Protein AF-0000000073451045 (afdb_homodimer)

InterPro domains:
  IPR000524 Transcription regulator HTH, GntR [PF00392] (16-74)
  IPR000524 Transcription regulator HTH, GntR [PS50949] (10-77)
  IPR000524 Transcription regulator HTH, GntR [SM00345] (16-74)
  IPR008920 Transcription regulator FadR/GntR, C-terminal [G3DSA:1.20.120.530] (79-222)
  IPR008920 Transcription regulator FadR/GntR, C-terminal [SSF48008] (81-217)
  IPR011711 GntR, C-terminal [PF07729] (84-209)
  IPR011711 GntR, C-terminal [SM00895] (84-210)
  IPR036388 Winged helix-like DNA-binding domain superfamily [G3DSA:1.10.10.10] (8-74)
  IPR036390 Winged helix DNA-binding domain superfamily [SSF46785] (6-78)

Sequence (446 aa):
MHSSNPVKRQSASDYAYNELRTKIIELEYPPSEQLAEDSLAKGLNISRTPLRQALYRLELEGLVSKQPNGRLRVCPISLAEAKEVFKVREALEGLLTAEAAQLVTPESLHQLEDRIELMKLAAVKGRKTDTVKYGSEFHSILHAISTNATAKRFLDQLESRIERYRRISGYKNPDYKPSVSFNEHLDIFNAVKEKNSVLAEAAMRSHIKRSLRSIEETLERSYMHSSNPVKRQSASDYAYNELRTKIIELEYPPSEQLAEDSLAKGLNISRTPLRQALYRLELEGLVSKQPNGRLRVCPISLAEAKEVFKVREALEGLLTAEAAQLVTPESLHQLEDRIELMKLAAVKGRKTDTVKYGSEFHSILHAISTNATAKRFLDQLESRIERYRRISGYKNPDYKPSVSFNEHLDIFNAVKEKNSVLAEAAMRSHIKRSLRSIEETLERSY

Nearest PDB structures (foldseek):
  7u5q-assembly2_B  TM=8.372E-01  e=1.809E-11  Brucella melitensis ATCC 23457
  3ihu-assembly2_B  TM=8.493E-01  e=7.108E-10  Cupriavidus pinatubonensis JMP134
  6za7-assembly1_A  TM=7.624E-01  e=1.896E-10  Agrobacterium fabrum str. C58
  4p9f-assembly1_A  TM=8.229E-01  e=1.801E-09  Escherichia coli UMEA 3718-1
  4p9f-assembly1_B  TM=8.262E-01  e=8.607E-08  Escherichia coli UMEA 3718-1

Foldseek 3Di:
DPPPPPPPDQDLLRVLLVVVLVCLLLCVQPAFHWDDLVVSCVVSVHDSVSNVSSQVLCVLLVQWDQDPVRIITGHHDDLVVLVVLLVLVLVLLLVLLLQLLQQPDPVLLVVLVVLLVQLVVCLVVVPQVSLVVSLVVSSVSSNVSGPPVPSVVVCVSNVSVVSSLCCQLTPVNPPHRSVVLSVLSVQLSVCSVVSPSVSNSVSSSVSSVVSSVSSVVRVVVVD/DPPPPPPPDQDLLRVLLVVVLVCLLVCVQPAFHWDDLVVSCVVSVHDSVSNVSSQVLCVLLVQWDQDPVRIITGHHDDLVVLVVLLVLVLVLLLVLLLQLLQQPDPVLLVVLVVLLVQLVVCLVVVPQVSLVVSLVVNSVSSNVSHPPVPSVVVCVSNVSVVSSLCCQLTPVNPPHRSVVLSVLSVQLSVCSVVSPSVSNSVSSSVSSVVSSVSSVVRVVVVD

pLDDT: mean 93.47, std 10.68, range [36.31, 98.94]

Organism: Bacillus licheniformis (strain ATCC 14580 / DSM 13 / JCM 2505 / CCUG 7422 / NBRC 12200 / NCIMB 9375 / NCTC 10341 / NRRL NRS-1264 / Gibson 46) (NCBI:txid279010)

Structure (mmCIF, N/CA/C/O backbone):
data_AF-0000000073451045-model_v1
#
loop_
_entity.id
_entity.type
_entity.pdbx_description
1 polymer 'Putative transcriptional regulator'
#
loop_
_atom_site.group_PDB
_atom_site.id
_atom_site.type_symbol
_atom_site.label_atom_id
_atom_site.label_alt_id
_atom_site.label_comp_id
_atom_site.label_asym_id
_atom_site.label_entity_id
_atom_site.label_seq_id
_atom_site.pdbx_PDB_ins_code
_atom_site.Cartn_x
_atom_site.Cartn_y
_atom_site.Cartn_z
_atom_site.occupancy
_atom_site.B_iso_or_equiv
_atom_site.auth_seq_id
_atom_site.auth_comp_id
_atom_site.auth_asym_id
_atom_site.auth_atom_id
_atom_site.pdbx_PDB_model_num
ATOM 1 N N . MET A 1 1 ? -13.602 -39.906 23.969 1 36.34 1 MET A N 1
ATOM 2 C CA . MET A 1 1 ? -14.32 -38.781 23.375 1 36.34 1 MET A CA 1
ATOM 3 C C . MET A 1 1 ? -13.398 -37.969 22.484 1 36.34 1 MET A C 1
ATOM 5 O O . MET A 1 1 ? -12.414 -37.406 22.953 1 36.34 1 MET A O 1
ATOM 9 N N . HIS A 1 2 ? -13.148 -38.344 21.172 1 38.84 2 HIS A N 1
ATOM 10 C CA . HIS A 1 2 ? -12.32 -37.812 20.109 1 38.84 2 HIS A CA 1
ATOM 11 C C . HIS A 1 2 ? -12.703 -36.375 19.781 1 38.84 2 HIS A C 1
ATOM 13 O O . HIS A 1 2 ? -13.867 -36.062 19.5 1 38.84 2 HIS A O 1
ATOM 19 N N . SER A 1 3 ? -12.164 -35.438 20.547 1 41.22 3 SER A N 1
ATOM 20 C CA . SER A 1 3 ? -12.344 -34.031 20.25 1 41.22 3 SER A CA 1
ATOM 21 C C . SER A 1 3 ? -12.133 -33.719 18.781 1 41.22 3 SER A C 1
ATOM 23 O O . SER A 1 3 ? -11 -33.75 18.297 1 41.22 3 SER A O 1
ATOM 25 N N . SER A 1 4 ? -12.992 -34.25 17.906 1 40.59 4 SER A N 1
ATOM 26 C CA . SER A 1 4 ? -12.969 -33.938 16.5 1 40.59 4 SER A CA 1
ATOM 27 C C . SER A 1 4 ? -12.914 -32.406 16.281 1 40.59 4 SER A C 1
ATOM 29 O O . SER A 1 4 ? -13.734 -31.688 16.844 1 40.59 4 SER A O 1
ATOM 31 N N . ASN A 1 5 ? -11.773 -31.828 16.25 1 45.12 5 ASN A N 1
ATOM 32 C CA . ASN A 1 5 ? -11.609 -30.453 15.828 1 45.12 5 ASN A CA 1
ATOM 33 C C . ASN A 1 5 ? -12.516 -30.125 14.641 1 45.12 5 ASN A C 1
ATOM 35 O O . ASN A 1 5 ? -12.352 -30.688 13.555 1 45.12 5 ASN A O 1
ATOM 39 N N . PRO A 1 6 ? -13.703 -29.688 14.867 1 46.78 6 PRO A N 1
ATOM 40 C CA . PRO A 1 6 ? -14.602 -29.438 13.734 1 46.78 6 PRO A CA 1
ATOM 41 C C . PRO A 1 6 ? -13.93 -28.672 12.609 1 46.78 6 PRO A C 1
ATOM 43 O O . PRO A 1 6 ? -13.195 -27.703 12.867 1 46.78 6 PRO A O 1
ATOM 46 N N . VAL A 1 7 ? -13.391 -29.375 11.641 1 51.28 7 VAL A N 1
ATOM 47 C CA . VAL A 1 7 ? -12.961 -28.703 10.422 1 51.28 7 VAL A CA 1
ATOM 48 C C . VAL A 1 7 ? -13.93 -27.578 10.094 1 51.28 7 VAL A C 1
ATOM 50 O O . VAL A 1 7 ? -15.117 -27.812 9.875 1 51.28 7 VAL A O 1
ATOM 53 N N . LYS A 1 8 ? -13.781 -26.5 10.68 1 60.97 8 LYS A N 1
ATOM 54 C CA . LYS A 1 8 ? -14.617 -25.344 10.414 1 60.97 8 LYS A CA 1
ATOM 55 C C . LYS A 1 8 ? -15.102 -25.328 8.961 1 60.97 8 LYS A C 1
ATOM 57 O O . LYS A 1 8 ? -14.289 -25.312 8.031 1 60.97 8 LYS A O 1
ATOM 62 N N . ARG A 1 9 ? -16.203 -25.641 8.672 1 72.06 9 ARG A N 1
ATOM 63 C CA . ARG A 1 9 ? -16.859 -25.719 7.363 1 72.06 9 ARG A CA 1
ATOM 64 C C . ARG A 1 9 ? -16.688 -24.406 6.59 1 72.06 9 ARG A C 1
ATOM 66 O O . ARG A 1 9 ? -16.953 -23.328 7.121 1 72.06 9 ARG A O 1
ATOM 73 N N . GLN A 1 10 ? -15.945 -24.547 5.48 1 87 10 GLN A N 1
ATOM 74 C CA . GLN A 1 10 ? -15.797 -23.406 4.586 1 87 10 GLN A CA 1
ATOM 75 C C . GLN A 1 10 ? -17.156 -22.828 4.188 1 87 10 GLN A C 1
ATOM 77 O O . GLN A 1 10 ? -18.062 -23.594 3.832 1 87 10 GLN A O 1
ATOM 82 N N . SER A 1 11 ? -17.328 -21.594 4.453 1 93 11 SER A N 1
ATOM 83 C CA . SER A 1 11 ? -18.562 -20.938 4.016 1 93 11 SER A CA 1
ATOM 84 C C . SER A 1 11 ? -18.719 -21.016 2.5 1 93 11 SER A C 1
ATOM 86 O O . SER A 1 11 ? -17.734 -21.188 1.776 1 93 11 SER A O 1
ATOM 88 N N . ALA A 1 12 ? -19.891 -20.984 2.123 1 94.81 12 ALA A N 1
ATOM 89 C CA . ALA A 1 12 ? -20.188 -21 0.691 1 94.81 12 ALA A CA 1
ATOM 90 C C . ALA A 1 12 ? -19.453 -19.859 -0.025 1 94.81 12 ALA A C 1
ATOM 92 O O . ALA A 1 12 ? -18.984 -20.031 -1.154 1 94.81 12 ALA A O 1
ATOM 93 N N . SER A 1 13 ? -19.375 -18.719 0.601 1 96.38 13 SER A N 1
ATOM 94 C CA . SER A 1 13 ? -18.672 -17.562 0.034 1 96.38 13 SER A CA 1
ATOM 95 C C . SER A 1 13 ? -17.188 -17.844 -0.1 1 96.38 13 SER A C 1
ATOM 97 O O . SER A 1 13 ? -16.578 -17.531 -1.127 1 96.38 13 SER A O 1
ATOM 99 N N . ASP A 1 14 ? -16.641 -18.453 0.923 1 96.62 14 ASP A N 1
ATOM 100 C CA . ASP A 1 14 ? -15.227 -18.797 0.889 1 96.62 14 ASP A CA 1
ATOM 101 C C . ASP A 1 14 ? -14.93 -19.828 -0.19 1 96.62 14 ASP A C 1
ATOM 103 O O . ASP A 1 14 ? -13.922 -19.75 -0.888 1 96.62 14 ASP A O 1
ATOM 107 N N . TYR A 1 15 ? -15.789 -20.75 -0.196 1 96.88 15 TYR A N 1
ATOM 108 C CA . TYR A 1 15 ? -15.656 -21.781 -1.225 1 96.88 15 TYR A CA 1
ATOM 109 C C . TYR A 1 15 ? -15.695 -21.156 -2.617 1 96.88 15 TYR A C 1
ATOM 111 O O . TYR A 1 15 ? -14.82 -21.438 -3.447 1 96.88 15 TYR A O 1
ATOM 119 N N . ALA A 1 16 ? -16.719 -20.375 -2.885 1 97.62 16 ALA A N 1
ATOM 120 C CA . ALA A 1 16 ? -16.859 -19.703 -4.176 1 97.62 16 ALA A CA 1
ATOM 121 C C . ALA A 1 16 ? -15.625 -18.859 -4.488 1 97.62 16 ALA A C 1
ATOM 123 O O . ALA A 1 16 ? -15.109 -18.891 -5.609 1 97.62 16 ALA A O 1
ATOM 124 N N . TYR A 1 17 ? -15.211 -18.125 -3.492 1 97.69 17 TYR A N 1
ATOM 125 C CA . TYR A 1 17 ? -14.031 -17.266 -3.643 1 97.69 17 TYR A CA 1
ATOM 126 C C . TYR A 1 17 ? -12.82 -18.094 -4.059 1 97.69 17 TYR A C 1
ATOM 128 O O . TYR A 1 17 ? -12.148 -17.766 -5.043 1 97.69 17 TYR A O 1
ATOM 136 N N . ASN A 1 18 ? -12.586 -19.109 -3.359 1 97.19 18 ASN A N 1
ATOM 137 C CA . ASN A 1 18 ? -11.406 -19.938 -3.619 1 97.19 18 ASN A CA 1
ATOM 138 C C . ASN A 1 18 ? -11.461 -20.594 -4.996 1 97.19 18 ASN A C 1
ATOM 140 O O . ASN A 1 18 ? -10.461 -20.641 -5.711 1 97.19 18 ASN A O 1
ATOM 144 N N . GLU A 1 19 ? -12.547 -21.078 -5.32 1 97.12 19 GLU A N 1
ATOM 145 C CA . GLU A 1 19 ? -12.727 -21.75 -6.609 1 97.12 19 GLU A CA 1
ATOM 146 C C . GLU A 1 19 ? -12.531 -20.766 -7.762 1 97.12 19 GLU A C 1
ATOM 148 O O . GLU A 1 19 ? -11.797 -21.062 -8.711 1 97.12 19 GLU A O 1
ATOM 153 N N . LEU A 1 20 ? -13.18 -19.641 -7.668 1 97.69 20 LEU A N 1
ATOM 154 C CA . LEU A 1 20 ? -13.094 -18.656 -8.734 1 97.69 20 LEU A CA 1
ATOM 155 C C . LEU A 1 20 ? -11.695 -18.062 -8.828 1 97.69 20 LEU A C 1
ATOM 157 O O . LEU A 1 20 ? -11.172 -17.859 -9.922 1 97.69 20 LEU A O 1
ATOM 161 N N . ARG A 1 21 ? -11.141 -17.734 -7.691 1 97.5 21 ARG A N 1
ATOM 162 C CA . ARG A 1 21 ? -9.773 -17.219 -7.652 1 97.5 21 ARG A CA 1
ATOM 163 C C . ARG A 1 21 ? -8.812 -18.172 -8.359 1 97.5 21 ARG A C 1
ATOM 165 O O . ARG A 1 21 ? -8.008 -17.734 -9.195 1 97.5 21 ARG A O 1
ATOM 172 N N . THR A 1 22 ? -8.93 -19.422 -8.023 1 96.38 22 THR A N 1
ATOM 173 C CA . THR A 1 22 ? -8.062 -20.438 -8.625 1 96.38 22 THR A CA 1
ATOM 174 C C . THR A 1 22 ? -8.258 -20.484 -10.133 1 96.38 22 THR A C 1
ATOM 176 O O . THR A 1 22 ? -7.289 -20.5 -10.898 1 96.38 22 THR A O 1
ATOM 179 N N . LYS A 1 23 ? -9.461 -20.5 -10.586 1 96.56 23 LYS A N 1
ATOM 180 C CA . LYS A 1 23 ? -9.758 -20.609 -12.008 1 96.56 23 LYS A CA 1
ATOM 181 C C . LYS A 1 23 ? -9.266 -19.375 -12.773 1 96.56 23 LYS A C 1
ATOM 183 O O . LYS A 1 23 ? -8.836 -19.484 -13.922 1 96.56 23 LYS A O 1
ATOM 188 N N . ILE A 1 24 ? -9.312 -18.203 -12.125 1 96.81 24 ILE A N 1
ATOM 189 C CA . ILE A 1 24 ? -8.844 -16.984 -12.75 1 96.81 24 ILE A CA 1
ATOM 190 C C . ILE A 1 24 ? -7.316 -17 -12.828 1 96.81 24 ILE A C 1
ATOM 192 O O . ILE A 1 24 ? -6.738 -16.688 -13.867 1 96.81 24 ILE A O 1
ATOM 196 N N . ILE A 1 25 ? -6.672 -17.422 -11.773 1 94.94 25 ILE A N 1
ATOM 197 C CA . ILE A 1 25 ? -5.219 -17.406 -11.68 1 94.94 25 ILE A CA 1
ATOM 198 C C . ILE A 1 25 ? -4.637 -18.469 -12.625 1 94.94 25 ILE A C 1
ATOM 200 O O . ILE A 1 25 ? -3.627 -18.219 -13.289 1 94.94 25 ILE A O 1
ATOM 204 N N . GLU A 1 26 ? -5.371 -19.594 -12.758 1 93.25 26 GLU A N 1
ATOM 205 C CA . GLU A 1 26 ? -4.914 -20.672 -13.625 1 93.25 26 GLU A CA 1
ATOM 206 C C . GLU A 1 26 ? -5.328 -20.438 -15.07 1 93.25 26 GLU A C 1
ATOM 208 O O . GLU A 1 26 ? -5.09 -21.281 -15.938 1 93.25 26 GLU A O 1
ATOM 213 N N . LEU A 1 27 ? -6.043 -19.375 -15.352 1 93.12 27 LEU A N 1
ATOM 214 C CA . LEU A 1 27 ? -6.422 -18.891 -16.672 1 93.12 27 LEU A CA 1
ATOM 215 C C . LEU A 1 27 ? -7.492 -19.797 -17.281 1 93.12 27 LEU A C 1
ATOM 217 O O . LEU A 1 27 ? -7.66 -19.828 -18.5 1 93.12 27 LEU A O 1
ATOM 221 N N . GLU A 1 28 ? -8.102 -20.562 -16.422 1 94.44 28 GLU A N 1
ATOM 222 C CA . GLU A 1 28 ? -9.297 -21.25 -16.891 1 94.44 28 GLU A CA 1
ATOM 223 C C . GLU A 1 28 ? -10.391 -20.266 -17.281 1 94.44 28 GLU A C 1
ATOM 225 O O . GLU A 1 28 ? -11.156 -20.516 -18.219 1 94.44 28 GLU A O 1
ATOM 230 N N . TYR A 1 29 ? -10.562 -19.266 -16.5 1 95.88 29 TYR A N 1
ATOM 231 C CA . TYR A 1 29 ? -11.281 -18.062 -16.906 1 95.88 29 TYR A CA 1
ATOM 232 C C . TYR A 1 29 ? -10.32 -17.047 -17.516 1 95.88 29 TYR A C 1
ATOM 234 O O . TYR A 1 29 ? -9.594 -16.359 -16.781 1 95.88 29 TYR A O 1
ATOM 242 N N . PRO A 1 30 ? -10.328 -16.969 -18.859 1 94.94 30 PRO A N 1
ATOM 243 C CA . PRO A 1 30 ? -9.328 -16.125 -19.516 1 94.94 30 PRO A CA 1
ATOM 244 C C . PRO A 1 30 ? -9.5 -14.641 -19.172 1 94.94 30 PRO A C 1
ATOM 246 O O . PRO A 1 30 ? -10.594 -14.203 -18.812 1 94.94 30 PRO A O 1
ATOM 249 N N . PRO A 1 31 ? -8.359 -13.922 -19.297 1 95.38 31 PRO A N 1
ATOM 250 C CA . PRO A 1 31 ? -8.445 -12.477 -19.109 1 95.38 31 PRO A CA 1
ATOM 251 C C . PRO A 1 31 ? -9.523 -11.828 -19.969 1 95.38 31 PRO A C 1
ATOM 253 O O . PRO A 1 31 ? -9.703 -12.203 -21.125 1 95.38 31 PRO A O 1
ATOM 256 N N . SER A 1 32 ? -10.312 -10.961 -19.344 1 95.94 32 SER A N 1
ATOM 257 C CA . SER A 1 32 ? -11.336 -10.148 -20 1 95.94 32 SER A CA 1
ATOM 258 C C . SER A 1 32 ? -12.602 -10.961 -20.266 1 95.94 32 SER A C 1
ATOM 260 O O . SER A 1 32 ? -13.555 -10.453 -20.859 1 95.94 32 SER A O 1
ATOM 262 N N . GLU A 1 33 ? -12.594 -12.156 -19.812 1 96.19 33 GLU A N 1
ATOM 263 C CA . GLU A 1 33 ? -13.797 -12.977 -19.969 1 96.19 33 GLU A CA 1
ATOM 264 C C . GLU A 1 33 ? -14.961 -12.406 -19.156 1 96.19 33 GLU A C 1
ATOM 266 O O . GLU A 1 33 ? -14.773 -11.984 -18.016 1 96.19 33 GLU A O 1
ATOM 271 N N . GLN A 1 34 ? -16.109 -12.414 -19.766 1 96.12 34 GLN A N 1
ATOM 272 C CA . GLN A 1 34 ? -17.312 -12.008 -19.047 1 96.12 34 GLN A CA 1
ATOM 273 C C . GLN A 1 34 ? -17.797 -13.109 -18.109 1 96.12 34 GLN A C 1
ATOM 275 O O . GLN A 1 34 ? -17.781 -14.289 -18.469 1 96.12 34 GLN A O 1
ATOM 280 N N . LEU A 1 35 ? -18.109 -12.68 -16.922 1 96.69 35 LEU A N 1
ATOM 281 C CA . LEU A 1 35 ? -18.609 -13.617 -15.922 1 96.69 35 LEU A CA 1
ATOM 282 C C . LEU A 1 35 ? -20.109 -13.438 -15.703 1 96.69 35 LEU A C 1
ATOM 284 O O . LEU A 1 35 ? -20.562 -12.352 -15.328 1 96.69 35 LEU A O 1
ATOM 288 N N . ALA A 1 36 ? -20.875 -14.438 -15.93 1 95.38 36 ALA A N 1
ATOM 289 C CA . ALA A 1 36 ? -22.312 -14.414 -15.695 1 95.38 36 ALA A CA 1
ATOM 290 C C . ALA A 1 36 ? -22.656 -15.023 -14.344 1 95.38 36 ALA A C 1
ATOM 292 O O . ALA A 1 36 ? -22.438 -16.219 -14.109 1 95.38 36 ALA A O 1
ATOM 293 N N . GLU A 1 37 ? -23.234 -14.203 -13.539 1 95.31 37 GLU A N 1
ATOM 294 C CA . GLU A 1 37 ? -23.516 -14.633 -12.172 1 95.31 37 GLU A CA 1
ATOM 295 C C . GLU A 1 37 ? -24.375 -15.898 -12.156 1 95.31 37 GLU A C 1
ATOM 297 O O . GLU A 1 37 ? -24.125 -16.812 -11.367 1 95.31 37 GLU A O 1
ATOM 302 N N . ASP A 1 38 ? -25.359 -15.938 -13.039 1 94.94 38 ASP A N 1
ATOM 303 C CA . ASP A 1 38 ? -26.266 -17.078 -13.07 1 94.94 38 ASP A CA 1
ATOM 304 C C . ASP A 1 38 ? -25.5 -18.359 -13.406 1 94.94 38 ASP A C 1
ATOM 306 O O . ASP A 1 38 ? -25.688 -19.391 -12.742 1 94.94 38 ASP A O 1
ATOM 310 N N . SER A 1 39 ? -24.734 -18.328 -14.391 1 95.56 39 SER A N 1
ATOM 311 C CA . SER A 1 39 ? -23.953 -19.484 -14.805 1 95.56 39 SER A CA 1
ATOM 312 C C . SER A 1 39 ? -22.953 -19.906 -13.727 1 95.56 39 SER A C 1
ATOM 314 O O . SER A 1 39 ? -22.766 -21.109 -13.484 1 95.56 39 SER A O 1
ATOM 316 N N . LEU A 1 40 ? -22.344 -18.953 -13.102 1 96.81 40 LEU A N 1
ATOM 317 C CA . LEU A 1 40 ? -21.375 -19.234 -12.047 1 96.81 40 LEU A CA 1
ATOM 318 C C . LEU A 1 40 ? -22.047 -19.891 -10.844 1 96.81 40 LEU A C 1
ATOM 320 O O . LEU A 1 40 ? -21.531 -20.875 -10.297 1 96.81 40 LEU A O 1
ATOM 324 N N . ALA A 1 41 ? -23.156 -19.297 -10.469 1 97.12 41 ALA A N 1
ATOM 325 C CA . ALA A 1 41 ? -23.906 -19.844 -9.336 1 97.12 41 ALA A CA 1
ATOM 326 C C . ALA A 1 41 ? -24.328 -21.281 -9.594 1 97.12 41 ALA A C 1
ATOM 328 O O . ALA A 1 41 ? -24.188 -22.141 -8.727 1 97.12 41 ALA A O 1
ATOM 329 N N . LYS A 1 42 ? -24.812 -21.547 -10.75 1 96.56 42 LYS A N 1
ATOM 330 C CA . LYS A 1 42 ? -25.234 -22.891 -11.141 1 96.56 42 LYS A CA 1
ATOM 331 C C . LYS A 1 42 ? -24.062 -23.859 -11.148 1 96.56 42 LYS A C 1
ATOM 333 O O . LYS A 1 42 ? -24.156 -24.953 -10.609 1 96.56 42 LYS A O 1
ATOM 338 N N . GLY A 1 43 ? -23.016 -23.406 -11.695 1 96 43 GLY A N 1
ATOM 339 C CA . GLY A 1 43 ? -21.828 -24.25 -11.797 1 96 43 GLY A CA 1
ATOM 340 C C . GLY A 1 43 ? -21.234 -24.594 -10.445 1 96 43 GLY A C 1
ATOM 341 O O . GLY A 1 43 ? -20.688 -25.688 -10.266 1 96 43 GLY A O 1
ATOM 342 N N . LEU A 1 44 ? -21.297 -23.672 -9.555 1 96.94 44 LEU A N 1
ATOM 343 C CA . LEU A 1 44 ? -20.719 -23.875 -8.227 1 96.94 44 LEU A CA 1
ATOM 344 C C . LEU A 1 44 ? -21.766 -24.438 -7.27 1 96.94 44 LEU A C 1
ATOM 346 O O . LEU A 1 44 ? -21.438 -24.797 -6.133 1 96.94 44 LEU A O 1
ATOM 350 N N . ASN A 1 45 ? -22.922 -24.484 -7.68 1 97.06 45 ASN A N 1
ATOM 351 C CA . ASN A 1 45 ? -24.031 -24.984 -6.883 1 97.06 45 ASN A CA 1
ATOM 352 C C . ASN A 1 45 ? -24.203 -24.188 -5.59 1 97.06 45 ASN A C 1
ATOM 354 O O . ASN A 1 45 ? -24.234 -24.766 -4.504 1 97.06 45 ASN A O 1
ATOM 358 N N . ILE A 1 46 ? -24.203 -22.875 -5.754 1 97.12 46 ILE A N 1
ATOM 359 C CA . ILE A 1 46 ? -24.438 -21.984 -4.621 1 97.12 46 ILE A CA 1
ATOM 360 C C . ILE A 1 46 ? -25.422 -20.891 -5.02 1 97.12 46 ILE A C 1
ATOM 362 O O . ILE A 1 46 ? -25.734 -20.719 -6.199 1 97.12 46 ILE A O 1
ATOM 366 N N . SER A 1 47 ? -25.875 -20.25 -3.996 1 96.19 47 SER A N 1
ATOM 367 C CA . SER A 1 47 ? -26.797 -19.141 -4.254 1 96.19 47 SER A CA 1
ATOM 368 C C . SER A 1 47 ? -26.047 -17.875 -4.672 1 96.19 47 SER A C 1
ATOM 370 O O . SER A 1 47 ? -24.812 -17.844 -4.602 1 96.19 47 SER A O 1
ATOM 372 N N . ARG A 1 48 ? -26.828 -16.844 -5.039 1 95.12 48 ARG A N 1
ATOM 373 C CA . ARG A 1 48 ? -26.25 -15.609 -5.551 1 95.12 48 ARG A CA 1
ATOM 374 C C . ARG A 1 48 ? -25.625 -14.797 -4.422 1 95.12 48 ARG A C 1
ATOM 376 O O . ARG A 1 48 ? -24.641 -14.078 -4.637 1 95.12 48 ARG A O 1
ATOM 383 N N . THR A 1 49 ? -26.188 -14.93 -3.324 1 95.31 49 THR A N 1
ATOM 384 C CA . THR A 1 49 ? -25.703 -14.117 -2.215 1 95.31 49 THR A CA 1
ATOM 385 C C . THR A 1 49 ? -24.25 -14.445 -1.887 1 95.31 49 THR A C 1
ATOM 387 O O . THR A 1 49 ? -23.375 -13.57 -1.946 1 95.31 49 THR A O 1
ATOM 390 N N . PRO A 1 50 ? -23.891 -15.664 -1.518 1 96.69 50 PRO A N 1
ATOM 391 C CA . PRO A 1 50 ? -22.484 -15.977 -1.269 1 96.69 50 PRO A CA 1
ATOM 392 C C . PRO A 1 50 ? -21.609 -15.766 -2.498 1 96.69 50 PRO A C 1
ATOM 394 O O . PRO A 1 50 ? -20.438 -15.406 -2.367 1 96.69 50 PRO A O 1
ATOM 397 N N . LEU A 1 51 ? -22.156 -15.969 -3.684 1 97.69 51 LEU A N 1
ATOM 398 C CA . LEU A 1 51 ? -21.391 -15.727 -4.902 1 97.69 51 LEU A CA 1
ATOM 399 C C . LEU A 1 51 ? -21 -14.258 -5.016 1 97.69 51 LEU A C 1
ATOM 401 O O . LEU A 1 51 ? -19.844 -13.945 -5.328 1 97.69 51 LEU A O 1
ATOM 405 N N . ARG A 1 52 ? -21.953 -13.422 -4.789 1 96.44 52 ARG A N 1
ATOM 406 C CA . ARG A 1 52 ? -21.688 -11.984 -4.891 1 96.44 52 ARG A CA 1
ATOM 407 C C . ARG A 1 52 ? -20.656 -11.539 -3.861 1 96.44 52 ARG A C 1
ATOM 409 O O . ARG A 1 52 ? -19.844 -10.648 -4.137 1 96.44 52 ARG A O 1
ATOM 416 N N . GLN A 1 53 ? -20.656 -12.117 -2.734 1 96.56 53 GLN A N 1
ATOM 417 C CA . GLN A 1 53 ? -19.641 -11.828 -1.726 1 96.56 53 GLN A CA 1
ATOM 418 C C . GLN A 1 53 ? -18.25 -12.242 -2.211 1 96.56 53 GLN A C 1
ATOM 420 O O . GLN A 1 53 ? -17.281 -11.508 -2.018 1 96.56 53 GLN A O 1
ATOM 425 N N . ALA A 1 54 ? -18.219 -13.367 -2.775 1 97.31 54 ALA A N 1
ATOM 426 C CA . ALA A 1 54 ? -16.953 -13.867 -3.332 1 97.31 54 ALA A CA 1
ATOM 427 C C . ALA A 1 54 ? -16.453 -12.953 -4.449 1 97.31 54 ALA A C 1
ATOM 429 O O . ALA A 1 54 ? -15.273 -12.617 -4.496 1 97.31 54 ALA A O 1
ATOM 430 N N . LEU A 1 55 ? -17.422 -12.594 -5.285 1 97.19 55 LEU A N 1
ATOM 431 C CA . LEU A 1 55 ? -17.078 -11.742 -6.422 1 97.19 55 LEU A CA 1
ATOM 432 C C . LEU A 1 55 ? -16.625 -10.367 -5.953 1 97.19 55 LEU A C 1
ATOM 434 O O . LEU A 1 55 ? -15.734 -9.758 -6.555 1 97.19 55 LEU A O 1
ATOM 438 N N . TYR A 1 56 ? -17.203 -9.938 -4.969 1 95 56 TYR A N 1
ATOM 439 C CA . TYR A 1 56 ? -16.812 -8.656 -4.398 1 95 56 TYR A CA 1
ATOM 440 C C . TYR A 1 56 ? -15.367 -8.719 -3.889 1 95 56 TYR A C 1
ATOM 442 O O . TYR A 1 56 ? -14.586 -7.789 -4.113 1 95 56 TYR A O 1
ATOM 450 N N . ARG A 1 57 ? -15.008 -9.742 -3.211 1 95 57 ARG A N 1
ATOM 451 C CA . ARG A 1 57 ? -13.641 -9.922 -2.736 1 95 57 ARG A CA 1
ATOM 452 C C . ARG A 1 57 ? -12.656 -9.961 -3.9 1 95 57 ARG A C 1
ATOM 454 O O . ARG A 1 57 ? -11.594 -9.336 -3.844 1 95 57 ARG A O 1
ATOM 461 N N . LEU A 1 58 ? -13.055 -10.672 -4.895 1 97.19 58 LEU A N 1
ATOM 462 C CA . LEU A 1 58 ? -12.203 -10.789 -6.074 1 97.19 58 LEU A CA 1
ATOM 463 C C . LEU A 1 58 ? -12.039 -9.438 -6.766 1 97.19 58 LEU A C 1
ATOM 465 O O . LEU A 1 58 ? -10.984 -9.148 -7.332 1 97.19 58 LEU A O 1
ATOM 469 N N . GLU A 1 59 ? -13.117 -8.656 -6.719 1 95.44 59 GLU A N 1
ATOM 470 C CA . GLU A 1 59 ? -13.055 -7.312 -7.273 1 95.44 59 GLU A CA 1
ATOM 471 C C . GLU A 1 59 ? -12.086 -6.434 -6.492 1 95.44 59 GLU A C 1
ATOM 473 O O . GLU A 1 59 ? -11.281 -5.707 -7.086 1 95.44 59 GLU A O 1
ATOM 478 N N . LEU A 1 60 ? -12.117 -6.582 -5.227 1 89.75 60 LEU A N 1
ATOM 479 C CA . LEU A 1 60 ? -11.219 -5.82 -4.367 1 89.75 60 LEU A CA 1
ATOM 480 C C . LEU A 1 60 ? -9.766 -6.215 -4.617 1 89.75 60 LEU A C 1
ATOM 482 O O . LEU A 1 60 ? -8.867 -5.375 -4.508 1 89.75 60 LEU A O 1
ATOM 486 N N . GLU A 1 61 ? -9.609 -7.398 -5.004 1 93.62 61 GLU A N 1
ATOM 487 C CA . GLU A 1 61 ? -8.258 -7.906 -5.227 1 93.62 61 GLU A CA 1
ATOM 488 C C . GLU A 1 61 ? -7.797 -7.633 -6.656 1 93.62 61 GLU A C 1
ATOM 490 O O . GLU A 1 61 ? -6.648 -7.914 -7.008 1 93.62 61 GLU A O 1
ATOM 495 N N . GLY A 1 62 ? -8.68 -7.141 -7.492 1 94.56 62 GLY A N 1
ATOM 496 C CA . GLY A 1 62 ? -8.312 -6.73 -8.836 1 94.56 62 GLY A CA 1
ATOM 497 C C . GLY A 1 62 ? -8.359 -7.867 -9.844 1 94.56 62 GLY A C 1
ATOM 498 O O . GLY A 1 62 ? -7.777 -7.77 -10.922 1 94.56 62 GLY A O 1
ATOM 499 N N . LEU A 1 63 ? -9 -8.945 -9.484 1 97.25 63 LEU A N 1
ATOM 500 C CA . LEU A 1 63 ? -9.086 -10.078 -10.398 1 97.25 63 LEU A CA 1
ATOM 501 C C . LEU A 1 63 ? -10.344 -9.977 -11.258 1 97.25 63 LEU A C 1
ATOM 503 O O . LEU A 1 63 ? -10.383 -10.539 -12.359 1 97.25 63 LEU A O 1
ATOM 507 N N . VAL A 1 64 ? -11.383 -9.289 -10.672 1 97.5 64 VAL A N 1
ATOM 508 C CA . VAL A 1 64 ? -12.648 -9.078 -11.359 1 97.5 64 VAL A CA 1
ATOM 509 C C . VAL A 1 64 ? -13 -7.594 -11.352 1 97.5 64 VAL A C 1
ATOM 511 O O . VAL A 1 64 ? -12.633 -6.867 -10.422 1 97.5 64 VAL A O 1
ATOM 514 N N . SER A 1 65 ? -13.602 -7.156 -12.391 1 96.44 65 SER A N 1
ATOM 515 C CA . SER A 1 65 ? -14.055 -5.77 -12.445 1 96.44 65 SER A CA 1
ATOM 516 C C . SER A 1 65 ? -15.523 -5.688 -12.836 1 96.44 65 SER A C 1
ATOM 518 O O . SER A 1 65 ? -15.992 -6.453 -13.688 1 96.44 65 SER A O 1
ATOM 520 N N . LYS A 1 66 ? -16.172 -4.852 -12.172 1 94.69 66 LYS A N 1
ATOM 521 C CA . LYS A 1 66 ? -17.562 -4.555 -12.516 1 94.69 66 LYS A CA 1
ATOM 522 C C . LYS A 1 66 ? -17.641 -3.445 -13.555 1 94.69 66 LYS A C 1
ATOM 524 O O . LYS A 1 66 ? -17.156 -2.336 -13.328 1 94.69 66 LYS A O 1
ATOM 529 N N . GLN A 1 67 ? -18.281 -3.707 -14.633 1 93 67 GLN A N 1
ATOM 530 C CA . GLN A 1 67 ? -18.406 -2.756 -15.734 1 93 67 GLN A CA 1
ATOM 531 C C . GLN A 1 67 ? -19.578 -1.805 -15.5 1 93 67 GLN A C 1
ATOM 533 O O . GLN A 1 67 ? -20.438 -2.07 -14.656 1 93 67 GLN A O 1
ATOM 538 N N . PRO A 1 68 ? -19.609 -0.705 -16.234 1 91.25 68 PRO A N 1
ATOM 539 C CA . PRO A 1 68 ? -20.703 0.253 -16.078 1 91.25 68 PRO A CA 1
ATOM 540 C C . PRO A 1 68 ? -22.062 -0.371 -16.328 1 91.25 68 PRO A C 1
ATOM 542 O O . PRO A 1 68 ? -23.062 0.048 -15.734 1 91.25 68 PRO A O 1
ATOM 545 N N . ASN A 1 69 ? -22.172 -1.307 -17.172 1 90.12 69 ASN A N 1
ATOM 546 C CA . ASN A 1 69 ? -23.438 -1.958 -17.5 1 90.12 69 ASN A CA 1
ATOM 547 C C . ASN A 1 69 ? -23.781 -3.037 -16.469 1 90.12 69 ASN A C 1
ATOM 549 O O . ASN A 1 69 ? -24.781 -3.74 -16.641 1 90.12 69 ASN A O 1
ATOM 553 N N . GLY A 1 70 ? -22.891 -3.131 -15.484 1 88.75 70 GLY A N 1
ATOM 554 C CA . GLY A 1 70 ? -23.172 -4.047 -14.391 1 88.75 70 GLY A CA 1
ATOM 555 C C . GLY A 1 70 ? -22.578 -5.43 -14.602 1 88.75 70 GLY A C 1
ATOM 556 O O . GLY A 1 70 ? -22.594 -6.262 -13.688 1 88.75 70 GLY A O 1
ATOM 557 N N . ARG A 1 71 ? -22.047 -5.617 -15.742 1 92.5 71 ARG A N 1
ATOM 558 C CA . ARG A 1 71 ? -21.469 -6.926 -16.031 1 92.5 71 ARG A CA 1
ATOM 559 C C . ARG A 1 71 ? -20.109 -7.078 -15.367 1 92.5 71 ARG A C 1
ATOM 561 O O . ARG A 1 71 ? -19.406 -6.09 -15.133 1 92.5 71 ARG A O 1
ATOM 568 N N . LEU A 1 72 ? -19.75 -8.344 -15.039 1 96.31 72 LEU A N 1
ATOM 569 C CA . LEU A 1 72 ? -18.469 -8.656 -14.422 1 96.31 72 LEU A CA 1
ATOM 570 C C . LEU A 1 72 ? -17.531 -9.305 -15.43 1 96.31 72 LEU A C 1
ATOM 572 O O . LEU A 1 72 ? -17.953 -10.117 -16.25 1 96.31 72 LEU A O 1
ATOM 576 N N . ARG A 1 73 ? -16.312 -8.914 -15.344 1 97.62 73 ARG A N 1
ATOM 577 C CA . ARG A 1 73 ? -15.305 -9.523 -16.203 1 97.62 73 ARG A CA 1
ATOM 578 C C . ARG A 1 73 ? -14.031 -9.82 -15.43 1 97.62 73 ARG A C 1
ATOM 580 O O . ARG A 1 73 ? -13.703 -9.125 -14.469 1 97.62 73 ARG A O 1
ATOM 587 N N . VAL A 1 74 ? -13.383 -10.852 -15.891 1 98 74 VAL A N 1
ATOM 588 C CA . VAL A 1 74 ? -12.031 -11.086 -15.398 1 98 74 VAL A CA 1
ATOM 589 C C . VAL A 1 74 ? -11.117 -9.945 -15.844 1 98 74 VAL A C 1
ATOM 591 O O . VAL A 1 74 ? -11.133 -9.539 -17 1 98 74 VAL A O 1
ATOM 594 N N . CYS A 1 75 ? -10.352 -9.391 -14.891 1 97 75 CYS A N 1
ATOM 595 C CA . CYS A 1 75 ? -9.453 -8.297 -15.242 1 97 75 CYS A CA 1
ATOM 596 C C . CYS A 1 75 ? -8.406 -8.758 -16.25 1 97 75 CYS A C 1
ATOM 598 O O . CYS A 1 75 ? -7.914 -9.883 -16.172 1 97 75 CYS A O 1
ATOM 600 N N . PRO A 1 76 ? -8.07 -7.875 -17.25 1 95.62 76 PRO A N 1
ATOM 601 C CA . PRO A 1 76 ? -7.043 -8.258 -18.219 1 95.62 76 PRO A CA 1
ATOM 602 C C . PRO A 1 76 ? -5.656 -8.383 -17.594 1 95.62 76 PRO A C 1
ATOM 604 O O . PRO A 1 76 ? -5.43 -7.906 -16.484 1 95.62 76 PRO A O 1
ATOM 607 N N . ILE A 1 77 ? -4.82 -9.094 -18.281 1 93.94 77 ILE A N 1
ATOM 608 C CA . ILE A 1 77 ? -3.393 -9.148 -18 1 93.94 77 ILE A CA 1
ATOM 609 C C . ILE A 1 77 ? -2.648 -8.156 -18.891 1 93.94 77 ILE A C 1
ATOM 611 O O . ILE A 1 77 ? -2.873 -8.109 -20.094 1 93.94 77 ILE A O 1
ATOM 615 N N . SER A 1 78 ? -1.922 -7.258 -18.328 1 93.38 78 SER A N 1
ATOM 616 C CA . SER A 1 78 ? -1.155 -6.289 -19.109 1 93.38 78 SER A CA 1
ATOM 617 C C . SER A 1 78 ? 0.207 -6.027 -18.469 1 93.38 78 SER A C 1
ATOM 619 O O . SER A 1 78 ? 0.37 -6.164 -17.25 1 93.38 78 SER A O 1
ATOM 621 N N . LEU A 1 79 ? 1.111 -5.672 -19.312 1 93.81 79 LEU A N 1
ATOM 622 C CA . LEU A 1 79 ? 2.451 -5.328 -18.859 1 93.81 79 LEU A CA 1
ATOM 623 C C . LEU A 1 79 ? 2.416 -4.105 -17.953 1 93.81 79 LEU A C 1
ATOM 625 O O . LEU A 1 79 ? 3.174 -4.023 -16.984 1 93.81 79 LEU A O 1
ATOM 629 N N . ALA A 1 80 ? 1.551 -3.213 -18.25 1 94.44 80 ALA A N 1
ATOM 630 C CA . ALA A 1 80 ? 1.421 -1.998 -17.438 1 94.44 80 ALA A CA 1
ATOM 631 C C . ALA A 1 80 ? 1.009 -2.326 -16.016 1 94.44 80 ALA A C 1
ATOM 633 O O . ALA A 1 80 ? 1.591 -1.804 -15.055 1 94.44 80 ALA A O 1
ATOM 634 N N . GLU A 1 81 ? 0.078 -3.193 -15.859 1 94.81 81 GLU A N 1
ATOM 635 C CA . GLU A 1 81 ? -0.358 -3.584 -14.523 1 94.81 81 GLU A CA 1
ATOM 636 C C . GLU A 1 81 ? 0.733 -4.359 -13.797 1 94.81 81 GLU A C 1
ATOM 638 O O . GLU A 1 81 ? 0.946 -4.164 -12.594 1 94.81 81 GLU A O 1
ATOM 643 N N . ALA A 1 82 ? 1.379 -5.266 -14.516 1 96.06 82 ALA A N 1
ATOM 644 C CA . ALA A 1 82 ? 2.455 -6.047 -13.914 1 96.06 82 ALA A CA 1
ATOM 645 C C . ALA A 1 82 ? 3.537 -5.133 -13.336 1 96.06 82 ALA A C 1
ATOM 647 O O . ALA A 1 82 ? 3.998 -5.34 -12.211 1 96.06 82 ALA A O 1
ATOM 648 N N . LYS A 1 83 ? 3.914 -4.152 -14.125 1 96.31 83 LYS A N 1
ATOM 649 C CA . LYS A 1 83 ? 4.934 -3.203 -13.688 1 96.31 83 LYS A CA 1
ATOM 650 C C . LYS A 1 83 ? 4.488 -2.453 -12.438 1 96.31 83 LYS A C 1
ATOM 652 O O . LYS A 1 83 ? 5.254 -2.318 -11.477 1 96.31 83 LYS A O 1
ATOM 657 N N . GLU A 1 84 ? 3.283 -2.002 -12.453 1 96.69 84 GLU A N 1
ATOM 658 C CA . GLU A 1 84 ? 2.73 -1.277 -11.312 1 96.69 84 GLU A CA 1
ATOM 659 C C . GLU A 1 84 ? 2.74 -2.139 -10.055 1 96.69 84 GLU A C 1
ATOM 661 O O . GLU A 1 84 ? 3.277 -1.73 -9.016 1 96.69 84 GLU A O 1
ATOM 666 N N . VAL A 1 85 ? 2.225 -3.301 -10.164 1 97.69 85 VAL A N 1
ATOM 667 C CA . VAL A 1 85 ? 2.039 -4.199 -9.023 1 97.69 85 VAL A CA 1
ATOM 668 C C . VAL A 1 85 ? 3.398 -4.652 -8.5 1 97.69 85 VAL A C 1
ATOM 670 O O . VAL A 1 85 ? 3.629 -4.652 -7.285 1 97.69 85 VAL A O 1
ATOM 673 N N . PHE A 1 86 ? 4.32 -4.953 -9.32 1 98.12 86 PHE A N 1
ATOM 674 C CA . PHE A 1 86 ? 5.578 -5.543 -8.883 1 98.12 86 PHE A CA 1
ATOM 675 C C . PHE A 1 86 ? 6.527 -4.469 -8.359 1 98.12 86 PHE A C 1
ATOM 677 O O . PHE A 1 86 ? 7.371 -4.742 -7.5 1 98.12 86 PHE A O 1
ATOM 684 N N . LYS A 1 87 ? 6.379 -3.225 -8.859 1 98.44 87 LYS A N 1
ATOM 685 C CA . LYS A 1 87 ? 7.168 -2.145 -8.273 1 98.44 87 LYS A CA 1
ATOM 686 C C . LYS A 1 87 ? 6.727 -1.854 -6.844 1 98.44 87 LYS A C 1
ATOM 688 O O . LYS A 1 87 ? 7.555 -1.577 -5.977 1 98.44 87 LYS A O 1
ATOM 693 N N . VAL A 1 88 ? 5.434 -1.896 -6.617 1 98.75 88 VAL A N 1
ATOM 694 C CA . VAL A 1 88 ? 4.918 -1.73 -5.262 1 98.75 88 VAL A CA 1
ATOM 695 C C . VAL A 1 88 ? 5.355 -2.908 -4.395 1 98.75 88 VAL A C 1
ATOM 697 O O . VAL A 1 88 ? 5.801 -2.723 -3.262 1 98.75 88 VAL A O 1
ATOM 700 N N . ARG A 1 89 ? 5.211 -4.133 -4.891 1 98.81 89 ARG A N 1
ATOM 701 C CA . ARG A 1 89 ? 5.676 -5.328 -4.191 1 98.81 89 ARG A CA 1
ATOM 702 C C . ARG A 1 89 ? 7.145 -5.199 -3.803 1 98.81 89 ARG A C 1
ATOM 704 O O . ARG A 1 89 ? 7.52 -5.488 -2.664 1 98.81 89 ARG A O 1
ATOM 711 N N . GLU A 1 90 ? 7.957 -4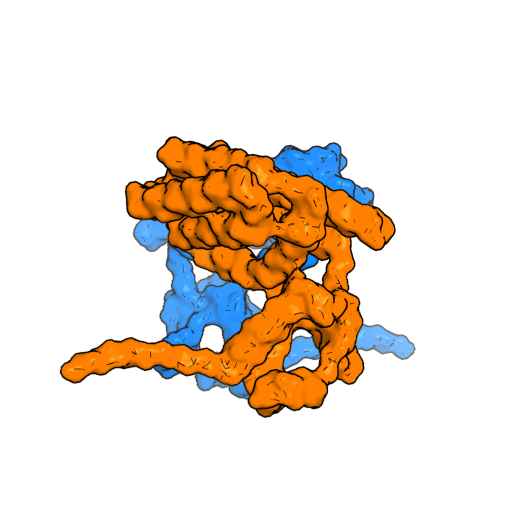.789 -4.832 1 98.69 90 GLU A N 1
ATOM 712 C CA . GLU A 1 90 ? 9.391 -4.609 -4.609 1 98.69 90 GLU A CA 1
ATOM 713 C C . GLU A 1 90 ? 9.648 -3.686 -3.422 1 98.69 90 GLU A C 1
ATOM 715 O O . GLU A 1 90 ? 10.453 -4.004 -2.547 1 98.69 90 GLU A O 1
ATOM 720 N N . ALA A 1 91 ? 8.945 -2.604 -3.387 1 98.62 91 ALA A N 1
ATOM 721 C CA . ALA A 1 91 ? 9.133 -1.611 -2.332 1 98.62 91 ALA A CA 1
ATOM 722 C C . ALA A 1 91 ? 8.711 -2.166 -0.974 1 98.62 91 ALA A C 1
ATOM 724 O O . ALA A 1 91 ? 9.469 -2.09 -0.003 1 98.62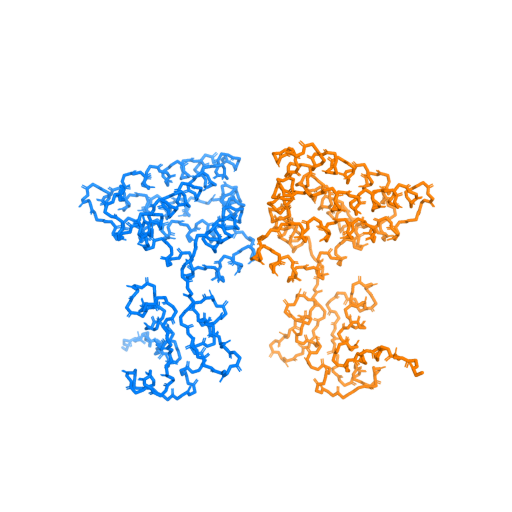 91 ALA A O 1
ATOM 725 N N . LEU A 1 92 ? 7.582 -2.736 -0.877 1 98.75 92 LEU A N 1
ATOM 726 C CA . LEU A 1 92 ? 7.004 -3.141 0.399 1 98.75 92 LEU A CA 1
ATOM 727 C C . LEU A 1 92 ? 7.66 -4.422 0.91 1 98.75 92 LEU A C 1
ATOM 729 O O . LEU A 1 92 ? 7.887 -4.57 2.113 1 98.75 92 LEU A O 1
ATOM 733 N N . GLU A 1 93 ? 7.93 -5.395 0.068 1 98.81 93 GLU A N 1
ATOM 734 C CA . GLU A 1 93 ? 8.594 -6.613 0.524 1 98.81 93 GLU A CA 1
ATOM 735 C C . GLU A 1 93 ? 10.047 -6.344 0.895 1 98.81 93 GLU A C 1
ATOM 737 O O . GLU A 1 93 ? 10.594 -6.988 1.793 1 98.81 93 GLU A O 1
ATOM 742 N N . GLY A 1 94 ? 10.68 -5.398 0.076 1 98.69 94 GLY A N 1
ATOM 743 C CA . GLY A 1 94 ? 11.992 -4.961 0.53 1 98.69 94 GLY A CA 1
ATOM 744 C C . GLY A 1 94 ? 11.992 -4.441 1.954 1 98.69 94 GLY A C 1
ATOM 745 O O . GLY A 1 94 ? 12.828 -4.832 2.768 1 98.69 94 GLY A O 1
ATOM 746 N N . LEU A 1 95 ? 11.016 -3.609 2.25 1 98.5 95 LEU A N 1
ATOM 747 C CA . LEU A 1 95 ? 10.852 -3.035 3.58 1 98.5 95 LEU A CA 1
ATOM 748 C C . LEU A 1 95 ? 10.641 -4.129 4.621 1 98.5 95 LEU A C 1
ATOM 750 O O . LEU A 1 95 ? 11.32 -4.145 5.652 1 98.5 95 LEU A O 1
ATOM 754 N N . LEU A 1 96 ? 9.727 -5.043 4.375 1 98.75 96 LEU A N 1
ATOM 755 C CA . LEU A 1 96 ? 9.398 -6.102 5.324 1 98.75 96 LEU A CA 1
ATOM 756 C C . LEU A 1 96 ? 10.594 -7.027 5.543 1 98.75 96 LEU A C 1
ATOM 758 O O . LEU A 1 96 ? 10.82 -7.508 6.652 1 98.75 96 LEU A O 1
ATOM 762 N N . THR A 1 97 ? 11.328 -7.285 4.496 1 98.81 97 THR A N 1
ATOM 763 C CA . THR A 1 97 ? 12.477 -8.18 4.594 1 98.81 97 THR A CA 1
ATOM 764 C C . THR A 1 97 ? 13.586 -7.547 5.418 1 98.81 97 THR A C 1
ATOM 766 O O . THR A 1 97 ? 14.242 -8.227 6.219 1 98.81 97 THR A O 1
ATOM 769 N N . ALA A 1 98 ? 13.82 -6.262 5.211 1 98.56 98 ALA A N 1
ATOM 770 C CA . ALA A 1 98 ? 14.781 -5.547 6.051 1 98.56 98 ALA A CA 1
ATOM 771 C C . ALA A 1 98 ? 14.391 -5.633 7.523 1 98.56 98 ALA A C 1
ATOM 773 O O . ALA A 1 98 ? 15.242 -5.875 8.383 1 98.56 98 ALA A O 1
ATOM 774 N N . GLU A 1 99 ? 13.141 -5.395 7.82 1 98.31 99 GLU A N 1
ATOM 775 C CA . GLU A 1 99 ? 12.656 -5.484 9.195 1 98.31 99 GLU A CA 1
ATOM 776 C C . GLU A 1 99 ? 12.797 -6.902 9.742 1 98.31 99 GLU A C 1
ATOM 778 O O . GLU A 1 99 ? 13.172 -7.094 10.898 1 98.31 99 GLU A O 1
ATOM 783 N N . ALA A 1 100 ? 12.469 -7.863 8.898 1 98.44 100 ALA A N 1
ATOM 784 C CA . ALA A 1 100 ? 12.586 -9.266 9.305 1 98.44 100 ALA A CA 1
ATOM 785 C C . ALA A 1 100 ? 14.023 -9.594 9.695 1 98.44 100 ALA A C 1
ATOM 787 O O . ALA A 1 100 ? 14.25 -10.359 10.641 1 98.44 100 ALA A O 1
ATOM 788 N N . ALA A 1 101 ? 14.984 -9.055 8.977 1 98.56 101 ALA A N 1
ATOM 789 C CA . ALA A 1 101 ? 16.391 -9.305 9.281 1 98.56 101 ALA A CA 1
ATOM 790 C C . ALA A 1 101 ? 16.75 -8.82 10.688 1 98.56 101 ALA A C 1
ATOM 792 O O . ALA A 1 101 ? 17.594 -9.422 11.359 1 98.56 101 ALA A O 1
ATOM 793 N N . GLN A 1 102 ? 16.094 -7.793 11.102 1 97.81 102 GLN A N 1
ATOM 794 C CA . GLN A 1 102 ? 16.375 -7.219 12.414 1 97.81 102 GLN A CA 1
ATOM 795 C C . GLN A 1 102 ? 15.648 -7.992 13.516 1 97.81 102 GLN A C 1
ATOM 797 O O . GLN A 1 102 ? 16.109 -8.047 14.656 1 97.81 102 GLN A O 1
ATOM 802 N N . LEU A 1 103 ? 14.625 -8.656 13.195 1 98 103 LEU A N 1
ATOM 803 C CA . LEU A 1 103 ? 13.727 -9.195 14.211 1 98 103 LEU A CA 1
ATOM 804 C C . LEU A 1 103 ? 13.773 -10.719 14.234 1 98 103 LEU A C 1
ATOM 806 O O . LEU A 1 103 ? 13.203 -11.352 15.125 1 98 103 LEU A O 1
ATOM 810 N N . VAL A 1 104 ? 14.422 -11.297 13.281 1 98.12 104 VAL A N 1
ATOM 811 C CA . VAL A 1 104 ? 14.398 -12.742 13.086 1 98.12 104 VAL A CA 1
ATOM 812 C C . VAL A 1 104 ? 14.867 -13.445 14.352 1 98.12 104 VAL A C 1
ATOM 814 O O . VAL A 1 104 ? 15.812 -12.992 15 1 98.12 104 VAL A O 1
ATOM 817 N N . THR A 1 105 ? 14.125 -14.461 14.75 1 98.06 105 THR A N 1
ATOM 818 C CA . THR A 1 105 ? 14.453 -15.32 15.883 1 98.06 105 THR A CA 1
ATOM 819 C C . THR A 1 105 ? 15 -16.656 15.398 1 98.06 105 THR A C 1
ATOM 821 O O . THR A 1 105 ? 14.867 -17 14.219 1 98.06 105 THR A O 1
ATOM 824 N N . PRO A 1 106 ? 15.586 -17.344 16.297 1 97.94 106 PRO A N 1
ATOM 825 C CA . PRO A 1 106 ? 16.031 -18.688 15.898 1 97.94 106 PRO A CA 1
ATOM 826 C C . PRO A 1 106 ? 14.898 -19.547 15.352 1 97.94 106 PRO A C 1
ATOM 828 O O . PRO A 1 106 ? 15.094 -20.281 14.375 1 97.94 106 PRO A O 1
ATOM 831 N N . GLU A 1 107 ? 13.773 -19.422 15.906 1 98.19 107 GLU A N 1
ATOM 832 C CA . GLU A 1 107 ? 12.625 -20.203 15.477 1 98.19 107 GLU A CA 1
ATOM 833 C C . GLU A 1 107 ? 12.195 -19.828 14.055 1 98.19 107 GLU A C 1
ATOM 835 O O . GLU A 1 107 ? 11.977 -20.703 13.219 1 98.19 107 GLU A O 1
ATOM 840 N N . SER A 1 108 ? 12.047 -18.562 13.82 1 98 108 SER A N 1
ATOM 841 C CA . SER A 1 108 ? 11.648 -18.125 12.484 1 98 108 SER A CA 1
ATOM 842 C C . SER A 1 108 ? 12.734 -18.406 11.461 1 98 108 SER A C 1
ATOM 844 O O . SER A 1 108 ? 12.445 -18.688 10.297 1 98 108 SER A O 1
ATOM 846 N N . LEU A 1 109 ? 13.977 -18.328 11.906 1 98.31 109 LEU A N 1
ATOM 847 C CA . LEU A 1 109 ? 15.086 -18.656 11.016 1 98.31 109 LEU A CA 1
ATOM 848 C C . LEU A 1 109 ? 15.031 -20.109 10.578 1 98.31 109 LEU A C 1
ATOM 850 O O . LEU A 1 109 ? 15.312 -20.438 9.422 1 98.31 109 LEU A O 1
ATOM 854 N N . HIS A 1 110 ? 14.656 -20.969 11.516 1 98.44 110 HIS A N 1
ATOM 855 C CA . HIS A 1 110 ? 14.492 -22.375 11.188 1 98.44 110 HIS A CA 1
ATOM 856 C C . HIS A 1 110 ? 13.367 -22.594 10.18 1 98.44 110 HIS A C 1
ATOM 858 O O . HIS A 1 110 ? 13.477 -23.422 9.281 1 98.44 110 HIS A O 1
ATOM 864 N N . GLN A 1 111 ? 12.281 -21.875 10.328 1 98.69 111 GLN A N 1
ATOM 865 C CA . GLN A 1 111 ? 11.172 -21.953 9.383 1 98.69 111 GLN A CA 1
ATOM 866 C C . GLN A 1 111 ? 11.609 -21.531 7.984 1 98.69 111 GLN A C 1
ATOM 868 O O . GLN A 1 111 ? 11.234 -22.156 6.992 1 98.69 111 GLN A O 1
ATOM 873 N N . LEU A 1 112 ? 12.375 -20.469 7.918 1 98.81 112 LEU A N 1
ATOM 874 C CA . LEU A 1 112 ? 12.891 -20.016 6.637 1 98.81 112 LEU A CA 1
ATOM 875 C C . LEU A 1 112 ? 13.82 -21.047 6.016 1 98.81 112 LEU A C 1
ATOM 877 O O . LEU A 1 112 ? 13.734 -21.328 4.82 1 98.81 112 LEU A O 1
ATOM 881 N N . GLU A 1 113 ? 14.672 -21.562 6.82 1 98.69 113 GLU A N 1
ATOM 882 C CA . GLU A 1 113 ? 15.633 -22.562 6.359 1 98.69 113 GLU A CA 1
ATOM 883 C C . GLU A 1 113 ? 14.914 -23.797 5.801 1 98.69 113 GLU A C 1
ATOM 885 O O . GLU A 1 113 ? 15.336 -24.359 4.789 1 98.69 113 GLU A O 1
ATOM 890 N N . ASP A 1 114 ? 13.883 -24.188 6.496 1 98.75 114 ASP A N 1
ATOM 891 C CA . ASP A 1 114 ? 13.094 -25.312 6.02 1 98.75 114 ASP A CA 1
ATOM 892 C C . ASP A 1 114 ? 12.562 -25.047 4.609 1 98.75 114 ASP A C 1
ATOM 894 O O . ASP A 1 114 ? 12.57 -25.953 3.766 1 98.75 114 ASP A O 1
ATOM 898 N N . ARG A 1 115 ? 12.062 -23.859 4.344 1 98.75 115 ARG A N 1
ATOM 899 C CA . ARG A 1 115 ? 11.531 -23.531 3.023 1 98.75 115 ARG A CA 1
ATOM 900 C C . ARG A 1 115 ? 12.648 -23.516 1.982 1 98.75 115 ARG A C 1
ATOM 902 O O . ARG A 1 115 ? 12.445 -23.922 0.835 1 98.75 115 ARG A O 1
ATOM 909 N N . ILE A 1 116 ? 13.859 -23.047 2.377 1 98.62 116 ILE A N 1
ATOM 910 C CA . ILE A 1 116 ? 15.008 -23.047 1.478 1 98.62 116 ILE A CA 1
ATOM 911 C C . ILE A 1 116 ? 15.367 -24.469 1.083 1 98.62 116 ILE A C 1
ATOM 913 O O . ILE A 1 116 ? 15.609 -24.75 -0.092 1 98.62 116 ILE A O 1
ATOM 917 N N . GLU A 1 117 ? 15.352 -25.359 2.078 1 98.69 117 GLU A N 1
ATOM 918 C CA . GLU A 1 117 ? 15.68 -26.766 1.808 1 98.69 117 GLU A CA 1
ATOM 919 C C . GLU A 1 117 ? 14.641 -27.406 0.897 1 98.69 117 GLU A C 1
ATOM 921 O O . GLU A 1 117 ? 14.992 -28.188 0.002 1 98.69 117 GLU A O 1
ATOM 926 N N . LEU A 1 118 ? 13.414 -27.141 1.13 1 98.69 118 LEU A N 1
ATOM 927 C CA . LEU A 1 118 ? 12.352 -27.656 0.274 1 98.69 118 LEU A CA 1
ATOM 928 C C . LEU A 1 118 ? 12.484 -27.109 -1.143 1 98.69 118 LEU A C 1
ATOM 930 O O . LEU A 1 118 ? 12.266 -27.828 -2.117 1 98.69 118 LEU A O 1
ATOM 934 N N . MET A 1 119 ? 12.82 -25.844 -1.277 1 98.06 119 MET A N 1
ATOM 935 C CA . MET A 1 119 ? 13.023 -25.234 -2.596 1 98.06 119 MET A CA 1
ATOM 936 C C . MET A 1 119 ? 14.195 -25.891 -3.318 1 98.06 119 MET A C 1
ATOM 938 O O . MET A 1 119 ? 14.125 -26.141 -4.523 1 98.06 119 MET A O 1
ATOM 942 N N . LYS A 1 120 ? 15.25 -26.109 -2.59 1 98.06 120 LYS A N 1
ATOM 943 C CA . LYS A 1 120 ? 16.422 -26.797 -3.152 1 98.06 120 LYS A CA 1
ATOM 944 C C . LYS A 1 120 ? 16.031 -28.141 -3.74 1 98.06 120 LYS A C 1
ATOM 946 O O . LYS A 1 120 ? 16.391 -28.453 -4.879 1 98.06 120 LYS A O 1
ATOM 951 N N . LEU A 1 121 ? 15.32 -28.906 -2.947 1 98.12 121 LEU A N 1
ATOM 952 C CA . LEU A 1 121 ? 14.883 -30.219 -3.385 1 98.12 121 LEU A CA 1
ATOM 953 C C . LEU A 1 121 ? 14 -30.125 -4.629 1 98.12 121 LEU A C 1
ATOM 955 O O . LEU A 1 121 ? 14.172 -30.891 -5.574 1 98.12 121 LEU A O 1
ATOM 959 N N . ALA A 1 122 ? 13.078 -29.172 -4.609 1 97.12 122 ALA A N 1
ATOM 960 C CA . ALA A 1 122 ? 12.188 -28.969 -5.746 1 97.12 122 ALA A CA 1
ATOM 961 C C . ALA A 1 122 ? 12.969 -28.578 -6.996 1 97.12 122 ALA A C 1
ATOM 963 O O . ALA A 1 122 ? 12.68 -29.047 -8.094 1 97.12 122 ALA A O 1
ATOM 964 N N . ALA A 1 123 ? 13.93 -27.719 -6.77 1 96.12 123 ALA A N 1
ATOM 965 C CA . ALA A 1 123 ? 14.734 -27.234 -7.891 1 96.12 123 ALA A CA 1
ATOM 966 C C . ALA A 1 123 ? 15.531 -28.375 -8.523 1 96.12 123 ALA A C 1
ATOM 968 O O . ALA A 1 123 ? 15.586 -28.484 -9.75 1 96.12 123 ALA A O 1
ATOM 969 N N . VAL A 1 124 ? 16.078 -29.266 -7.75 1 96.56 124 VAL A N 1
ATOM 970 C CA . VAL A 1 124 ? 16.875 -30.406 -8.219 1 96.56 124 VAL A CA 1
ATOM 971 C C . VAL A 1 124 ? 16 -31.359 -9.008 1 96.56 124 VAL A C 1
ATOM 973 O O . VAL A 1 124 ? 16.453 -31.953 -9.992 1 96.56 124 VAL A O 1
ATOM 976 N N . LYS A 1 125 ? 14.766 -31.469 -8.578 1 96.06 125 LYS A N 1
ATOM 977 C CA . LYS A 1 125 ? 13.844 -32.406 -9.203 1 96.06 125 LYS A CA 1
ATOM 978 C C . LYS A 1 125 ? 13.062 -31.766 -10.336 1 96.06 125 LYS A C 1
ATOM 980 O O . LYS A 1 125 ? 12.195 -32.375 -10.938 1 96.06 125 LYS A O 1
ATOM 985 N N . GLY A 1 126 ? 13.281 -30.5 -10.539 1 92.38 126 GLY A N 1
ATOM 986 C CA . GLY A 1 126 ? 12.625 -29.781 -11.617 1 92.38 126 GLY A CA 1
ATOM 987 C C . GLY A 1 126 ? 11.148 -29.562 -11.367 1 92.38 126 GLY A C 1
ATOM 988 O O . GLY A 1 126 ? 10.359 -29.438 -12.312 1 92.38 126 GLY A O 1
ATOM 989 N N . ARG A 1 127 ? 10.758 -29.562 -10.148 1 93.75 127 ARG A N 1
ATOM 990 C CA . ARG A 1 127 ? 9.367 -29.344 -9.781 1 93.75 127 ARG A CA 1
AT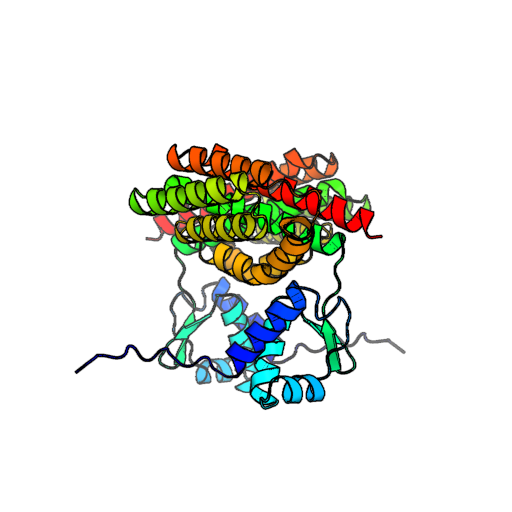OM 991 C C . ARG A 1 127 ? 9.047 -27.844 -9.695 1 93.75 127 ARG A C 1
ATOM 993 O O . ARG A 1 127 ? 9.055 -27.266 -8.617 1 93.75 127 ARG A O 1
ATOM 1000 N N . LYS A 1 128 ? 8.656 -27.266 -10.805 1 93.19 128 LYS A N 1
ATOM 1001 C CA . LYS A 1 128 ? 8.453 -25.828 -10.945 1 93.19 128 LYS A CA 1
ATOM 1002 C C . LYS A 1 128 ? 7.363 -25.328 -9.992 1 93.19 128 LYS A C 1
ATOM 1004 O O . LYS A 1 128 ? 7.547 -24.328 -9.297 1 93.19 128 LYS A O 1
ATOM 1009 N N . THR A 1 129 ? 6.266 -26.047 -9.914 1 92 129 THR A N 1
ATOM 1010 C CA . THR A 1 129 ? 5.125 -25.656 -9.094 1 92 129 THR A CA 1
ATOM 1011 C C . THR A 1 129 ? 5.508 -25.609 -7.617 1 92 129 THR A C 1
ATOM 1013 O O . THR A 1 129 ? 5.16 -24.672 -6.906 1 92 129 THR A O 1
ATOM 1016 N N . ASP A 1 130 ? 6.277 -26.562 -7.223 1 95.12 130 ASP A N 1
ATOM 1017 C CA . ASP A 1 130 ? 6.719 -26.641 -5.836 1 95.12 130 ASP A CA 1
ATOM 1018 C C . ASP A 1 130 ? 7.691 -25.5 -5.512 1 95.12 130 ASP A C 1
ATOM 1020 O O . ASP A 1 130 ? 7.664 -24.953 -4.406 1 95.12 130 ASP A O 1
ATOM 1024 N N . THR A 1 131 ? 8.586 -25.203 -6.43 1 95.12 131 THR A N 1
ATOM 1025 C CA . THR A 1 131 ? 9.547 -24.125 -6.215 1 95.12 131 THR A CA 1
ATOM 1026 C C . THR A 1 131 ? 8.828 -22.797 -5.977 1 95.12 131 THR A C 1
ATOM 1028 O O . THR A 1 131 ? 9.164 -22.062 -5.051 1 95.12 131 THR A O 1
ATOM 1031 N N . VAL A 1 132 ? 7.781 -22.578 -6.773 1 93.69 132 VAL A N 1
ATOM 1032 C CA . VAL A 1 132 ? 7.008 -21.344 -6.641 1 93.69 132 VAL A CA 1
ATOM 1033 C C . VAL A 1 132 ? 6.238 -21.359 -5.32 1 93.69 132 VAL A C 1
ATOM 1035 O O . VAL A 1 132 ? 6.207 -20.359 -4.605 1 93.69 132 VAL A O 1
ATOM 1038 N N . LYS A 1 133 ? 5.648 -22.484 -4.984 1 94.62 133 LYS A N 1
ATOM 1039 C CA . LYS A 1 133 ? 4.883 -22.641 -3.75 1 94.62 133 LYS A CA 1
ATOM 1040 C C . LYS A 1 133 ? 5.758 -22.375 -2.527 1 94.62 133 LYS A C 1
ATOM 1042 O O . LYS A 1 133 ? 5.402 -21.578 -1.659 1 94.62 133 LYS A O 1
ATOM 1047 N N . TYR A 1 134 ? 6.895 -22.984 -2.471 1 97.5 134 TYR A N 1
ATOM 1048 C CA . TYR A 1 134 ? 7.781 -22.844 -1.318 1 97.5 134 TYR A CA 1
ATOM 1049 C C . TYR A 1 134 ? 8.375 -21.438 -1.248 1 97.5 134 TYR A C 1
ATOM 1051 O O . TYR A 1 134 ? 8.586 -20.906 -0.158 1 97.5 134 TYR A O 1
ATOM 1059 N N . GLY A 1 135 ? 8.688 -20.891 -2.443 1 97.12 135 GLY A N 1
ATOM 1060 C CA . GLY A 1 135 ? 9.102 -19.484 -2.479 1 97.12 135 GLY A CA 1
ATOM 1061 C C . GLY A 1 135 ? 8.062 -18.547 -1.9 1 97.12 135 GLY A C 1
ATOM 1062 O O . GLY A 1 135 ? 8.406 -17.641 -1.139 1 97.12 135 GLY A O 1
ATOM 1063 N N . SER A 1 136 ? 6.801 -18.766 -2.209 1 96.44 136 SER A N 1
ATOM 1064 C CA . SER A 1 136 ? 5.711 -17.953 -1.678 1 96.44 136 SER A CA 1
ATOM 1065 C C . SER A 1 136 ? 5.598 -18.109 -0.164 1 96.44 136 SER A C 1
ATOM 1067 O O . SER A 1 136 ? 5.359 -17.125 0.544 1 96.44 136 SER A O 1
ATOM 1069 N N . GLU A 1 137 ? 5.734 -19.281 0.296 1 98 137 GLU A N 1
ATOM 1070 C CA . GLU A 1 137 ? 5.703 -19.531 1.733 1 98 137 GLU A CA 1
ATOM 1071 C C . GLU A 1 137 ? 6.859 -18.844 2.441 1 98 137 GLU A C 1
ATOM 1073 O O . GLU A 1 137 ? 6.695 -18.328 3.551 1 98 137 GLU A O 1
ATOM 1078 N N . PHE A 1 138 ? 8.055 -18.906 1.762 1 98.75 138 PHE A N 1
ATOM 1079 C CA . PHE A 1 138 ? 9.234 -18.203 2.27 1 98.75 138 PHE A CA 1
ATOM 1080 C C . PHE A 1 138 ? 8.938 -16.734 2.48 1 98.75 138 PHE A C 1
ATOM 1082 O O . PHE A 1 138 ? 9.227 -16.172 3.547 1 98.75 138 PHE A O 1
ATOM 1089 N N . HIS A 1 139 ? 8.312 -16.078 1.555 1 98.62 139 HIS A N 1
ATOM 1090 C C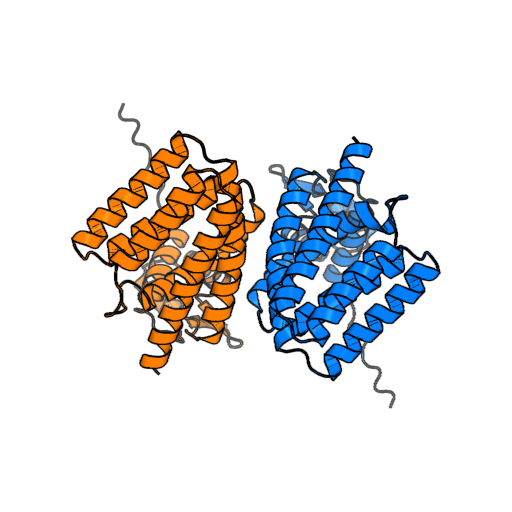A . HIS A 1 139 ? 7.938 -14.672 1.657 1 98.62 139 HIS A CA 1
ATOM 1091 C C . HIS A 1 139 ? 6.938 -14.445 2.789 1 98.62 139 HIS A C 1
ATOM 1093 O O . HIS A 1 139 ? 7.051 -13.484 3.545 1 98.62 139 HIS A O 1
ATOM 1099 N N . SER A 1 140 ? 5.969 -15.383 2.912 1 98 140 SER A N 1
ATOM 1100 C CA . SER A 1 140 ? 4.949 -15.273 3.951 1 98 140 SER A CA 1
ATOM 1101 C C . SER A 1 140 ? 5.57 -15.305 5.344 1 98 140 SER A C 1
ATOM 1103 O O . SER A 1 140 ? 5.121 -14.602 6.246 1 98 140 SER A O 1
ATOM 1105 N N . ILE A 1 141 ? 6.547 -16.141 5.496 1 98.56 141 ILE A N 1
ATOM 1106 C CA . ILE A 1 141 ? 7.238 -16.234 6.777 1 98.56 141 ILE A CA 1
ATOM 1107 C C . ILE A 1 141 ? 7.949 -14.906 7.066 1 98.56 141 ILE A C 1
ATOM 1109 O O . ILE A 1 141 ? 7.891 -14.398 8.188 1 98.56 141 ILE A O 1
ATOM 1113 N N . LEU A 1 142 ? 8.633 -14.336 6.062 1 98.75 142 LEU A N 1
ATOM 1114 C CA . LEU A 1 142 ? 9.289 -13.039 6.227 1 98.75 142 LEU A CA 1
ATOM 1115 C C . LEU A 1 142 ? 8.281 -11.969 6.621 1 98.75 142 LEU A C 1
ATOM 1117 O O . LEU A 1 142 ? 8.547 -11.156 7.508 1 98.75 142 LEU A O 1
ATOM 1121 N N . HIS A 1 143 ? 7.117 -11.984 5.969 1 97.94 143 HIS A N 1
ATOM 1122 C CA . HIS A 1 143 ? 6.051 -11.047 6.312 1 97.94 143 HIS A CA 1
ATOM 1123 C C . HIS A 1 143 ? 5.648 -11.18 7.773 1 97.94 143 HIS A C 1
ATOM 1125 O O . HIS A 1 143 ? 5.449 -10.172 8.461 1 97.94 143 HIS A O 1
ATOM 1131 N N . ALA A 1 144 ? 5.574 -12.398 8.219 1 97.56 144 ALA A N 1
ATOM 1132 C CA . ALA A 1 144 ? 5.09 -12.672 9.562 1 97.56 144 ALA A CA 1
ATOM 1133 C C . ALA A 1 144 ? 6.09 -12.195 10.617 1 97.56 144 ALA A C 1
ATOM 1135 O O . ALA A 1 144 ? 5.703 -11.836 11.727 1 97.56 144 ALA A O 1
ATOM 1136 N N . ILE A 1 145 ? 7.371 -12.188 10.289 1 97.81 145 ILE A N 1
ATOM 1137 C CA . ILE A 1 145 ? 8.422 -11.766 11.211 1 97.81 145 ILE A CA 1
ATOM 1138 C C . ILE A 1 145 ? 8.328 -10.258 11.438 1 97.81 145 ILE A C 1
ATOM 1140 O O . ILE A 1 145 ? 8.539 -9.781 12.555 1 97.81 145 ILE A O 1
ATOM 1144 N N . SER A 1 146 ? 8.023 -9.531 10.312 1 95.81 146 SER A N 1
ATOM 1145 C CA . SER A 1 146 ? 7.914 -8.078 10.406 1 95.81 146 SER A CA 1
ATOM 1146 C C . SER A 1 146 ? 6.699 -7.664 11.227 1 95.81 146 SER A C 1
ATOM 1148 O O . SER A 1 146 ? 5.707 -8.391 11.289 1 95.81 146 SER A O 1
ATOM 1150 N N . THR A 1 147 ? 6.781 -6.48 11.852 1 93.5 147 THR A N 1
ATOM 1151 C CA . THR A 1 147 ? 5.691 -5.984 12.688 1 93.5 147 THR A CA 1
ATOM 1152 C C . THR A 1 147 ? 4.887 -4.922 11.945 1 93.5 147 THR A C 1
ATOM 1154 O O . THR A 1 147 ? 3.943 -4.352 12.508 1 93.5 147 THR A O 1
ATOM 1157 N N . ASN A 1 148 ? 5.242 -4.656 10.766 1 97.25 148 ASN A N 1
ATOM 1158 C CA . ASN A 1 148 ? 4.559 -3.615 10 1 97.25 148 ASN A CA 1
ATOM 1159 C C . ASN A 1 148 ? 3.223 -4.109 9.453 1 97.25 148 ASN A C 1
ATOM 1161 O O . ASN A 1 148 ? 3.146 -4.562 8.312 1 97.25 148 ASN A O 1
ATOM 1165 N N . ALA A 1 149 ? 2.162 -3.881 10.125 1 95.5 149 ALA A N 1
ATOM 1166 C CA . ALA A 1 149 ? 0.838 -4.387 9.773 1 95.5 149 ALA A CA 1
ATOM 1167 C C . ALA A 1 149 ? 0.293 -3.686 8.531 1 95.5 149 ALA A C 1
ATOM 1169 O O . ALA A 1 149 ? -0.443 -4.285 7.746 1 95.5 149 ALA A O 1
ATOM 1170 N N . THR A 1 150 ? 0.66 -2.461 8.344 1 96.12 150 THR A N 1
ATOM 1171 C CA . THR A 1 150 ? 0.189 -1.692 7.195 1 96.12 150 THR A CA 1
ATOM 1172 C C . THR A 1 150 ? 0.74 -2.27 5.895 1 96.12 150 THR A C 1
ATOM 1174 O O . THR A 1 150 ? -0.016 -2.543 4.961 1 96.12 150 THR A O 1
ATOM 1177 N N . ALA A 1 151 ? 2.041 -2.484 5.836 1 98.06 151 ALA A N 1
ATOM 1178 C CA . ALA A 1 151 ? 2.668 -3.064 4.652 1 98.06 151 ALA A CA 1
ATOM 1179 C C . ALA A 1 151 ? 2.096 -4.449 4.352 1 98.06 151 ALA A C 1
ATOM 1181 O O . ALA A 1 151 ? 1.822 -4.773 3.193 1 98.06 151 ALA A O 1
ATOM 1182 N N . LYS A 1 152 ? 1.897 -5.219 5.414 1 97.5 152 LYS A N 1
ATOM 1183 C CA . LYS A 1 152 ? 1.354 -6.566 5.25 1 97.5 152 LYS A CA 1
ATOM 1184 C C . LYS A 1 152 ? -0.055 -6.52 4.668 1 97.5 152 LYS A C 1
ATOM 1186 O O . LYS A 1 152 ? -0.383 -7.293 3.764 1 97.5 152 LYS A O 1
ATOM 1191 N N . ARG A 1 153 ? -0.817 -5.633 5.18 1 95.06 153 ARG A N 1
ATOM 1192 C CA . ARG A 1 153 ? -2.184 -5.484 4.691 1 95.06 153 ARG A CA 1
ATOM 1193 C C . ARG A 1 153 ? -2.201 -5.117 3.211 1 95.06 153 ARG A C 1
ATOM 1195 O O . ARG A 1 153 ? -3.01 -5.648 2.445 1 95.06 153 ARG A O 1
ATOM 1202 N N . PHE A 1 154 ? -1.363 -4.227 2.77 1 96.69 154 PHE A N 1
ATOM 1203 C CA . PHE A 1 154 ? -1.312 -3.807 1.375 1 96.69 154 PHE A CA 1
ATOM 1204 C C . PHE A 1 154 ? -0.836 -4.945 0.483 1 96.69 154 PHE A C 1
ATOM 1206 O O . PHE A 1 154 ? -1.386 -5.168 -0.598 1 96.69 154 PHE A O 1
ATOM 1213 N N . LEU A 1 155 ? 0.158 -5.707 0.959 1 97.81 155 LEU A N 1
ATOM 1214 C CA . LEU A 1 155 ? 0.637 -6.844 0.184 1 97.81 155 LEU A CA 1
ATOM 1215 C C . LEU A 1 155 ? -0.438 -7.922 0.078 1 97.81 155 LEU A C 1
ATOM 1217 O O . LEU A 1 155 ? -0.557 -8.586 -0.953 1 97.81 155 LEU A O 1
ATOM 1221 N N . ASP A 1 156 ? -1.242 -8.102 1.139 1 95.19 156 ASP A N 1
ATOM 1222 C CA . ASP A 1 156 ? -2.363 -9.039 1.106 1 95.19 156 ASP A CA 1
ATOM 1223 C C . ASP A 1 156 ? -3.371 -8.648 0.027 1 95.19 156 ASP A C 1
ATOM 1225 O O . ASP A 1 156 ? -3.934 -9.516 -0.645 1 95.19 156 ASP A O 1
ATOM 1229 N N . GLN A 1 157 ? -3.555 -7.406 -0.176 1 94.19 157 GLN A N 1
ATOM 1230 C CA . GLN A 1 157 ? -4.484 -6.914 -1.188 1 94.19 157 GLN A CA 1
ATOM 1231 C C . GLN A 1 157 ? -3.957 -7.18 -2.596 1 94.19 157 GLN A C 1
ATOM 1233 O O . GLN A 1 157 ? -4.734 -7.258 -3.551 1 94.19 157 GLN A O 1
ATOM 1238 N N . LEU A 1 158 ? -2.615 -7.344 -2.742 1 97.12 158 LEU A N 1
ATOM 1239 C CA . LEU A 1 158 ? -1.989 -7.527 -4.047 1 97.12 158 LEU A CA 1
ATOM 1240 C C . LEU A 1 158 ? -1.749 -9.008 -4.332 1 97.12 158 LEU A C 1
ATOM 1242 O O . LEU A 1 158 ? -1.403 -9.375 -5.457 1 97.12 158 LEU A O 1
ATOM 1246 N N . GLU A 1 159 ? -1.945 -9.836 -3.346 1 95.94 159 GLU A N 1
ATOM 1247 C CA . GLU A 1 159 ? -1.465 -11.211 -3.359 1 95.94 159 GLU A CA 1
ATOM 1248 C C . GLU A 1 159 ? -2.004 -11.969 -4.57 1 95.94 159 GLU A C 1
ATOM 1250 O O . GLU A 1 159 ? -1.255 -12.672 -5.25 1 95.94 159 GLU A O 1
ATOM 1255 N N . SER A 1 160 ? -3.279 -11.859 -4.828 1 95.62 160 SER A N 1
ATOM 1256 C CA . SER A 1 160 ? -3.877 -12.617 -5.922 1 95.62 160 SER A CA 1
ATOM 1257 C C . SER A 1 160 ? -3.326 -12.172 -7.27 1 95.62 160 SER A C 1
ATOM 1259 O O . SER A 1 160 ? -3.094 -12.992 -8.156 1 95.62 160 SER A O 1
ATOM 1261 N N . ARG A 1 161 ? -3.143 -10.891 -7.461 1 96.12 161 ARG A N 1
ATOM 1262 C CA . ARG A 1 161 ? -2.559 -10.398 -8.703 1 96.12 161 ARG A CA 1
ATOM 1263 C C . ARG A 1 161 ? -1.105 -10.836 -8.836 1 96.12 161 ARG A C 1
ATOM 1265 O O . ARG A 1 161 ? -0.667 -11.227 -9.922 1 96.12 161 ARG A O 1
ATOM 1272 N N . ILE A 1 162 ? -0.385 -10.75 -7.734 1 96.62 162 ILE A N 1
ATOM 1273 C CA . ILE A 1 162 ? 0.997 -11.219 -7.723 1 96.62 162 ILE A CA 1
ATOM 1274 C C . ILE A 1 162 ? 1.048 -12.688 -8.141 1 96.62 162 ILE A C 1
ATOM 1276 O O . ILE A 1 162 ? 1.842 -13.062 -9.008 1 96.62 162 ILE A O 1
ATOM 1280 N N . GLU A 1 163 ? 0.208 -13.484 -7.594 1 95.06 163 GLU A N 1
ATOM 1281 C CA . GLU A 1 163 ? 0.176 -14.914 -7.906 1 95.06 163 GLU A CA 1
ATOM 1282 C C . GLU A 1 163 ? -0.161 -15.148 -9.375 1 95.06 163 GLU A C 1
ATOM 1284 O O . GLU A 1 163 ? 0.395 -16.047 -10.008 1 95.06 163 GLU A O 1
ATOM 1289 N N . ARG A 1 164 ? -1.082 -14.406 -9.875 1 94.81 164 ARG A N 1
ATOM 1290 C CA . ARG A 1 164 ? -1.475 -14.547 -11.266 1 94.81 164 ARG A CA 1
ATOM 1291 C C . ARG A 1 164 ? -0.289 -14.312 -12.195 1 94.81 164 ARG A C 1
ATOM 1293 O O . ARG A 1 164 ? -0.053 -15.094 -13.125 1 94.81 164 ARG A O 1
ATOM 1300 N N . TYR A 1 165 ? 0.48 -13.289 -11.938 1 94.81 165 TYR A N 1
ATOM 1301 C CA . TYR A 1 165 ? 1.622 -12.977 -12.781 1 94.81 165 TYR A CA 1
ATOM 1302 C C . TYR A 1 165 ? 2.766 -13.953 -12.547 1 94.81 165 TYR A C 1
ATOM 1304 O O . TYR A 1 165 ? 3.523 -14.273 -13.469 1 94.81 165 TYR A O 1
ATOM 1312 N N . ARG A 1 166 ? 2.895 -14.438 -11.328 1 92.19 166 ARG A N 1
ATOM 1313 C CA . ARG A 1 166 ? 3.893 -15.461 -11.039 1 92.19 166 ARG A CA 1
ATOM 1314 C C . ARG A 1 166 ? 3.584 -16.75 -11.789 1 92.19 166 ARG A C 1
ATOM 1316 O O . ARG A 1 166 ? 4.496 -17.469 -12.195 1 92.19 166 ARG A O 1
ATOM 1323 N N . ARG A 1 167 ? 2.307 -17.047 -11.859 1 89.19 167 ARG A N 1
ATOM 1324 C CA . ARG A 1 167 ? 1.905 -18.203 -12.664 1 89.19 167 ARG A CA 1
ATOM 1325 C C . ARG A 1 167 ? 2.387 -18.047 -14.102 1 89.19 167 ARG A C 1
ATOM 1327 O O . ARG A 1 167 ? 2.92 -19 -14.688 1 89.19 167 ARG A O 1
ATOM 1334 N N . ILE A 1 168 ? 2.279 -16.906 -14.617 1 87.69 168 ILE A N 1
ATOM 1335 C CA . ILE A 1 168 ? 2.596 -16.625 -16.016 1 87.69 168 ILE A CA 1
ATOM 1336 C C . ILE A 1 168 ? 4.105 -16.719 -16.234 1 87.69 168 ILE A C 1
ATOM 1338 O O . ILE A 1 168 ? 4.562 -17.328 -17.203 1 87.69 168 ILE A O 1
ATOM 1342 N N . SER A 1 169 ? 4.879 -16.188 -15.344 1 87.31 169 SER A N 1
ATOM 1343 C CA . SER A 1 169 ? 6.328 -16.141 -15.516 1 87.31 169 SER A CA 1
ATOM 1344 C C . SER A 1 169 ? 7.008 -17.297 -14.797 1 87.31 169 SER A C 1
ATOM 1346 O O . SER A 1 169 ? 8.211 -17.516 -14.961 1 87.31 169 SER A O 1
ATOM 1348 N N . GLY A 1 170 ? 6.277 -18 -14.023 1 84.62 170 GLY A N 1
ATOM 1349 C CA . GLY A 1 170 ? 6.848 -19.078 -13.227 1 84.62 170 GLY A CA 1
ATOM 1350 C C . GLY A 1 170 ? 6.551 -20.453 -13.773 1 84.62 170 GLY A C 1
ATOM 1351 O O . GLY A 1 170 ? 7.129 -20.859 -14.781 1 84.62 170 GLY A O 1
ATOM 1352 N N . TYR A 1 171 ? 5.578 -21.094 -13.125 1 77.12 171 TYR A N 1
ATOM 1353 C CA . TYR A 1 171 ? 5.492 -22.531 -13.375 1 77.12 171 TYR A CA 1
ATOM 1354 C C . TYR A 1 171 ? 4.926 -22.812 -14.758 1 77.12 171 TYR A C 1
ATOM 1356 O O . TYR A 1 171 ? 5.109 -23.906 -15.305 1 77.12 171 TYR A O 1
ATOM 1364 N N . LYS A 1 172 ? 4.367 -21.781 -15.367 1 80 172 LYS A N 1
ATOM 1365 C CA . LYS A 1 172 ? 3.844 -22.047 -16.703 1 80 172 LYS A CA 1
ATOM 1366 C C . LYS A 1 172 ? 4.824 -21.578 -17.781 1 80 172 LYS A C 1
ATOM 1368 O O . LYS A 1 172 ? 4.625 -21.844 -18.969 1 80 172 LYS A O 1
ATOM 1373 N N . ASN A 1 173 ? 5.809 -20.844 -17.344 1 83.69 173 ASN A N 1
ATOM 1374 C CA . ASN A 1 173 ? 6.855 -20.406 -18.266 1 83.69 173 ASN A CA 1
ATOM 1375 C C . ASN A 1 173 ? 7.844 -21.531 -18.547 1 83.69 173 ASN A C 1
ATOM 1377 O O . ASN A 1 173 ? 8.539 -22 -17.641 1 83.69 173 ASN A O 1
ATOM 1381 N N . PRO A 1 174 ? 7.918 -21.984 -19.781 1 82.5 174 PRO A N 1
ATOM 1382 C CA . PRO A 1 174 ? 8.836 -23.078 -20.109 1 82.5 174 PRO A CA 1
ATOM 1383 C C . PRO A 1 174 ? 10.289 -22.734 -19.812 1 82.5 17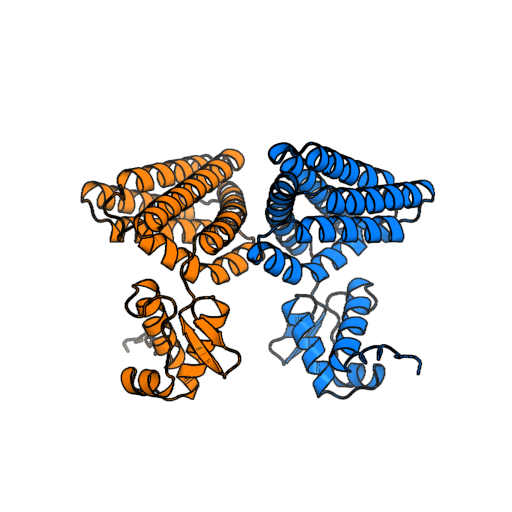4 PRO A C 1
ATOM 1385 O O . PRO A 1 174 ? 11.102 -23.641 -19.562 1 82.5 174 PRO A O 1
ATOM 1388 N N . ASP A 1 175 ? 10.633 -21.469 -19.766 1 85.5 175 ASP A N 1
ATOM 1389 C CA . ASP A 1 175 ? 12.016 -21.047 -19.578 1 85.5 175 ASP A CA 1
ATOM 1390 C C . ASP A 1 175 ? 12.312 -20.781 -18.109 1 85.5 175 ASP A C 1
ATOM 1392 O O . ASP A 1 175 ? 13.422 -20.375 -17.75 1 85.5 175 ASP A O 1
ATOM 1396 N N . TYR A 1 176 ? 11.273 -21.016 -17.328 1 88.69 176 TYR A N 1
ATOM 1397 C CA . TYR A 1 176 ? 11.477 -20.828 -15.891 1 88.69 176 TYR A CA 1
ATOM 1398 C C . TYR A 1 176 ? 12.523 -21.781 -15.352 1 88.69 176 TYR A C 1
ATOM 1400 O O . TYR A 1 176 ? 12.453 -22.984 -15.586 1 88.69 176 TYR A O 1
ATOM 1408 N N . LYS A 1 177 ? 13.531 -21.266 -14.656 1 91.5 177 LYS A N 1
ATOM 1409 C CA . LYS A 1 177 ? 14.609 -22.047 -14.047 1 91.5 177 LYS A CA 1
ATOM 1410 C C . LYS A 1 177 ? 14.484 -22.047 -12.523 1 91.5 177 LYS A C 1
ATOM 1412 O O . LYS A 1 177 ? 14.938 -21.109 -11.859 1 91.5 177 LYS A O 1
ATOM 1417 N N . PRO A 1 178 ? 13.992 -23.156 -11.961 1 94.19 178 PRO A N 1
ATOM 1418 C CA . PRO A 1 178 ? 13.812 -23.25 -10.516 1 94.19 178 PRO A CA 1
ATOM 1419 C C . PRO A 1 178 ? 15.086 -22.922 -9.742 1 94.19 178 PRO A C 1
ATOM 1421 O O . PRO A 1 178 ? 15.023 -22.344 -8.648 1 94.19 178 PRO A O 1
ATOM 1424 N N . SER A 1 179 ? 16.219 -23.219 -10.312 1 95.44 179 SER A N 1
ATOM 1425 C CA . SER A 1 179 ? 17.5 -23 -9.633 1 95.44 179 SER A CA 1
ATOM 1426 C C . SER A 1 179 ? 17.766 -21.516 -9.43 1 95.44 179 SER A C 1
ATOM 1428 O O . SER A 1 179 ? 18.344 -21.109 -8.414 1 95.44 179 SER A O 1
ATOM 1430 N N . VAL A 1 180 ? 17.359 -20.719 -10.391 1 94.94 180 VAL A N 1
ATOM 1431 C CA . VAL A 1 180 ? 17.547 -19.281 -10.281 1 94.94 180 VAL A CA 1
ATOM 1432 C C . VAL A 1 180 ? 16.734 -18.75 -9.109 1 94.94 180 VAL A C 1
ATOM 1434 O O . VAL A 1 180 ? 17.25 -18 -8.273 1 94.94 180 VAL A O 1
ATOM 1437 N N . SER A 1 181 ? 15.469 -19.141 -9.055 1 95.25 181 SER A N 1
ATOM 1438 C CA . SER A 1 181 ? 14.586 -18.719 -7.969 1 95.25 181 SER A CA 1
ATOM 1439 C C . SER A 1 181 ? 15.117 -19.188 -6.617 1 95.25 181 SER A C 1
ATOM 1441 O O . SER A 1 181 ? 15.125 -18.422 -5.648 1 95.25 181 SER A O 1
ATOM 1443 N N . PHE A 1 182 ? 15.609 -20.438 -6.617 1 97.44 182 PHE A N 1
ATOM 1444 C CA . PHE A 1 182 ? 16.172 -20.984 -5.391 1 97.44 182 PHE A CA 1
ATOM 1445 C C . PHE A 1 182 ? 17.375 -20.141 -4.934 1 97.44 182 PHE A C 1
ATOM 1447 O O . PHE A 1 182 ? 17.438 -19.75 -3.768 1 97.44 182 PHE A O 1
ATOM 1454 N N . ASN A 1 183 ? 18.25 -19.812 -5.777 1 98.31 183 ASN A N 1
ATOM 1455 C CA . ASN A 1 183 ? 19.469 -19.062 -5.434 1 98.31 183 ASN A CA 1
ATOM 1456 C C . ASN A 1 183 ? 19.141 -17.656 -4.934 1 98.31 183 ASN A C 1
ATOM 1458 O O . ASN A 1 183 ? 19.797 -17.156 -4.016 1 98.31 183 ASN A O 1
ATOM 1462 N N . GLU A 1 184 ? 18.203 -17.062 -5.539 1 98.19 184 GLU A N 1
ATOM 1463 C CA . GLU A 1 184 ? 17.781 -15.719 -5.117 1 98.19 184 GLU A CA 1
ATOM 1464 C C . GLU A 1 184 ? 17.203 -15.742 -3.703 1 98.19 184 GLU A C 1
ATOM 1466 O O . GLU A 1 184 ? 17.484 -14.852 -2.9 1 98.19 184 GLU A O 1
ATOM 1471 N N . HIS A 1 185 ? 16.406 -16.766 -3.404 1 98.75 185 HIS A N 1
ATOM 1472 C CA . HIS A 1 185 ? 15.859 -16.891 -2.059 1 98.75 185 HIS A CA 1
ATOM 1473 C C . HIS A 1 185 ? 16.953 -17.219 -1.05 1 98.75 185 HIS A C 1
ATOM 1475 O O . HIS A 1 185 ? 16.906 -16.766 0.096 1 98.75 185 HIS A O 1
ATOM 1481 N N . LEU A 1 186 ? 17.891 -17.984 -1.51 1 98.75 186 LEU A N 1
ATOM 1482 C CA . LEU A 1 186 ? 19.016 -18.297 -0.652 1 98.75 186 LEU A CA 1
ATOM 1483 C C . LEU A 1 186 ? 19.781 -17.031 -0.28 1 98.75 186 LEU A C 1
ATOM 1485 O O . LEU A 1 186 ? 20.219 -16.875 0.866 1 98.75 186 LEU A O 1
ATOM 1489 N N . ASP A 1 187 ? 20 -16.141 -1.255 1 98.81 187 ASP A N 1
ATOM 1490 C CA . ASP A 1 187 ? 20.656 -14.867 -0.995 1 98.81 187 ASP A CA 1
ATOM 1491 C C . ASP A 1 187 ? 19.891 -14.07 0.059 1 98.81 187 ASP A C 1
ATOM 1493 O O . ASP A 1 187 ? 20.5 -13.469 0.951 1 98.81 187 ASP A O 1
ATOM 1497 N N . ILE A 1 188 ? 18.578 -14.008 -0.043 1 98.94 188 ILE A N 1
ATOM 1498 C CA . ILE A 1 188 ? 17.75 -13.305 0.921 1 98.94 188 ILE A CA 1
ATOM 1499 C C . ILE A 1 188 ? 17.891 -13.953 2.299 1 98.94 188 ILE A C 1
ATOM 1501 O O . ILE A 1 188 ? 18.094 -13.258 3.297 1 98.94 188 ILE A O 1
ATOM 1505 N N . PHE A 1 189 ? 17.812 -15.297 2.322 1 98.88 189 PHE A N 1
ATOM 1506 C CA . PHE A 1 189 ? 17.938 -16.047 3.566 1 98.88 189 PHE A CA 1
ATOM 1507 C C . PHE A 1 189 ? 19.25 -15.727 4.262 1 98.88 189 PHE A C 1
ATOM 1509 O O . PHE A 1 189 ? 19.281 -15.469 5.465 1 98.88 189 PHE A O 1
ATOM 1516 N N . ASN A 1 190 ? 20.328 -15.781 3.506 1 98.81 190 ASN A N 1
ATOM 1517 C CA . ASN A 1 190 ? 21.641 -15.531 4.074 1 98.81 190 ASN A CA 1
ATOM 1518 C C . ASN A 1 190 ? 21.734 -14.125 4.668 1 98.81 190 ASN A C 1
ATOM 1520 O O . ASN A 1 190 ? 22.297 -13.938 5.746 1 98.81 190 ASN A O 1
ATOM 1524 N N . ALA A 1 191 ? 21.219 -13.141 3.975 1 98.88 191 ALA A N 1
ATOM 1525 C CA . ALA A 1 191 ? 21.219 -11.766 4.461 1 98.88 191 ALA A CA 1
ATOM 1526 C C . ALA A 1 191 ? 20.422 -11.633 5.754 1 98.88 191 ALA A C 1
ATOM 1528 O O . ALA A 1 191 ? 20.828 -10.922 6.676 1 98.88 191 ALA A O 1
ATOM 1529 N N . VAL A 1 192 ? 19.281 -12.328 5.848 1 98.88 192 VAL A N 1
ATOM 1530 C CA . VAL A 1 192 ? 18.438 -12.297 7.039 1 98.88 192 VAL A CA 1
ATOM 1531 C C . VAL A 1 192 ? 19.141 -13 8.195 1 98.88 192 VAL A C 1
ATOM 1533 O O . VAL A 1 192 ? 19.141 -12.508 9.32 1 98.88 192 VAL A O 1
ATOM 1536 N N . LYS A 1 193 ? 19.719 -14.117 7.914 1 98.5 193 LYS A N 1
ATOM 1537 C CA . LYS A 1 193 ? 20.469 -14.883 8.914 1 98.5 193 LYS A CA 1
ATOM 1538 C C . LYS A 1 193 ? 21.594 -14.047 9.516 1 98.5 193 LYS A C 1
ATOM 1540 O O . LYS A 1 193 ? 21.859 -14.141 10.711 1 98.5 193 LYS A O 1
ATOM 1545 N N . GLU A 1 194 ? 22.219 -13.242 8.711 1 98.31 194 GLU A N 1
ATOM 1546 C CA . GLU A 1 194 ? 23.312 -12.391 9.141 1 98.31 194 GLU A CA 1
ATOM 1547 C C . GLU A 1 194 ? 22.797 -11.102 9.781 1 98.31 194 GLU A C 1
ATOM 1549 O O . GLU A 1 194 ? 23.578 -10.242 10.188 1 98.31 194 GLU A O 1
ATOM 1554 N N . LYS A 1 195 ? 21.547 -10.961 9.773 1 98.44 195 LYS A N 1
ATOM 1555 C CA . LYS A 1 195 ? 20.875 -9.789 10.328 1 98.44 195 LYS A CA 1
ATOM 1556 C C . LYS A 1 195 ? 21.328 -8.516 9.641 1 98.44 195 LYS A C 1
ATOM 1558 O O . LYS A 1 195 ? 21.516 -7.48 10.289 1 98.44 195 LYS A O 1
ATOM 1563 N N . ASN A 1 196 ? 21.656 -8.625 8.414 1 98.5 196 ASN A N 1
ATOM 1564 C CA . ASN A 1 196 ? 22.047 -7.488 7.574 1 98.5 196 ASN A CA 1
ATOM 1565 C C . ASN A 1 196 ? 20.844 -6.91 6.828 1 98.5 196 ASN A C 1
ATOM 1567 O O . ASN A 1 196 ? 20.578 -7.289 5.688 1 98.5 196 ASN A O 1
ATOM 1571 N N . SER A 1 197 ? 20.219 -5.918 7.418 1 98.25 197 SER A N 1
ATOM 1572 C CA . SER A 1 197 ? 18.969 -5.359 6.91 1 98.25 197 SER A CA 1
ATOM 1573 C C . SER A 1 197 ? 19.156 -4.746 5.527 1 98.25 197 SER A C 1
ATOM 1575 O O . SER A 1 197 ? 18.281 -4.875 4.66 1 98.25 197 SER A O 1
ATOM 1577 N N . VAL A 1 198 ? 20.25 -4.082 5.336 1 97.88 198 VAL A N 1
ATOM 1578 C CA . VAL A 1 198 ? 20.516 -3.406 4.07 1 97.88 198 VAL A CA 1
ATOM 1579 C C . VAL A 1 198 ? 20.641 -4.441 2.953 1 97.88 198 VAL A C 1
ATOM 1581 O O . VAL A 1 198 ? 20.031 -4.305 1.897 1 97.88 198 VAL A O 1
ATOM 1584 N N . LEU A 1 199 ? 21.391 -5.473 3.211 1 98.69 199 LEU A N 1
ATOM 1585 C CA . LEU A 1 199 ? 21.594 -6.523 2.217 1 98.69 199 LEU A CA 1
ATOM 1586 C C . LEU A 1 199 ? 20.312 -7.316 1.995 1 98.69 199 LEU A C 1
ATOM 1588 O O . LEU A 1 199 ? 20.031 -7.762 0.878 1 98.69 199 LEU A O 1
ATOM 1592 N N . ALA A 1 200 ? 19.516 -7.559 3.049 1 98.88 200 ALA A N 1
ATOM 1593 C CA . ALA A 1 200 ? 18.266 -8.297 2.943 1 98.88 200 ALA A CA 1
ATOM 1594 C C . ALA A 1 200 ? 17.281 -7.559 2.043 1 98.88 200 ALA A C 1
ATOM 1596 O O . ALA A 1 200 ? 16.656 -8.164 1.162 1 98.88 200 ALA A O 1
ATOM 1597 N N . GLU A 1 201 ? 17.156 -6.25 2.268 1 98.62 201 GLU A N 1
ATOM 1598 C CA . GLU A 1 201 ? 16.297 -5.449 1.411 1 98.62 201 GLU A CA 1
ATOM 1599 C C . GLU A 1 201 ? 16.75 -5.5 -0.044 1 98.62 201 GLU A C 1
ATOM 1601 O O . GLU A 1 201 ? 15.938 -5.715 -0.948 1 98.62 201 GLU A O 1
ATOM 1606 N N . ALA A 1 202 ? 18.031 -5.301 -0.25 1 98.38 202 ALA A N 1
ATOM 1607 C CA . ALA A 1 202 ? 18.562 -5.273 -1.606 1 98.38 202 ALA A CA 1
ATOM 1608 C C . ALA A 1 202 ? 18.344 -6.605 -2.314 1 98.38 202 ALA A C 1
ATOM 1610 O O . ALA A 1 202 ? 17.984 -6.633 -3.498 1 98.38 202 ALA A O 1
ATOM 1611 N N . ALA A 1 203 ? 18.562 -7.715 -1.609 1 98.81 203 ALA A N 1
ATOM 1612 C CA . ALA A 1 203 ? 18.375 -9.047 -2.184 1 98.81 203 ALA A CA 1
ATOM 1613 C C . ALA A 1 203 ? 16.922 -9.281 -2.561 1 98.81 203 ALA A C 1
ATOM 1615 O O . ALA A 1 203 ? 16.625 -9.812 -3.635 1 98.81 203 ALA A O 1
ATOM 1616 N N . MET A 1 204 ? 16.016 -8.891 -1.734 1 98.81 204 MET A N 1
ATOM 1617 C CA . MET A 1 204 ? 14.594 -9.062 -2.016 1 98.81 204 MET A CA 1
ATOM 1618 C C . MET A 1 204 ? 14.164 -8.203 -3.205 1 98.81 204 MET A C 1
ATOM 1620 O O . MET A 1 204 ? 13.461 -8.68 -4.098 1 98.81 204 MET A O 1
ATOM 1624 N N . ARG A 1 205 ? 14.594 -6.977 -3.186 1 98.5 205 ARG A N 1
ATOM 1625 C CA . ARG A 1 205 ? 14.258 -6.094 -4.297 1 98.5 205 ARG A CA 1
ATOM 1626 C C . ARG A 1 205 ? 14.781 -6.641 -5.613 1 98.5 205 ARG A C 1
ATOM 1628 O O . ARG A 1 205 ? 14.086 -6.625 -6.629 1 98.5 205 ARG A O 1
ATOM 1635 N N . SER A 1 206 ? 16.016 -7.129 -5.594 1 98.38 206 SER A N 1
ATOM 1636 C CA . SER A 1 206 ? 16.594 -7.727 -6.793 1 98.38 206 SER A CA 1
ATOM 1637 C C . SER A 1 206 ? 15.789 -8.93 -7.258 1 98.38 206 SER A C 1
ATOM 1639 O O . SER A 1 206 ? 15.547 -9.102 -8.453 1 98.38 206 SER A O 1
ATOM 1641 N N . HIS A 1 207 ? 15.391 -9.789 -6.32 1 98.06 207 HIS A N 1
ATOM 1642 C CA . HIS A 1 207 ? 14.586 -10.969 -6.609 1 98.06 207 HIS A CA 1
ATOM 1643 C C . HIS A 1 207 ? 13.273 -10.594 -7.277 1 98.06 207 HIS A C 1
ATOM 1645 O O . HIS A 1 207 ? 12.891 -11.18 -8.297 1 98.06 207 HIS A O 1
ATOM 1651 N N . ILE A 1 208 ? 12.594 -9.578 -6.773 1 98.06 208 ILE A N 1
ATOM 1652 C CA . ILE A 1 208 ? 11.297 -9.164 -7.297 1 98.06 208 ILE A CA 1
ATOM 1653 C C . ILE A 1 208 ? 11.484 -8.477 -8.648 1 98.06 208 ILE A C 1
ATOM 1655 O O . ILE A 1 208 ? 10.664 -8.641 -9.555 1 98.06 208 ILE A O 1
ATOM 1659 N N . LYS A 1 209 ? 12.539 -7.699 -8.781 1 96.94 209 LYS A N 1
ATOM 1660 C CA . LYS A 1 209 ? 12.852 -7.055 -10.062 1 96.94 209 LYS A CA 1
ATOM 1661 C C . LYS A 1 209 ? 13.055 -8.094 -11.164 1 96.94 209 LYS A C 1
ATOM 1663 O O . LYS A 1 209 ? 12.609 -7.898 -12.297 1 96.94 209 LYS A O 1
ATOM 1668 N N . ARG A 1 210 ? 13.75 -9.141 -10.875 1 95 210 ARG A N 1
ATOM 1669 C CA . ARG A 1 210 ? 13.969 -10.203 -11.852 1 95 210 ARG A CA 1
ATOM 1670 C C . ARG A 1 210 ? 12.656 -10.906 -12.195 1 95 210 ARG A C 1
ATOM 1672 O O . ARG A 1 210 ? 12.453 -11.312 -13.344 1 95 210 ARG A O 1
ATOM 1679 N N . SER A 1 211 ? 11.836 -11.125 -11.156 1 94.88 211 SER A N 1
ATOM 1680 C CA . SER A 1 211 ? 10.516 -11.688 -11.414 1 94.88 211 SER A CA 1
ATOM 1681 C C . SER A 1 211 ? 9.734 -10.844 -12.414 1 94.88 211 SER A C 1
ATOM 1683 O O . SER A 1 211 ? 9.094 -11.375 -13.32 1 94.88 211 SER A O 1
ATOM 1685 N N . LEU A 1 212 ? 9.789 -9.539 -12.227 1 95.62 212 LEU A N 1
ATOM 1686 C CA . LEU A 1 212 ? 9.109 -8.633 -13.156 1 95.62 212 LEU A CA 1
ATOM 1687 C C . LEU A 1 212 ? 9.68 -8.766 -14.562 1 95.62 212 LEU A C 1
ATOM 1689 O O . LEU A 1 212 ? 8.93 -8.781 -15.539 1 95.62 212 LEU A O 1
ATOM 1693 N N . ARG A 1 213 ? 10.984 -8.852 -14.672 1 93.88 213 ARG A N 1
ATOM 1694 C CA . ARG A 1 213 ? 11.617 -9.016 -15.977 1 93.88 213 ARG A CA 1
ATOM 1695 C C . ARG A 1 213 ? 11.133 -10.297 -16.656 1 93.88 213 ARG A C 1
ATOM 1697 O O . ARG A 1 213 ? 10.906 -10.305 -17.875 1 93.88 213 ARG A O 1
ATOM 1704 N N . SER A 1 214 ? 11.039 -11.336 -15.906 1 92.88 214 SER A N 1
ATOM 1705 C CA . SER A 1 214 ? 10.555 -12.602 -16.453 1 92.88 214 SER A CA 1
ATOM 1706 C C . SER A 1 214 ? 9.125 -12.469 -16.969 1 92.88 214 SER A C 1
ATOM 1708 O O . SER A 1 214 ? 8.773 -13.039 -18 1 92.88 214 SER A O 1
ATOM 1710 N N . ILE A 1 215 ? 8.305 -11.75 -16.25 1 94.44 215 ILE A N 1
ATOM 1711 C CA . ILE A 1 215 ? 6.934 -11.492 -16.672 1 94.44 215 ILE A CA 1
ATOM 1712 C C . ILE A 1 215 ? 6.934 -10.711 -17.984 1 94.44 215 ILE A C 1
ATOM 1714 O O . ILE A 1 215 ? 6.195 -11.047 -18.906 1 94.44 215 ILE A O 1
ATOM 1718 N N . GLU A 1 216 ? 7.781 -9.711 -18.047 1 93.31 216 GLU A N 1
ATOM 1719 C CA . GLU A 1 216 ? 7.895 -8.883 -19.25 1 93.31 216 GLU A CA 1
ATOM 1720 C C . GLU A 1 216 ? 8.281 -9.734 -20.453 1 93.31 216 GLU A C 1
ATOM 1722 O O . GLU A 1 216 ? 7.672 -9.617 -21.516 1 93.31 216 GLU A O 1
ATOM 1727 N N . GLU A 1 217 ? 9.203 -10.586 -20.234 1 90.62 217 GLU A N 1
ATOM 1728 C CA . GLU A 1 217 ? 9.672 -11.453 -21.312 1 90.62 217 GLU A CA 1
ATOM 1729 C C . GLU A 1 217 ? 8.57 -12.414 -21.766 1 90.62 217 GLU A C 1
ATOM 1731 O O . GLU A 1 217 ? 8.414 -12.664 -22.953 1 90.62 217 GLU A O 1
ATOM 1736 N N . THR A 1 218 ? 7.863 -12.898 -20.828 1 89.5 218 THR A N 1
ATOM 1737 C CA . THR A 1 218 ? 6.809 -13.859 -21.141 1 89.5 218 THR A CA 1
ATOM 1738 C C . THR A 1 218 ? 5.656 -13.188 -21.875 1 89.5 218 THR A C 1
ATOM 1740 O O . THR A 1 218 ? 5.137 -13.727 -22.859 1 89.5 218 THR A O 1
ATOM 1743 N N . LEU A 1 219 ? 5.227 -12.023 -21.422 1 89.69 219 LEU A N 1
ATOM 1744 C CA . LEU A 1 219 ? 4.098 -11.32 -22.016 1 89.69 219 LEU A CA 1
ATOM 1745 C C . LEU A 1 219 ? 4.473 -10.766 -23.391 1 89.69 219 LEU A C 1
ATOM 1747 O O . LEU A 1 219 ? 3.625 -10.664 -24.281 1 89.69 219 LEU A O 1
ATOM 1751 N N . GLU A 1 220 ? 5.68 -10.344 -23.516 1 84 220 GLU A N 1
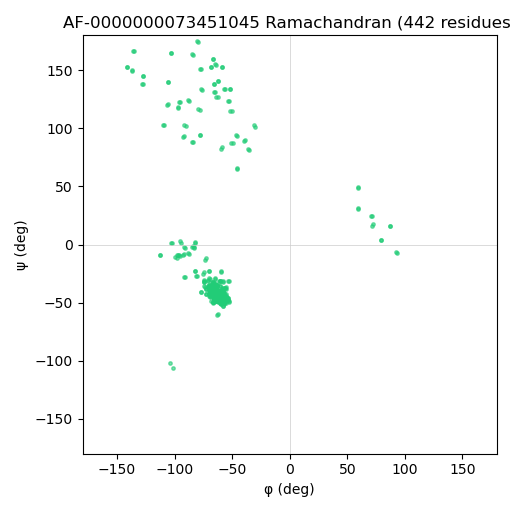ATOM 1752 C CA . GLU A 1 220 ? 6.137 -9.852 -24.812 1 84 220 GLU A CA 1
ATOM 1753 C C . GLU A 1 220 ? 6.195 -10.977 -25.844 1 84 220 GLU A C 1
ATOM 1755 O O . GLU A 1 220 ? 5.961 -10.742 -27.031 1 84 220 GLU A O 1
ATOM 1760 N N . ARG A 1 221 ? 6.48 -12.156 -25.453 1 78.19 221 ARG A N 1
ATOM 1761 C CA . ARG A 1 221 ? 6.523 -13.305 -26.344 1 78.19 221 ARG A CA 1
ATOM 1762 C C . ARG A 1 221 ? 5.117 -13.742 -26.734 1 78.19 221 ARG A C 1
ATOM 1764 O O . ARG A 1 221 ? 4.918 -14.305 -27.828 1 78.19 221 ARG A O 1
ATOM 1771 N N . SER A 1 222 ? 4.234 -13.625 -25.797 1 70.31 222 SER A N 1
ATOM 1772 C CA . SER A 1 222 ? 2.861 -14.055 -26.062 1 70.31 222 SER A CA 1
ATOM 1773 C C . SER A 1 222 ? 2.133 -13.07 -26.969 1 70.31 222 SER A C 1
ATOM 1775 O O . SER A 1 222 ? 1.13 -13.422 -27.594 1 70.31 222 SER A O 1
ATOM 1777 N N . TYR A 1 223 ? 2.535 -11.789 -27.047 1 57.34 223 TYR A N 1
ATOM 1778 C CA . TYR A 1 223 ? 1.938 -10.82 -27.953 1 57.34 223 TYR A CA 1
ATOM 1779 C C . TYR A 1 223 ? 2.965 -10.312 -28.953 1 57.34 223 TYR A C 1
ATOM 1781 O O . TYR A 1 223 ? 4.156 -10.219 -28.641 1 57.34 223 TYR A O 1
ATOM 1789 N N . MET B 1 1 ? -26.516 34.781 -20.359 1 36.31 1 MET B N 1
ATOM 1790 C CA . MET B 1 1 ? -26.859 33.531 -19.656 1 36.31 1 MET B CA 1
ATOM 1791 C C . MET B 1 1 ? -25.625 32.969 -18.953 1 36.31 1 MET B C 1
ATOM 1793 O O . MET B 1 1 ? -24.641 32.625 -19.594 1 36.31 1 MET B O 1
ATOM 1797 N N . HIS B 1 2 ? -25.25 33.406 -17.703 1 38.97 2 HIS B N 1
ATOM 1798 C CA . HIS B 1 2 ? -24.141 33.125 -16.812 1 38.97 2 HIS B CA 1
ATOM 1799 C C . HIS B 1 2 ? -24.094 31.656 -16.438 1 38.97 2 HIS B C 1
ATOM 1801 O O . HIS B 1 2 ? -25.078 31.094 -15.93 1 38.97 2 HIS B O 1
ATOM 1807 N N . SER B 1 3 ? -23.516 30.828 -17.297 1 41.66 3 SER B N 1
ATOM 1808 C CA . SER B 1 3 ? -23.312 29.422 -17 1 41.66 3 SER B CA 1
ATOM 1809 C C . SER B 1 3 ? -22.75 29.234 -15.594 1 41.66 3 SER B C 1
ATOM 1811 O O . SER B 1 3 ? -21.578 29.516 -15.344 1 41.66 3 SER B O 1
ATOM 1813 N N . SER B 1 4 ? -23.531 29.578 -14.578 1 41.09 4 SER B N 1
ATOM 1814 C CA . SER B 1 4 ? -23.141 29.312 -13.195 1 41.09 4 SER B CA 1
ATOM 1815 C C . SER B 1 4 ? -22.719 27.859 -13 1 41.09 4 SER B C 1
ATOM 1817 O O . SER B 1 4 ? -23.453 26.938 -13.367 1 41.09 4 SER B O 1
ATOM 1819 N N . ASN B 1 5 ? -21.5 27.547 -13.227 1 45.5 5 ASN B N 1
ATOM 1820 C CA . ASN B 1 5 ? -20.953 26.25 -12.859 1 45.5 5 ASN B CA 1
ATOM 1821 C C . ASN B 1 5 ? -21.5 25.781 -11.508 1 45.5 5 ASN B C 1
ATOM 1823 O O . ASN B 1 5 ? -21.25 26.422 -10.484 1 45.5 5 ASN B O 1
ATOM 1827 N N . PRO B 1 6 ? -22.562 25.094 -11.469 1 46.56 6 PRO B N 1
ATOM 1828 C CA . PRO B 1 6 ? -23.125 24.703 -10.18 1 46.56 6 PR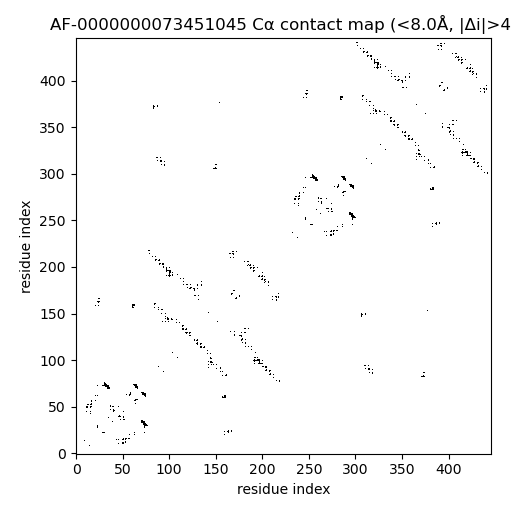O B CA 1
ATOM 1829 C C . PRO B 1 6 ? -22.094 24.141 -9.211 1 46.56 6 PRO B C 1
ATOM 1831 O O . PRO B 1 6 ? -21.203 23.391 -9.617 1 46.56 6 PRO B O 1
ATOM 1834 N N . VAL B 1 7 ? -21.531 24.984 -8.336 1 51.16 7 VAL B N 1
ATOM 1835 C CA . VAL B 1 7 ? -20.734 24.469 -7.234 1 51.16 7 VAL B CA 1
ATOM 1836 C C . VAL B 1 7 ? -21.328 23.156 -6.727 1 51.16 7 VAL B C 1
ATOM 1838 O O . VAL B 1 7 ? -22.484 23.125 -6.273 1 51.16 7 VAL B O 1
ATOM 1841 N N . LYS B 1 8 ? -21.062 22.125 -7.348 1 60.66 8 LYS B N 1
ATOM 1842 C CA . LYS B 1 8 ? -21.547 20.828 -6.93 1 60.66 8 LYS B CA 1
ATOM 1843 C C . LYS B 1 8 ? -21.719 20.75 -5.414 1 60.66 8 LYS B C 1
ATOM 1845 O O . LYS B 1 8 ? -20.766 20.953 -4.668 1 60.66 8 LYS B O 1
ATOM 1850 N N . ARG B 1 9 ? -22.781 20.859 -4.883 1 72.81 9 ARG B N 1
ATOM 1851 C CA . ARG B 1 9 ? -23.156 20.828 -3.473 1 72.81 9 ARG B CA 1
ATOM 1852 C C . ARG B 1 9 ? -22.562 19.609 -2.773 1 72.81 9 ARG B C 1
ATOM 1854 O O . ARG B 1 9 ? -22.672 18.484 -3.27 1 72.81 9 ARG B O 1
ATOM 1861 N N . GLN B 1 10 ? -21.656 19.906 -1.818 1 86.69 10 GLN B N 1
ATOM 1862 C CA . GLN B 1 10 ? -21.078 18.844 -0.993 1 86.69 10 GLN B CA 1
ATOM 1863 C C . GLN B 1 10 ? -22.188 18 -0.345 1 86.69 10 GLN B C 1
ATOM 1865 O O . GLN B 1 10 ? -23.141 18.547 0.194 1 86.69 10 GLN B O 1
ATOM 1870 N N . SER B 1 11 ? -22.141 16.734 -0.601 1 92.94 11 SER B N 1
ATOM 1871 C CA . SER B 1 11 ? -23.078 15.844 0.058 1 92.94 11 SER B CA 1
ATOM 1872 C C . SER B 1 11 ? -22.953 15.922 1.575 1 92.94 11 SER B C 1
ATOM 1874 O O . SER B 1 11 ? -21.906 16.328 2.094 1 92.94 11 SER B O 1
ATOM 1876 N N . ALA B 1 12 ? -24 15.641 2.188 1 94.75 12 ALA B N 1
ATOM 1877 C CA . ALA B 1 12 ? -23.984 15.633 3.648 1 94.75 12 ALA B CA 1
ATOM 1878 C C . ALA B 1 12 ? -22.906 14.695 4.188 1 94.75 12 ALA B C 1
ATOM 1880 O O . ALA B 1 12 ? -22.281 14.992 5.207 1 94.75 12 ALA B O 1
ATOM 1881 N N . SER B 1 13 ? -22.703 13.586 3.545 1 96.38 13 SER B N 1
ATOM 1882 C CA . SER B 1 13 ? -21.672 12.633 3.941 1 96.38 13 SER B CA 1
ATOM 1883 C C . SER B 1 13 ? -20.281 13.234 3.783 1 96.38 13 SER B C 1
ATOM 1885 O O . SER B 1 13 ? -19.438 13.094 4.664 1 96.38 13 SER B O 1
ATOM 1887 N N . ASP B 1 14 ? -20.109 13.922 2.68 1 96.62 14 ASP B N 1
ATOM 1888 C CA . ASP B 1 14 ? -18.812 14.562 2.438 1 96.62 14 ASP B CA 1
ATOM 1889 C C . ASP B 1 14 ? -18.547 15.672 3.455 1 96.62 14 ASP B C 1
ATOM 1891 O O . ASP B 1 14 ? -17.422 15.82 3.936 1 96.62 14 ASP B O 1
ATOM 1895 N N . TYR B 1 15 ? -19.562 16.391 3.654 1 96.88 15 TYR B N 1
ATOM 1896 C CA . TYR B 1 15 ? -19.453 17.438 4.656 1 96.88 15 TYR B CA 1
ATOM 1897 C C . TYR B 1 15 ? -19.078 16.859 6.016 1 96.88 15 TYR B C 1
ATOM 1899 O O . TYR B 1 15 ? -18.141 17.344 6.66 1 96.88 15 TYR B O 1
ATOM 1907 N N . ALA B 1 16 ? -19.844 15.875 6.473 1 97.56 16 ALA B N 1
ATOM 1908 C CA . ALA B 1 16 ? -19.578 15.227 7.754 1 97.56 16 ALA B CA 1
ATOM 1909 C C . ALA B 1 16 ? -18.156 14.68 7.797 1 97.56 16 ALA B C 1
ATOM 1911 O O . ALA B 1 16 ? -17.438 14.852 8.789 1 97.56 16 ALA B O 1
ATOM 1912 N N . TYR B 1 17 ? -17.781 14.023 6.723 1 97.69 17 TYR B N 1
ATOM 1913 C CA . TYR B 1 17 ? -16.438 13.453 6.621 1 97.69 17 TYR B CA 1
ATOM 1914 C C . TYR B 1 17 ? -15.383 14.531 6.805 1 97.69 17 TYR B C 1
ATOM 1916 O O . TYR B 1 17 ? -14.477 14.383 7.629 1 97.69 17 TYR B O 1
ATOM 1924 N N . ASN B 1 18 ? -15.516 15.578 6.086 1 97.19 18 ASN B N 1
ATOM 1925 C CA . ASN B 1 18 ? -14.516 16.641 6.121 1 97.19 18 ASN B CA 1
ATOM 1926 C C . ASN B 1 18 ? -14.445 17.297 7.496 1 97.19 18 ASN B C 1
ATOM 1928 O O . ASN B 1 18 ? -13.352 17.594 7.996 1 97.19 18 ASN B O 1
ATOM 1932 N N . GLU B 1 19 ? -15.523 17.547 8.047 1 97.12 19 GLU B N 1
ATOM 1933 C CA . GLU B 1 19 ? -15.586 18.188 9.359 1 97.12 19 GLU B CA 1
ATOM 1934 C C . GLU B 1 19 ? -14.953 17.312 10.438 1 97.12 19 GLU B C 1
ATOM 1936 O O . GLU B 1 19 ? -14.125 17.766 11.219 1 97.12 19 GLU B O 1
ATOM 1941 N N . LEU B 1 20 ? -15.344 16.062 10.453 1 97.69 20 LEU B N 1
ATOM 1942 C CA . LEU B 1 20 ? -14.836 15.141 11.469 1 97.69 20 LEU B CA 1
ATOM 1943 C C . LEU B 1 20 ? -13.352 14.867 11.266 1 97.69 20 LEU B C 1
ATOM 1945 O O . LEU B 1 20 ? -12.586 14.82 12.234 1 97.69 20 LEU B O 1
ATOM 1949 N N . ARG B 1 21 ? -12.977 14.648 10.039 1 97.56 21 ARG B N 1
ATOM 1950 C CA . ARG B 1 21 ? -11.57 14.445 9.719 1 97.56 21 ARG B CA 1
ATOM 1951 C C . ARG B 1 21 ? -10.719 15.594 10.242 1 97.56 21 ARG B C 1
ATOM 1953 O O . ARG B 1 21 ? -9.695 15.367 10.891 1 97.56 21 ARG B O 1
ATOM 1960 N N . THR B 1 22 ? -11.18 16.781 9.953 1 96.31 22 THR B N 1
ATOM 1961 C CA . THR B 1 22 ? -10.445 17.969 10.383 1 96.31 22 THR B CA 1
ATOM 1962 C C . THR B 1 22 ? -10.352 18.031 11.906 1 96.31 22 THR B C 1
ATOM 1964 O O . THR B 1 22 ? -9.273 18.266 12.453 1 96.31 22 THR B O 1
ATOM 1967 N N . LYS B 1 23 ? -11.406 17.781 12.586 1 96.56 23 LYS B N 1
ATOM 1968 C CA . LYS B 1 23 ? -11.438 17.859 14.047 1 96.56 23 LYS B CA 1
ATOM 1969 C C . LYS B 1 23 ? -10.547 16.797 14.664 1 96.56 23 LYS B C 1
ATOM 1971 O O . LYS B 1 23 ? -9.922 17.016 15.711 1 96.56 23 LYS B O 1
ATOM 1976 N N . ILE B 1 24 ? -10.461 15.625 14.023 1 96.75 24 ILE B N 1
ATOM 1977 C CA . ILE B 1 24 ? -9.617 14.547 14.523 1 96.75 24 ILE B CA 1
ATOM 1978 C C . ILE B 1 24 ? -8.148 14.891 14.289 1 96.75 24 ILE B C 1
ATOM 1980 O O . ILE B 1 24 ? -7.32 14.75 15.195 1 96.75 24 ILE B O 1
ATOM 1984 N N . ILE B 1 25 ? -7.84 15.414 13.141 1 94.88 25 ILE B N 1
ATOM 1985 C CA . ILE B 1 25 ? -6.465 15.727 12.766 1 94.88 25 ILE B CA 1
ATOM 1986 C C . ILE B 1 25 ? -5.953 16.906 13.602 1 94.88 25 ILE B C 1
ATOM 1988 O O . ILE B 1 25 ? -4.809 16.906 14.047 1 94.88 25 ILE B O 1
ATOM 1992 N N . GLU B 1 26 ? -6.883 17.859 13.891 1 93.06 26 GLU B N 1
ATOM 1993 C CA . GLU B 1 26 ? -6.512 19.031 14.672 1 93.06 26 GLU B CA 1
ATOM 1994 C C . GLU B 1 26 ? -6.574 18.734 16.172 1 93.06 26 GLU B C 1
ATOM 1996 O O . GLU B 1 26 ? -6.359 19.641 16.984 1 93.06 26 GLU B O 1
ATOM 2001 N N . LEU B 1 27 ? -6.957 17.547 16.547 1 92.94 27 LEU B N 1
ATOM 2002 C CA . LEU B 1 27 ? -6.961 17.047 17.922 1 92.94 27 LEU B CA 1
ATOM 2003 C C . LEU B 1 27 ? -8.062 17.703 18.75 1 92.94 27 LEU B C 1
ATOM 2005 O O . LEU B 1 27 ? -7.977 17.75 19.969 1 92.94 27 LEU B O 1
ATOM 2009 N N . GLU B 1 28 ? -8.969 18.297 18.031 1 94.31 28 GLU B N 1
ATOM 2010 C CA . GLU B 1 28 ? -10.172 18.719 18.75 1 94.31 28 GLU B CA 1
ATOM 2011 C C . GLU B 1 28 ? -10.93 17.531 19.312 1 94.31 28 GLU B C 1
ATOM 2013 O O . GLU B 1 28 ? -11.531 17.625 20.391 1 94.31 28 GLU B O 1
ATOM 2018 N N . TYR B 1 29 ? -11.016 16.5 18.578 1 95.81 29 TYR B N 1
ATOM 2019 C CA . TYR B 1 29 ? -11.359 15.188 19.109 1 95.81 29 TYR B CA 1
ATOM 2020 C C . TYR B 1 29 ? -10.102 14.414 19.484 1 95.81 29 TYR B C 1
ATOM 2022 O O . TYR B 1 29 ? -9.398 13.891 18.609 1 95.81 29 TYR B O 1
ATOM 2030 N N . PRO B 1 30 ? -9.828 14.375 20.797 1 94.94 30 PRO B N 1
ATOM 2031 C CA . PRO B 1 30 ? -8.555 13.781 21.234 1 94.94 30 PRO B CA 1
ATOM 2032 C C . PRO B 1 30 ? -8.453 12.289 20.906 1 94.94 30 PRO B C 1
ATOM 2034 O O . PRO B 1 30 ? -9.477 11.617 20.766 1 94.94 30 PRO B O 1
ATOM 2037 N N . PRO B 1 31 ? -7.188 11.836 20.781 1 95.31 31 PRO B N 1
ATOM 2038 C CA . PRO B 1 31 ? -6.992 10.391 20.594 1 95.31 31 PRO B CA 1
ATOM 2039 C C . PRO B 1 31 ? -7.715 9.547 21.641 1 95.31 31 PRO B C 1
ATOM 2041 O O . PRO B 1 31 ? -7.738 9.906 22.812 1 95.31 31 PRO B O 1
ATOM 2044 N N . SER B 1 32 ? -8.398 8.516 21.172 1 95.94 32 SER B N 1
ATOM 2045 C CA . SER B 1 32 ? -9.07 7.52 22 1 95.94 32 SER B CA 1
ATOM 2046 C C . SER B 1 32 ? -10.406 8.039 22.516 1 95.94 32 SER B C 1
ATOM 2048 O O . SER B 1 32 ? -11.094 7.355 23.281 1 95.94 32 SER B O 1
ATOM 2050 N N . GLU B 1 33 ? -10.758 9.203 22.094 1 96.12 33 GLU B N 1
ATOM 2051 C CA . GLU B 1 33 ? -12.055 9.742 22.5 1 96.12 33 GLU B CA 1
ATOM 2052 C C . GLU B 1 33 ? -13.195 8.914 21.922 1 96.12 33 GLU B C 1
ATOM 2054 O O . GLU B 1 33 ? -13.156 8.516 20.75 1 96.12 33 GLU B O 1
ATOM 2059 N N . GLN B 1 34 ? -14.188 8.68 22.75 1 96.12 34 GLN B N 1
ATOM 2060 C CA . GLN B 1 34 ? -15.391 8 22.281 1 96.12 34 GLN B CA 1
ATOM 2061 C C . GLN B 1 34 ? -16.281 8.945 21.469 1 96.12 34 GLN B C 1
ATOM 2063 O O . GLN B 1 34 ? -16.453 10.102 21.844 1 96.12 34 GLN B O 1
ATOM 2068 N N . LEU B 1 35 ? -16.703 8.422 20.359 1 96.62 35 LEU B N 1
ATOM 2069 C CA . LEU B 1 35 ? -17.594 9.203 19.5 1 96.62 35 LEU B CA 1
ATOM 2070 C C . LEU B 1 35 ? -19.031 8.695 19.578 1 96.62 35 LEU B C 1
ATOM 2072 O O . LEU B 1 35 ? -19.297 7.527 19.281 1 96.62 35 LEU B O 1
ATOM 2076 N N . ALA B 1 36 ? -19.922 9.508 19.969 1 95.31 36 ALA B N 1
ATOM 2077 C CA . ALA B 1 36 ? -21.344 9.172 20.031 1 95.31 36 ALA B CA 1
ATOM 2078 C C . ALA B 1 36 ? -22.078 9.656 18.781 1 95.31 36 ALA B C 1
ATOM 2080 O O . ALA B 1 36 ? -22.156 10.859 18.531 1 95.31 36 ALA B O 1
ATOM 2081 N N . GLU B 1 37 ? -22.594 8.711 18.078 1 95.31 37 GLU B N 1
ATOM 2082 C CA . GLU B 1 37 ? -23.234 9.023 16.797 1 95.31 37 GLU B CA 1
ATOM 2083 C C . GLU B 1 37 ? -24.328 10.07 16.984 1 95.31 37 GLU B C 1
ATOM 2085 O O . GLU B 1 37 ? -24.438 11 16.172 1 95.31 37 GLU B O 1
ATOM 2090 N N . ASP B 1 38 ? -25.109 9.914 18.047 1 94.88 38 ASP B N 1
ATOM 2091 C CA . ASP B 1 38 ? -26.219 10.836 18.281 1 94.88 38 ASP B CA 1
ATOM 2092 C C . ASP B 1 38 ? -25.719 12.266 18.484 1 94.88 38 ASP B C 1
ATOM 2094 O O . ASP B 1 38 ? -26.25 13.203 17.891 1 94.88 38 ASP B O 1
ATOM 2098 N N . SER B 1 39 ? -24.766 12.422 19.297 1 95.5 39 SER B N 1
ATOM 2099 C CA . SER B 1 39 ? -24.188 13.734 19.562 1 95.5 39 SER B CA 1
ATOM 2100 C C . SER B 1 39 ? -23.562 14.336 18.328 1 95.5 39 SER B C 1
ATOM 2102 O O . SER B 1 39 ? -23.688 15.539 18.062 1 95.5 39 SER B O 1
ATOM 2104 N N . LEU B 1 40 ? -22.875 13.508 17.562 1 96.81 40 LEU B N 1
ATOM 2105 C CA . LEU B 1 40 ? -22.219 13.977 16.344 1 96.81 40 LEU B CA 1
ATOM 2106 C C . LEU B 1 40 ? -23.25 14.438 15.32 1 96.81 40 LEU B C 1
ATOM 2108 O O . LEU B 1 40 ? -23.078 15.492 14.703 1 96.81 40 LEU B O 1
ATOM 2112 N N . ALA B 1 41 ? -24.25 13.617 15.156 1 97.12 41 ALA B N 1
ATOM 2113 C CA . ALA B 1 41 ? -25.297 13.953 14.203 1 97.12 41 ALA B CA 1
ATOM 2114 C C . ALA B 1 41 ? -25.969 15.273 14.57 1 97.12 41 ALA B C 1
ATOM 2116 O O . ALA B 1 41 ? -26.203 16.125 13.703 1 97.12 41 ALA B O 1
ATOM 2117 N N . LYS B 1 42 ? -26.266 15.453 15.812 1 96.5 42 LYS B N 1
ATOM 2118 C CA . LYS B 1 42 ? -26.891 16.688 16.312 1 96.5 42 LYS B CA 1
ATOM 2119 C C . LYS B 1 42 ? -25.969 17.875 16.094 1 96.5 42 LYS B C 1
ATOM 2121 O O . LYS B 1 42 ? -26.406 18.922 15.617 1 96.5 42 LYS B O 1
ATOM 2126 N N . GLY B 1 43 ? -24.766 17.688 16.422 1 95.94 43 GLY B N 1
ATOM 2127 C CA . GLY B 1 43 ? -23.797 18.766 16.297 1 95.94 43 GLY B CA 1
ATOM 2128 C C . GLY B 1 43 ? -23.578 19.203 14.859 1 95.94 43 GLY B C 1
ATOM 2129 O O . GLY B 1 43 ? -23.344 20.391 14.594 1 95.94 43 GLY B O 1
ATOM 2130 N N . LEU B 1 44 ? -23.625 18.25 13.984 1 96.94 44 LEU B N 1
ATOM 2131 C CA . LEU B 1 44 ? -23.375 18.547 12.57 1 96.94 44 LEU B CA 1
ATOM 2132 C C . LEU B 1 44 ? -24.688 18.844 11.852 1 96.94 44 LEU B C 1
ATOM 2134 O O . LEU B 1 44 ? -24.672 19.234 10.68 1 96.94 44 LEU B O 1
ATOM 2138 N N . ASN B 1 45 ? -25.719 18.641 12.469 1 97.06 45 ASN B N 1
ATOM 2139 C CA . ASN B 1 45 ? -27.047 18.875 11.922 1 97.06 45 ASN B CA 1
ATOM 2140 C C . ASN B 1 45 ? -27.281 18.031 10.672 1 97.06 45 ASN B C 1
ATOM 2142 O O . ASN B 1 45 ? -27.672 18.562 9.625 1 97.06 45 ASN B O 1
ATOM 2146 N N . ILE B 1 46 ? -26.984 16.766 10.805 1 97.06 46 ILE B N 1
ATOM 2147 C CA . ILE B 1 46 ? -27.219 15.812 9.719 1 97.06 46 ILE B CA 1
ATOM 2148 C C . ILE B 1 46 ? -27.844 14.539 10.281 1 97.06 46 ILE B C 1
ATOM 2150 O O . ILE B 1 46 ? -27.875 14.336 11.5 1 97.06 46 ILE B O 1
ATOM 2154 N N . SER B 1 47 ? -28.328 13.781 9.359 1 96.12 47 SER B N 1
ATOM 2155 C CA . SER B 1 47 ? -28.922 12.508 9.773 1 96.12 47 SER B CA 1
ATOM 2156 C C . SER B 1 47 ? -27.844 11.453 10.008 1 96.12 47 SER B C 1
ATOM 2158 O O . SER B 1 47 ? -26.672 11.68 9.695 1 96.12 47 SER B O 1
ATOM 2160 N N . ARG B 1 48 ? -28.312 10.273 10.5 1 95.19 48 ARG B N 1
ATOM 2161 C CA . ARG B 1 48 ? -27.375 9.211 10.859 1 95.19 48 ARG B CA 1
ATOM 2162 C C . ARG B 1 48 ? -26.812 8.523 9.617 1 95.19 48 ARG B C 1
ATOM 2164 O O . ARG B 1 48 ? -25.688 8.039 9.617 1 95.19 48 ARG B O 1
ATOM 2171 N N . THR B 1 49 ? -27.594 8.508 8.648 1 95.31 49 THR B N 1
ATOM 2172 C CA . THR B 1 49 ? -27.172 7.793 7.453 1 95.31 49 THR B CA 1
ATOM 2173 C C . THR B 1 49 ? -25.922 8.43 6.855 1 95.31 49 THR B C 1
ATOM 2175 O O . THR B 1 49 ? -24.891 7.77 6.723 1 95.31 49 THR B O 1
ATOM 2178 N N . PRO B 1 50 ? -25.938 9.68 6.441 1 96.69 50 PRO B N 1
ATOM 2179 C CA . PRO B 1 50 ? -24.703 10.297 5.93 1 96.69 50 PRO B CA 1
ATOM 2180 C C . PRO B 1 50 ? -23.578 10.305 6.961 1 96.69 50 PRO B C 1
ATOM 2182 O O . PRO B 1 50 ? -22.406 10.211 6.594 1 96.69 50 PRO B O 1
ATOM 2185 N N . LEU B 1 51 ? -23.906 10.406 8.234 1 97.62 51 LEU B N 1
ATOM 2186 C CA . LEU B 1 51 ? -22.891 10.367 9.273 1 97.62 51 LEU B CA 1
ATOM 2187 C C . LEU B 1 51 ? -22.172 9.023 9.281 1 97.62 51 LEU B C 1
ATOM 2189 O O . LEU B 1 51 ? -20.938 8.977 9.352 1 97.62 51 LEU B O 1
ATOM 2193 N N . ARG B 1 52 ? -22.938 8 9.227 1 96.44 52 ARG B N 1
ATOM 2194 C CA . ARG B 1 52 ? -22.359 6.66 9.25 1 96.44 52 ARG B CA 1
ATOM 2195 C C . ARG B 1 52 ? -21.469 6.426 8.023 1 96.44 52 ARG B C 1
ATOM 2197 O O . ARG B 1 52 ? -20.453 5.746 8.109 1 96.44 52 ARG B O 1
ATOM 2204 N N . GLN B 1 53 ? -21.812 6.957 6.938 1 96.56 53 GLN B N 1
ATOM 2205 C CA . GLN B 1 53 ? -20.984 6.879 5.742 1 96.56 53 GLN B CA 1
ATOM 2206 C C . GLN B 1 53 ? -19.656 7.594 5.957 1 96.56 53 GLN B C 1
ATOM 2208 O O . GLN B 1 53 ? -18.594 7.086 5.559 1 96.56 53 GLN B O 1
ATOM 2213 N N . ALA B 1 54 ? -19.75 8.711 6.535 1 97.31 54 ALA B N 1
ATOM 2214 C CA . ALA B 1 54 ? -18.547 9.484 6.84 1 97.31 54 ALA B CA 1
ATOM 2215 C C . ALA B 1 54 ? -17.656 8.734 7.82 1 97.31 54 ALA B C 1
ATOM 2217 O O . ALA B 1 54 ? -16.438 8.656 7.625 1 97.31 54 ALA B O 1
ATOM 2218 N N . LEU B 1 55 ? -18.328 8.188 8.82 1 97.19 55 LEU B N 1
ATOM 2219 C CA . LEU B 1 55 ? -17.578 7.465 9.844 1 97.19 55 LEU B CA 1
ATOM 2220 C C . LEU B 1 55 ? -16.938 6.207 9.266 1 97.19 55 LEU B C 1
ATOM 2222 O O . LEU B 1 55 ? -15.836 5.824 9.672 1 97.19 55 LEU B O 1
ATOM 2226 N N . TYR B 1 56 ? -17.609 5.645 8.406 1 95 56 TYR B N 1
ATOM 2227 C CA . TYR B 1 56 ? -17.047 4.469 7.746 1 95 56 TYR B CA 1
ATOM 2228 C C . TYR B 1 56 ? -15.789 4.824 6.965 1 95 56 TYR B C 1
ATOM 2230 O O . TYR B 1 56 ? -14.797 4.098 7.012 1 95 56 TYR B O 1
ATOM 2238 N N . ARG B 1 57 ? -15.805 5.883 6.246 1 95.12 57 ARG B N 1
ATOM 2239 C CA . ARG B 1 57 ? -14.633 6.348 5.516 1 95.12 57 ARG B CA 1
ATOM 2240 C C . ARG B 1 57 ? -13.469 6.625 6.465 1 95.12 57 ARG B C 1
ATOM 2242 O O . ARG B 1 57 ? -12.328 6.246 6.188 1 95.12 57 ARG B O 1
ATOM 2249 N N . LEU B 1 58 ? -13.805 7.258 7.531 1 97.19 58 LEU B N 1
ATOM 2250 C CA . LEU B 1 58 ? -12.781 7.59 8.523 1 97.19 58 LEU B CA 1
ATOM 2251 C C . LEU B 1 58 ? -12.203 6.324 9.141 1 97.19 58 LEU B C 1
ATOM 2253 O O . LEU B 1 58 ? -11.016 6.281 9.484 1 97.19 58 LEU B O 1
ATOM 2257 N N . GLU B 1 59 ? -13.055 5.328 9.289 1 95.5 59 GLU B N 1
ATOM 2258 C CA . GLU B 1 59 ? -12.602 4.039 9.805 1 95.5 59 GLU B CA 1
ATOM 2259 C C . GLU B 1 59 ? -11.633 3.375 8.828 1 95.5 59 GLU B C 1
ATOM 2261 O O . GLU B 1 59 ? -10.586 2.857 9.234 1 95.5 59 GLU B O 1
ATOM 2266 N N . LEU B 1 60 ? -11.945 3.482 7.605 1 89.75 60 LEU B N 1
ATOM 2267 C CA . LEU B 1 60 ? -11.086 2.916 6.566 1 89.75 60 LEU B CA 1
ATOM 2268 C C . LEU B 1 60 ? -9.734 3.623 6.531 1 89.75 60 LEU B C 1
ATOM 2270 O O . LEU B 1 60 ? -8.711 3.002 6.23 1 89.75 60 LEU B O 1
ATOM 2274 N N . GLU B 1 61 ? -9.766 4.824 6.891 1 93.69 61 GLU B N 1
ATOM 2275 C CA . GLU B 1 61 ? -8.547 5.621 6.855 1 93.69 61 GLU B CA 1
ATOM 2276 C C . GLU B 1 61 ? -7.762 5.488 8.156 1 93.69 61 GLU B C 1
ATOM 2278 O O . GLU B 1 61 ? -6.66 6.023 8.281 1 93.69 61 GLU B O 1
ATOM 2283 N N . GLY B 1 62 ? -8.344 4.836 9.148 1 94.62 62 GLY B N 1
ATOM 2284 C CA . GLY B 1 62 ? -7.641 4.551 10.383 1 94.62 62 GLY B CA 1
ATOM 2285 C C . GLY B 1 62 ? -7.734 5.676 11.398 1 94.62 62 GLY B C 1
ATOM 2286 O O . GLY B 1 62 ? -6.934 5.738 12.336 1 94.62 62 GLY B O 1
ATOM 2287 N N . LEU B 1 63 ? -8.648 6.574 11.195 1 97.19 63 LEU B N 1
ATOM 2288 C CA . LEU B 1 63 ? -8.805 7.684 12.133 1 97.19 63 LEU B CA 1
ATOM 2289 C C . LEU B 1 63 ? -9.805 7.336 13.227 1 97.19 63 LEU B C 1
ATOM 2291 O O . LEU B 1 63 ? -9.758 7.898 14.328 1 97.19 63 LEU B O 1
ATOM 2295 N N . VAL B 1 64 ? -10.766 6.426 12.836 1 97.5 64 VAL B N 1
ATOM 2296 C CA . VAL B 1 64 ? -11.797 5.961 13.758 1 97.5 64 VAL B CA 1
ATOM 2297 C C . VAL B 1 64 ? -11.812 4.434 13.789 1 97.5 64 VAL B C 1
ATOM 2299 O O . VAL B 1 64 ? -11.484 3.781 12.797 1 97.5 64 VAL B O 1
ATOM 2302 N N . SER B 1 65 ? -12.078 3.9 14.922 1 96.44 65 SER B N 1
ATOM 2303 C CA . SER B 1 65 ? -12.195 2.451 15.039 1 96.44 65 SER B CA 1
ATOM 2304 C C . SER B 1 65 ? -13.508 2.059 15.711 1 96.44 65 SER B C 1
ATOM 2306 O O . SER B 1 65 ? -13.953 2.723 16.656 1 96.44 65 SER B O 1
ATOM 2308 N N . LYS B 1 66 ? -14.078 1.079 15.172 1 94.69 66 LYS B N 1
ATOM 2309 C CA . LYS B 1 66 ? -15.273 0.495 15.773 1 94.69 66 LYS B CA 1
ATOM 2310 C C . LYS B 1 66 ? -14.906 -0.576 16.797 1 94.69 66 LYS B C 1
ATOM 2312 O O . LYS B 1 66 ? -14.234 -1.555 16.469 1 94.69 66 LYS B O 1
ATOM 2317 N N . GLN B 1 67 ? -15.359 -0.426 17.984 1 92.88 67 GLN B N 1
ATOM 2318 C CA . GLN B 1 67 ? -15.062 -1.352 19.078 1 92.88 67 GLN B CA 1
ATOM 2319 C C . GLN B 1 67 ? -16.016 -2.541 19.062 1 92.88 67 GLN B C 1
ATOM 2321 O O . GLN B 1 67 ? -17.062 -2.494 18.422 1 92.88 67 GLN B O 1
ATOM 2326 N N . PRO B 1 68 ? -15.648 -3.598 19.766 1 91.25 68 PRO B N 1
ATOM 2327 C CA . PRO B 1 68 ? -16.516 -4.777 19.812 1 91.25 68 PRO B CA 1
ATOM 2328 C C . PRO B 1 68 ? -17.906 -4.461 20.344 1 91.25 68 PRO B C 1
ATOM 2330 O O . PRO B 1 68 ? -18.891 -5.105 19.953 1 91.25 68 PRO B O 1
ATOM 2333 N N . ASN B 1 69 ? -18.047 -3.543 21.203 1 90.06 69 ASN B N 1
ATOM 2334 C CA . ASN B 1 69 ? -19.328 -3.174 21.797 1 90.06 69 ASN B CA 1
ATOM 2335 C C . ASN B 1 69 ? -20.109 -2.232 20.875 1 90.06 69 ASN B C 1
ATOM 2337 O O . ASN B 1 69 ? -21.188 -1.762 21.25 1 90.06 69 ASN B O 1
ATOM 2341 N N . GLY B 1 70 ? -19.469 -1.972 19.719 1 88.69 70 GLY B N 1
ATOM 2342 C CA . GLY B 1 70 ? -20.156 -1.17 18.719 1 88.69 70 GLY B CA 1
ATOM 2343 C C . GLY B 1 70 ? -19.844 0.311 18.828 1 88.69 70 GLY B C 1
ATOM 2344 O O . GLY B 1 70 ? -20.234 1.094 17.953 1 88.69 70 GLY B O 1
ATOM 2345 N N . ARG B 1 71 ? -19.156 0.638 19.844 1 92.38 71 ARG B N 1
ATOM 2346 C CA . ARG B 1 71 ? -18.828 2.047 20.047 1 92.38 71 ARG B CA 1
ATOM 2347 C C . ARG B 1 71 ? -17.688 2.477 19.125 1 92.38 71 ARG B C 1
ATOM 2349 O O . ARG B 1 71 ? -16.844 1.658 18.75 1 92.38 71 ARG B O 1
ATOM 2356 N N . LEU B 1 72 ? -17.703 3.781 18.766 1 96.31 72 LEU B N 1
ATOM 2357 C CA . LEU B 1 72 ? -16.672 4.352 17.906 1 96.31 72 LEU B CA 1
ATOM 2358 C C . LEU B 1 72 ? -15.711 5.215 18.719 1 96.31 72 LEU B C 1
ATOM 2360 O O . LEU B 1 72 ? -16.125 5.93 19.625 1 96.31 72 LEU B O 1
ATOM 2364 N N . ARG B 1 73 ? -14.477 5.094 18.391 1 97.62 73 ARG B N 1
ATOM 2365 C CA . ARG B 1 73 ? -13.477 5.926 19.047 1 97.62 73 ARG B CA 1
ATOM 2366 C C . ARG B 1 73 ? -12.469 6.477 18.047 1 97.62 73 ARG B C 1
ATOM 2368 O O . ARG B 1 73 ? -12.188 5.84 17.031 1 97.62 73 ARG B O 1
ATOM 2375 N N . VAL B 1 74 ? -11.984 7.641 18.391 1 98 74 VAL B N 1
ATOM 2376 C CA . VAL B 1 74 ? -10.844 8.148 17.641 1 98 74 VAL B CA 1
ATOM 2377 C C . VAL B 1 74 ? -9.633 7.25 17.875 1 98 74 VAL B C 1
ATOM 2379 O O . VAL B 1 74 ? -9.328 6.887 19.016 1 98 74 VAL B O 1
ATOM 2382 N N . CYS B 1 75 ? -8.969 6.855 16.781 1 97 75 CYS B N 1
ATOM 2383 C CA . CYS B 1 75 ? -7.801 6 16.922 1 97 75 CYS B CA 1
ATOM 2384 C C . CYS B 1 75 ? -6.703 6.703 17.719 1 97 75 CYS B C 1
ATOM 2386 O O . CYS B 1 75 ? -6.5 7.91 17.562 1 97 75 CYS B O 1
ATOM 2388 N N . PRO B 1 76 ? -5.988 5.941 18.609 1 95.56 76 PRO B N 1
ATOM 2389 C CA . PRO B 1 76 ? -4.902 6.559 19.359 1 95.56 76 PRO B CA 1
ATOM 2390 C C . PRO B 1 76 ? -3.727 6.973 18.484 1 95.56 76 PRO B C 1
ATOM 2392 O O . PRO B 1 76 ? -3.623 6.527 17.328 1 95.56 76 PRO B O 1
ATOM 2395 N N . ILE B 1 77 ? -2.951 7.863 19 1 93.88 77 ILE B N 1
ATOM 2396 C CA . ILE B 1 77 ? -1.654 8.227 18.438 1 93.88 77 ILE B CA 1
ATOM 2397 C C . ILE B 1 77 ? -0.55 7.438 19.141 1 93.88 77 ILE B C 1
ATOM 2399 O O . ILE B 1 77 ? -0.51 7.379 20.375 1 93.88 77 ILE B O 1
ATOM 2403 N N . SER B 1 78 ? 0.224 6.711 18.422 1 93.38 78 SER B N 1
ATOM 2404 C CA . SER B 1 78 ? 1.321 5.949 19.016 1 93.38 78 SER B CA 1
ATOM 2405 C C . SER B 1 78 ? 2.555 5.973 18.109 1 93.38 78 SER B C 1
ATOM 2407 O O . SER B 1 78 ? 2.438 6.109 16.891 1 93.38 78 SER B O 1
ATOM 2409 N N . LEU B 1 79 ? 3.67 5.84 18.75 1 93.75 79 LEU B N 1
ATOM 2410 C CA . LEU B 1 79 ? 4.934 5.789 18.031 1 93.75 79 LEU B CA 1
ATOM 2411 C C . LEU B 1 79 ? 4.992 4.566 17.125 1 93.75 79 LEU B C 1
ATOM 2413 O O . LEU B 1 79 ? 5.547 4.629 16.031 1 93.75 79 LEU B O 1
ATOM 2417 N N . ALA B 1 80 ? 4.426 3.516 17.562 1 94.44 80 ALA B N 1
ATOM 2418 C CA . ALA B 1 80 ? 4.414 2.283 16.781 1 94.44 80 ALA B CA 1
ATOM 2419 C C . ALA B 1 80 ? 3.664 2.477 15.469 1 94.44 80 ALA B C 1
ATOM 2421 O O . ALA B 1 80 ? 4.148 2.072 14.406 1 94.44 80 ALA B O 1
ATOM 2422 N N . GLU B 1 81 ? 2.549 3.102 15.531 1 94.81 81 GLU B N 1
ATOM 2423 C CA . GLU B 1 81 ? 1.781 3.352 14.312 1 94.81 81 GLU B CA 1
ATOM 2424 C C . GLU B 1 81 ? 2.506 4.332 13.398 1 94.81 81 GLU B C 1
ATOM 2426 O O . GLU B 1 81 ? 2.514 4.16 12.18 1 94.81 81 GLU B O 1
ATOM 2431 N N . ALA B 1 82 ? 3.068 5.379 14 1 96.06 82 ALA B N 1
ATOM 2432 C CA . ALA B 1 82 ? 3.805 6.359 13.203 1 96.06 82 ALA B CA 1
ATOM 2433 C C . ALA B 1 82 ? 4.926 5.695 12.414 1 96.06 82 ALA B C 1
ATOM 2435 O O . ALA B 1 82 ? 5.098 5.969 11.219 1 96.06 82 ALA B O 1
ATOM 2436 N N . LYS B 1 83 ? 5.656 4.84 13.086 1 96.25 83 LYS B N 1
ATOM 2437 C CA . LYS B 1 83 ? 6.754 4.129 12.438 1 96.25 83 LYS B CA 1
ATOM 2438 C C . LYS B 1 83 ? 6.242 3.266 11.281 1 96.25 83 LYS B C 1
ATOM 2440 O O . LYS B 1 83 ? 6.816 3.277 10.195 1 96.25 83 LYS B O 1
ATOM 2445 N N . GLU B 1 84 ? 5.199 2.564 11.523 1 96.69 84 GLU B N 1
ATOM 2446 C CA . GLU B 1 84 ? 4.609 1.705 10.5 1 96.69 84 GLU B CA 1
ATOM 2447 C C . GLU B 1 84 ? 4.176 2.514 9.281 1 96.69 84 GLU B C 1
ATOM 2449 O O . GLU B 1 84 ? 4.57 2.205 8.156 1 96.69 84 GLU B O 1
ATOM 2454 N N . VAL B 1 85 ? 3.438 3.535 9.523 1 97.75 85 VAL B N 1
ATOM 2455 C CA . VAL B 1 85 ? 2.838 4.344 8.469 1 97.75 85 VAL B CA 1
ATOM 2456 C C . VAL B 1 85 ? 3.93 5.07 7.688 1 97.75 85 VAL B C 1
ATOM 2458 O O . VAL B 1 85 ? 3.91 5.094 6.457 1 97.75 85 VAL B O 1
ATOM 2461 N N . PHE B 1 86 ? 4.914 5.586 8.32 1 98.12 86 PHE B N 1
ATOM 2462 C CA . PHE B 1 86 ? 5.898 6.43 7.648 1 98.12 86 PHE B CA 1
ATOM 2463 C C . PHE B 1 86 ? 6.938 5.578 6.926 1 98.12 86 PHE B C 1
ATOM 2465 O O . PHE B 1 86 ? 7.516 6.012 5.926 1 98.12 86 PHE B O 1
ATOM 2472 N N . LYS B 1 87 ? 7.168 4.344 7.418 1 98.44 87 LYS B N 1
ATOM 2473 C CA . LYS B 1 87 ? 8.047 3.451 6.664 1 98.44 87 LYS B CA 1
ATOM 2474 C C . LYS B 1 87 ? 7.406 3.039 5.344 1 98.44 87 LYS B C 1
ATOM 2476 O O . LYS B 1 87 ? 8.086 2.934 4.32 1 98.44 87 LYS B O 1
ATOM 2481 N N . VAL B 1 88 ? 6.121 2.787 5.375 1 98.75 88 VAL B N 1
ATOM 2482 C CA . VAL B 1 88 ? 5.398 2.48 4.145 1 98.75 88 VAL B CA 1
ATOM 2483 C C . VAL B 1 88 ? 5.383 3.705 3.234 1 98.75 88 VAL B C 1
ATOM 2485 O O . VAL B 1 88 ? 5.625 3.596 2.031 1 98.75 88 VAL B O 1
ATOM 2488 N N . ARG B 1 89 ? 5.066 4.879 3.775 1 98.81 89 ARG B N 1
ATOM 2489 C CA . ARG B 1 89 ? 5.105 6.133 3.025 1 98.81 89 ARG B CA 1
ATOM 2490 C C . ARG B 1 89 ? 6.461 6.32 2.354 1 98.81 89 ARG B C 1
ATOM 2492 O O . ARG B 1 89 ? 6.531 6.66 1.169 1 98.81 89 ARG B O 1
ATOM 2499 N N . GLU B 1 90 ? 7.527 6.125 3.191 1 98.69 90 GLU B N 1
ATOM 2500 C CA . GLU B 1 90 ? 8.891 6.262 2.688 1 98.69 90 GLU B CA 1
ATOM 2501 C C . GLU B 1 90 ? 9.117 5.395 1.452 1 98.69 90 GLU B C 1
ATOM 2503 O O . GLU B 1 90 ? 9.641 5.863 0.443 1 98.69 90 GLU B O 1
ATOM 2508 N N . ALA B 1 91 ? 8.68 4.184 1.53 1 98.62 91 ALA B N 1
ATOM 2509 C CA . ALA B 1 91 ? 8.875 3.236 0.436 1 98.62 91 ALA B CA 1
ATOM 2510 C C . ALA B 1 91 ? 8.078 3.654 -0.798 1 98.62 91 ALA B C 1
ATOM 2512 O O . ALA B 1 91 ? 8.625 3.73 -1.9 1 98.62 91 ALA B O 1
ATOM 2513 N N . LEU B 1 92 ? 6.852 3.947 -0.658 1 98.75 92 LEU B N 1
ATOM 2514 C CA . LEU B 1 92 ? 5.957 4.188 -1.785 1 98.75 92 LEU B CA 1
ATOM 2515 C C . LEU B 1 92 ? 6.195 5.57 -2.385 1 98.75 92 LEU B C 1
ATOM 2517 O O . LEU B 1 92 ? 6.141 5.738 -3.605 1 98.75 92 LEU B O 1
ATOM 2521 N N . GLU B 1 93 ? 6.406 6.598 -1.598 1 98.75 93 GLU B N 1
ATOM 2522 C CA . GLU B 1 93 ? 6.676 7.922 -2.146 1 98.75 93 GLU B CA 1
ATOM 2523 C C . GLU B 1 93 ? 8.055 7.977 -2.805 1 98.75 93 GLU B C 1
ATOM 2525 O O . GLU B 1 93 ? 8.25 8.703 -3.781 1 98.75 93 GLU B O 1
ATOM 2530 N N . GLY B 1 94 ? 9.031 7.215 -2.152 1 98.69 94 GLY B N 1
ATOM 2531 C CA . GLY B 1 94 ? 10.289 7.07 -2.867 1 98.69 94 GLY B CA 1
ATOM 2532 C C . GLY B 1 94 ? 10.117 6.527 -4.273 1 98.69 94 GLY B C 1
ATOM 2533 O O . GLY B 1 94 ? 10.672 7.078 -5.227 1 98.69 94 GLY B O 1
ATOM 2534 N N . LEU B 1 95 ? 9.312 5.5 -4.383 1 98.5 95 LEU B N 1
ATOM 2535 C CA . LEU B 1 95 ? 9.016 4.871 -5.668 1 98.5 95 LEU B CA 1
ATOM 2536 C C . LEU B 1 95 ? 8.367 5.867 -6.621 1 98.5 95 LEU B C 1
ATOM 2538 O O . LEU B 1 95 ? 8.812 6.016 -7.766 1 98.5 95 LEU B O 1
ATOM 2542 N N . LEU B 1 96 ? 7.348 6.559 -6.18 1 98.75 96 LEU B N 1
ATOM 2543 C CA . LEU B 1 96 ? 6.613 7.496 -7.02 1 98.75 96 LEU B CA 1
ATOM 2544 C C . LEU B 1 96 ? 7.504 8.656 -7.449 1 98.75 96 LEU B C 1
ATOM 2546 O O . LEU B 1 96 ? 7.387 9.156 -8.57 1 98.75 96 LEU B O 1
ATOM 2550 N N . THR B 1 97 ? 8.352 9.094 -6.566 1 98.81 97 THR B N 1
ATOM 2551 C CA . THR B 1 97 ? 9.234 10.219 -6.867 1 98.81 97 THR B CA 1
ATOM 2552 C C . THR B 1 97 ? 10.273 9.828 -7.914 1 98.81 97 THR B C 1
ATOM 2554 O O . THR B 1 97 ? 10.586 10.617 -8.812 1 98.81 97 THR B O 1
ATOM 2557 N N . ALA B 1 98 ? 10.805 8.641 -7.785 1 98.56 98 ALA B N 1
ATOM 2558 C CA . ALA B 1 98 ? 11.711 8.133 -8.812 1 98.56 98 ALA B CA 1
ATOM 2559 C C . ALA B 1 98 ? 11.031 8.102 -10.18 1 98.56 98 ALA B C 1
ATOM 2561 O O . ALA B 1 98 ? 11.617 8.5 -11.188 1 98.56 98 ALA B O 1
ATOM 2562 N N . GLU B 1 99 ? 9.828 7.586 -10.227 1 98.31 99 GLU B N 1
ATOM 2563 C CA . GLU B 1 99 ? 9.07 7.535 -11.469 1 98.31 99 GLU B CA 1
ATOM 2564 C C . GLU B 1 99 ? 8.789 8.938 -12.008 1 98.31 99 GLU B C 1
ATOM 2566 O O . GLU B 1 99 ? 8.867 9.18 -13.211 1 98.31 99 GLU B O 1
ATOM 2571 N N . ALA B 1 100 ? 8.438 9.82 -11.094 1 98.44 100 ALA B N 1
ATOM 2572 C CA . ALA B 1 100 ? 8.164 11.203 -11.484 1 98.44 100 ALA B CA 1
ATOM 2573 C C . ALA B 1 100 ? 9.383 11.836 -12.148 1 98.44 100 ALA B C 1
ATOM 2575 O O . ALA B 1 100 ? 9.242 12.609 -13.094 1 98.44 100 ALA B O 1
ATOM 2576 N N . ALA B 1 101 ? 10.562 11.531 -11.648 1 98.56 101 ALA B N 1
ATOM 2577 C CA . ALA B 1 101 ? 11.789 12.078 -12.219 1 98.56 101 ALA B CA 1
ATOM 2578 C C . ALA B 1 101 ? 11.961 11.648 -13.672 1 98.56 101 ALA B C 1
ATOM 2580 O O . ALA B 1 101 ? 12.5 12.406 -14.492 1 98.56 101 ALA B O 1
ATOM 2581 N N . GLN B 1 102 ? 11.484 10.492 -13.977 1 97.81 102 GLN B N 1
ATOM 2582 C CA . GLN B 1 102 ? 11.617 9.969 -15.328 1 97.81 102 GLN B CA 1
ATOM 2583 C C . GLN B 1 102 ? 10.539 10.531 -16.25 1 97.81 102 GLN B C 1
ATOM 2585 O O . GLN B 1 102 ? 10.75 10.664 -17.453 1 97.81 102 GLN B O 1
ATOM 2590 N N . LEU B 1 103 ? 9.469 10.961 -15.719 1 98 103 LEU B N 1
ATOM 2591 C CA . LEU B 1 103 ? 8.297 11.266 -16.531 1 98 103 LEU B CA 1
ATOM 2592 C C . LEU B 1 103 ? 8 12.758 -16.531 1 98 103 LEU B C 1
ATOM 2594 O O . LEU B 1 103 ? 7.145 13.227 -17.281 1 98 103 LEU B O 1
ATOM 2598 N N . VAL B 1 104 ? 8.68 13.484 -15.703 1 98.12 104 VAL B N 1
ATOM 2599 C CA . VAL B 1 104 ? 8.375 14.891 -15.477 1 98.12 104 VAL B CA 1
ATOM 2600 C C . VAL B 1 104 ? 8.414 15.648 -16.797 1 98.12 104 VAL B C 1
ATOM 2602 O O . VAL B 1 104 ? 9.289 15.398 -17.641 1 98.12 104 VAL B O 1
ATOM 2605 N N . THR B 1 105 ? 7.402 16.469 -17.031 1 98.06 105 THR B N 1
ATOM 2606 C CA . THR B 1 105 ? 7.305 17.359 -18.188 1 98.06 105 THR B CA 1
ATOM 2607 C C . THR B 1 105 ? 7.621 18.797 -17.781 1 98.06 105 THR B C 1
ATOM 2609 O O . THR B 1 105 ? 7.652 19.125 -16.594 1 98.06 105 THR B O 1
ATOM 2612 N N . PRO B 1 106 ? 7.855 19.578 -18.766 1 97.94 106 PRO B N 1
ATOM 2613 C CA . PRO B 1 106 ? 8.062 21 -18.438 1 97.94 106 PRO B CA 1
ATOM 2614 C C . PRO B 1 106 ? 6.898 21.594 -17.656 1 97.94 106 PRO B C 1
ATOM 2616 O O . PRO B 1 106 ? 7.109 22.375 -16.719 1 97.94 106 PRO B O 1
ATOM 2619 N N . GLU B 1 107 ? 5.738 21.188 -17.969 1 98.12 107 GLU B N 1
ATOM 2620 C CA . GLU B 1 107 ? 4.559 21.734 -17.297 1 98.12 107 GLU B CA 1
ATOM 2621 C C . GLU B 1 107 ? 4.512 21.297 -15.844 1 98.12 107 GLU B C 1
ATOM 2623 O O . GLU B 1 107 ? 4.281 22.125 -14.953 1 98.12 107 GLU B O 1
ATOM 2628 N N . SER B 1 108 ? 4.699 20.031 -15.609 1 98 108 SER B N 1
ATOM 2629 C CA . SER B 1 108 ? 4.68 19.562 -14.227 1 98 108 SER B CA 1
ATOM 2630 C C . SER B 1 108 ? 5.863 20.094 -13.438 1 98 108 SER B C 1
ATOM 2632 O O . SER B 1 108 ? 5.754 20.328 -12.234 1 98 108 SER B O 1
ATOM 2634 N N . LEU B 1 109 ? 6.977 20.281 -14.117 1 98.25 109 LEU B N 1
ATOM 2635 C CA . LEU B 1 109 ? 8.141 20.859 -13.461 1 98.25 109 LEU B CA 1
ATOM 2636 C C . LEU B 1 109 ? 7.852 22.281 -12.992 1 98.25 109 LEU B C 1
ATOM 2638 O O . LEU B 1 109 ? 8.281 22.688 -11.914 1 98.25 109 LEU B O 1
ATOM 2642 N N . HIS B 1 110 ? 7.121 23.016 -13.812 1 98.38 110 HIS B N 1
ATOM 2643 C CA . HIS B 1 110 ? 6.723 24.359 -13.43 1 98.38 110 HIS B CA 1
ATOM 2644 C C . HIS B 1 110 ? 5.801 24.344 -12.211 1 98.38 110 HIS B C 1
ATOM 2646 O O . HIS B 1 110 ? 5.906 25.203 -11.336 1 98.38 110 HIS B O 1
ATOM 2652 N N . GLN B 1 111 ? 4.887 23.406 -12.164 1 98.69 111 GLN B N 1
ATOM 2653 C CA . GLN B 1 111 ? 3.998 23.266 -11.016 1 98.69 111 GLN B CA 1
ATOM 2654 C C . GLN B 1 111 ? 4.789 22.969 -9.742 1 98.69 111 GLN B C 1
ATOM 2656 O O . GLN B 1 111 ? 4.488 23.516 -8.68 1 98.69 111 GLN B O 1
ATOM 2661 N N . LEU B 1 112 ? 5.766 22.109 -9.852 1 98.81 112 LEU B N 1
ATOM 2662 C CA . LEU B 1 112 ? 6.621 21.797 -8.711 1 98.81 112 LEU B CA 1
ATOM 2663 C C . LEU B 1 112 ? 7.402 23.031 -8.266 1 98.81 112 LEU B C 1
ATOM 2665 O O . LEU B 1 112 ? 7.492 23.312 -7.07 1 98.81 112 LEU B O 1
ATOM 2669 N N . GLU B 1 113 ? 7.941 23.703 -9.211 1 98.62 113 GLU B N 1
ATOM 2670 C CA . GLU B 1 113 ? 8.727 24.906 -8.93 1 98.62 113 GLU B CA 1
ATOM 2671 C C . GLU B 1 113 ? 7.883 25.953 -8.211 1 98.62 113 GLU B C 1
ATOM 2673 O O . GLU B 1 113 ? 8.367 26.625 -7.301 1 98.62 113 GLU B O 1
ATOM 2678 N N . ASP B 1 114 ? 6.684 26.094 -8.68 1 98.75 114 ASP B N 1
ATOM 2679 C CA . ASP B 1 114 ? 5.777 27.031 -8.031 1 98.75 114 ASP B CA 1
ATOM 2680 C C . ASP B 1 114 ? 5.609 26.703 -6.547 1 98.75 114 ASP B C 1
ATOM 2682 O O . ASP B 1 114 ? 5.586 27.594 -5.703 1 98.75 114 ASP B O 1
ATOM 2686 N N . ARG B 1 115 ? 5.441 25.438 -6.211 1 98.69 115 ARG B N 1
ATOM 2687 C CA . ARG B 1 115 ? 5.277 25.031 -4.82 1 98.69 115 ARG B CA 1
ATOM 2688 C C . ARG B 1 115 ? 6.555 25.281 -4.023 1 98.69 115 ARG B C 1
ATOM 2690 O O . ARG B 1 115 ? 6.5 25.656 -2.85 1 98.69 115 ARG B O 1
ATOM 2697 N N . ILE B 1 116 ? 7.727 25.094 -4.664 1 98.62 116 ILE B N 1
ATOM 2698 C CA . ILE B 1 116 ? 9.008 25.359 -4.016 1 98.62 116 ILE B CA 1
ATOM 2699 C C . ILE B 1 116 ? 9.117 26.844 -3.67 1 98.62 116 ILE B C 1
ATOM 2701 O O . ILE B 1 116 ? 9.523 27.203 -2.564 1 98.62 116 ILE B O 1
ATOM 2705 N N . GLU B 1 117 ? 8.703 27.688 -4.621 1 98.62 117 GLU B N 1
ATOM 2706 C CA . GLU B 1 117 ? 8.766 29.125 -4.391 1 98.62 117 GLU B CA 1
ATOM 2707 C C . GLU B 1 117 ? 7.816 29.547 -3.277 1 98.62 117 GLU B C 1
ATOM 2709 O O . GLU B 1 117 ? 8.156 30.406 -2.455 1 98.62 117 GLU B O 1
ATOM 2714 N N . LEU B 1 118 ? 6.66 29 -3.262 1 98.62 118 LEU B N 1
ATOM 2715 C CA . LEU B 1 118 ? 5.703 29.297 -2.199 1 98.62 118 LEU B CA 1
ATOM 2716 C C . LEU B 1 118 ? 6.23 28.828 -0.848 1 98.62 118 LEU B C 1
ATOM 2718 O O . LEU B 1 118 ? 6.062 29.516 0.164 1 98.62 118 LEU B O 1
ATOM 2722 N N . MET B 1 119 ? 6.859 27.672 -0.812 1 98.06 119 MET B N 1
ATOM 2723 C CA . MET B 1 119 ? 7.445 27.156 0.427 1 98.06 119 MET B CA 1
ATOM 2724 C C . MET B 1 119 ? 8.57 28.078 0.913 1 98.06 119 MET B C 1
ATOM 2726 O O . MET B 1 119 ? 8.688 28.328 2.111 1 98.06 119 MET B O 1
ATOM 2730 N N . LYS B 1 120 ? 9.375 28.516 -0.011 1 98.06 120 LYS B N 1
ATOM 2731 C CA . LYS B 1 120 ? 10.453 29.438 0.322 1 98.06 120 LYS B CA 1
ATOM 2732 C C . LYS B 1 120 ? 9.906 30.688 1.001 1 98.06 120 LYS B C 1
ATOM 2734 O O . LYS B 1 120 ? 10.406 31.094 2.051 1 98.06 120 LYS B O 1
ATOM 2739 N N . LEU B 1 121 ? 8.906 31.25 0.387 1 98.06 121 LEU B N 1
ATOM 2740 C CA . LEU B 1 121 ? 8.281 32.469 0.93 1 98.06 121 LEU B CA 1
ATOM 2741 C C . LEU B 1 121 ? 7.715 32.188 2.322 1 98.06 121 LEU B C 1
ATOM 2743 O O . LEU B 1 121 ? 7.895 33 3.23 1 98.06 121 LEU B O 1
ATOM 2747 N N . ALA B 1 122 ? 7.035 31.062 2.461 1 97.06 122 ALA B N 1
ATOM 2748 C CA . ALA B 1 122 ? 6.457 30.703 3.75 1 97.06 122 ALA B CA 1
ATOM 2749 C C . ALA B 1 122 ? 7.543 30.516 4.809 1 97.06 122 ALA B C 1
ATOM 2751 O O . ALA B 1 122 ? 7.379 30.938 5.953 1 97.06 122 ALA B O 1
ATOM 2752 N N . ALA B 1 123 ? 8.602 29.875 4.391 1 96.06 123 ALA B N 1
ATOM 2753 C CA . ALA B 1 123 ? 9.703 29.609 5.316 1 96.06 123 ALA B CA 1
ATOM 2754 C C . ALA B 1 123 ? 10.336 30.906 5.801 1 96.06 123 ALA B C 1
ATOM 2756 O O . ALA B 1 123 ? 10.609 31.062 6.996 1 96.06 123 ALA B O 1
ATOM 2757 N N . VAL B 1 124 ? 10.508 31.891 4.953 1 96.5 124 VAL B N 1
ATOM 2758 C CA . VAL B 1 124 ? 11.117 33.188 5.27 1 96.5 124 VAL B CA 1
ATOM 2759 C C . VAL B 1 124 ? 10.219 33.938 6.238 1 96.5 124 VAL B C 1
ATOM 2761 O O . VAL B 1 124 ? 10.719 34.656 7.125 1 96.5 124 VAL B O 1
ATOM 2764 N N . LYS B 1 125 ? 8.938 33.75 6.066 1 96 125 LYS B N 1
ATOM 2765 C CA . LYS B 1 125 ? 7.977 34.5 6.875 1 96 125 LYS B CA 1
ATOM 2766 C C . LYS B 1 125 ? 7.598 33.719 8.133 1 96 125 LYS B C 1
ATOM 2768 O O . LYS B 1 125 ? 6.754 34.156 8.914 1 96 125 LYS B O 1
ATOM 2773 N N . GLY B 1 126 ? 8.117 32.562 8.258 1 92.44 126 GLY B N 1
ATOM 2774 C CA . GLY B 1 126 ? 7.863 31.734 9.43 1 92.44 126 GLY B CA 1
ATOM 2775 C C . GLY B 1 126 ? 6.445 31.188 9.477 1 92.44 126 GLY B C 1
ATOM 2776 O O . GLY B 1 126 ? 5.91 30.938 10.562 1 92.44 126 GLY B O 1
ATOM 2777 N N . ARG B 1 127 ? 5.84 31.078 8.367 1 93.69 127 ARG B N 1
ATOM 2778 C CA . ARG B 1 127 ? 4.484 30.562 8.281 1 93.69 127 ARG B CA 1
ATOM 2779 C C . ARG B 1 127 ? 4.488 29.031 8.242 1 93.69 127 ARG B C 1
ATOM 2781 O O . ARG B 1 127 ? 4.41 28.438 7.164 1 93.69 127 ARG B O 1
ATOM 2788 N N . LYS B 1 128 ? 4.465 28.406 9.391 1 93.06 128 LYS B N 1
ATOM 2789 C CA . LYS B 1 128 ? 4.613 26.969 9.539 1 93.06 128 LYS B CA 1
ATOM 2790 C C . LYS B 1 128 ? 3.494 26.219 8.82 1 93.06 128 LYS B C 1
ATOM 2792 O O . LYS B 1 128 ? 3.748 25.25 8.094 1 93.06 128 LYS B O 1
ATOM 2797 N N . THR B 1 129 ? 2.273 26.672 8.977 1 91.94 129 THR B N 1
ATOM 2798 C CA . THR B 1 129 ? 1.11 26 8.391 1 91.94 129 THR B CA 1
ATOM 2799 C C . THR B 1 129 ? 1.187 26.016 6.871 1 91.94 129 THR B C 1
ATOM 2801 O O . THR B 1 129 ? 0.907 25 6.223 1 91.94 129 THR B O 1
ATOM 2804 N N . ASP B 1 130 ? 1.626 27.094 6.355 1 95.12 130 ASP B N 1
ATOM 2805 C CA . ASP B 1 130 ? 1.752 27.219 4.906 1 95.12 130 ASP B CA 1
ATOM 2806 C C . ASP B 1 130 ? 2.863 26.328 4.371 1 95.12 130 ASP B C 1
ATOM 2808 O O . ASP B 1 130 ? 2.74 25.75 3.283 1 95.12 130 ASP B O 1
ATOM 2812 N N . THR B 1 131 ? 3.965 26.25 5.09 1 95 131 THR B N 1
ATOM 2813 C CA . THR B 1 131 ? 5.074 25.391 4.664 1 95 131 THR B CA 1
ATOM 2814 C C . THR B 1 131 ? 4.625 23.938 4.551 1 95 131 THR B C 1
ATOM 2816 O O . THR B 1 131 ? 4.926 23.266 3.564 1 95 131 THR B O 1
ATOM 2819 N N . VAL B 1 132 ? 3.84 23.516 5.531 1 93.62 132 VAL B N 1
ATOM 2820 C CA . VAL B 1 132 ? 3.34 22.156 5.531 1 93.62 132 VAL B CA 1
ATOM 2821 C C . VAL B 1 132 ? 2.346 21.969 4.391 1 93.62 132 VAL B C 1
ATOM 2823 O O . VAL B 1 132 ? 2.395 20.953 3.676 1 93.62 132 VAL B O 1
ATOM 2826 N N . LYS B 1 133 ? 1.47 22.922 4.203 1 94.56 133 LYS B N 1
ATOM 2827 C CA . LYS B 1 133 ? 0.462 22.875 3.148 1 94.56 133 LYS B CA 1
ATOM 2828 C C . LYS B 1 133 ? 1.111 22.781 1.771 1 94.56 133 LYS B C 1
ATOM 2830 O O . LYS B 1 133 ? 0.771 21.906 0.973 1 94.56 133 LYS B O 1
ATOM 2835 N N . TYR B 1 134 ? 2.062 23.609 1.504 1 97.44 134 TYR B N 1
ATOM 2836 C CA . TYR B 1 134 ? 2.705 23.641 0.196 1 97.44 134 TYR B CA 1
ATOM 2837 C C . TYR B 1 134 ? 3.564 22.406 -0.023 1 97.44 134 TYR B C 1
ATOM 2839 O O . TYR B 1 134 ? 3.664 21.906 -1.145 1 97.44 134 TYR B O 1
ATOM 2847 N N . GLY B 1 135 ? 4.219 21.953 1.07 1 97.12 135 GLY B N 1
ATOM 2848 C CA . GLY B 1 135 ? 4.926 20.688 0.991 1 97.12 135 GLY B CA 1
ATOM 2849 C C . GLY B 1 135 ? 4.027 19.531 0.609 1 97.12 135 GLY B C 1
ATOM 2850 O O . GLY B 1 135 ? 4.395 18.703 -0.225 1 97.12 135 GLY B O 1
ATOM 2851 N N . SER B 1 136 ? 2.828 19.484 1.161 1 96.44 136 SER B N 1
ATOM 2852 C CA . SER B 1 136 ? 1.855 18.438 0.84 1 96.44 136 SER B CA 1
ATOM 2853 C C . SER B 1 136 ? 1.417 18.531 -0.618 1 96.44 136 SER B C 1
ATOM 2855 O O . SER B 1 136 ? 1.265 17.5 -1.285 1 96.44 136 SER B O 1
ATOM 2857 N N . GLU B 1 137 ? 1.2 19.688 -1.069 1 97.94 137 GLU B N 1
ATOM 2858 C CA . GLU B 1 137 ? 0.829 19.891 -2.467 1 97.94 137 GLU B CA 1
ATOM 2859 C C . GLU B 1 137 ? 1.946 19.453 -3.404 1 97.94 137 GLU B C 1
ATOM 2861 O O . GLU B 1 137 ? 1.683 18.891 -4.469 1 97.94 137 GLU B O 1
ATOM 2866 N N . PHE B 1 138 ? 3.205 19.781 -2.975 1 98.75 138 PHE B N 1
ATOM 2867 C CA . PHE B 1 138 ? 4.383 19.344 -3.723 1 98.75 138 PHE B CA 1
ATOM 2868 C C . PHE B 1 138 ? 4.387 17.844 -3.902 1 98.75 138 PHE B C 1
ATOM 2870 O O . PHE B 1 138 ? 4.566 17.344 -5.016 1 98.75 138 PHE B O 1
ATOM 2877 N N . HIS B 1 139 ? 4.125 17.078 -2.891 1 98.56 139 HIS B N 1
ATOM 2878 C CA . HIS B 1 139 ? 4.051 15.633 -2.947 1 98.56 139 HIS B CA 1
ATOM 2879 C C . HIS B 1 139 ? 2.92 15.172 -3.859 1 98.56 139 HIS B C 1
ATOM 2881 O O . HIS B 1 139 ? 3.092 14.234 -4.641 1 98.56 139 HIS B O 1
ATOM 2887 N N . SER B 1 140 ? 1.758 15.867 -3.768 1 97.94 140 SER B N 1
ATOM 2888 C CA . SER B 1 140 ? 0.603 15.508 -4.586 1 97.94 140 SER B CA 1
ATOM 2889 C C . SER B 1 140 ? 0.914 15.648 -6.07 1 97.94 140 SER B C 1
ATOM 2891 O O . SER B 1 140 ? 0.458 14.836 -6.883 1 97.94 140 SER B O 1
ATOM 2893 N N . ILE B 1 141 ? 1.636 16.672 -6.398 1 98.5 141 ILE B N 1
ATOM 2894 C CA . ILE B 1 141 ? 2.021 16.875 -7.789 1 98.5 141 ILE B CA 1
ATOM 2895 C C . ILE B 1 141 ? 2.932 15.742 -8.242 1 98.5 141 ILE B C 1
ATOM 2897 O O . ILE B 1 141 ? 2.764 15.195 -9.336 1 98.5 141 ILE B O 1
ATOM 2901 N N . LEU B 1 142 ? 3.912 15.352 -7.41 1 98.75 142 LEU B N 1
ATOM 2902 C CA . LEU B 1 142 ? 4.789 14.234 -7.727 1 98.75 142 LEU B CA 1
ATOM 2903 C C . LEU B 1 142 ? 3.986 12.953 -7.934 1 98.75 142 LEU B C 1
ATOM 2905 O O . LEU B 1 142 ? 4.246 12.203 -8.875 1 98.75 142 LEU B O 1
ATOM 2909 N N . HIS B 1 143 ? 3 12.727 -7.07 1 97.88 143 HIS B N 1
ATOM 2910 C CA . HIS B 1 143 ? 2.123 11.57 -7.211 1 97.88 143 HIS B CA 1
ATOM 2911 C C . HIS B 1 143 ? 1.414 11.578 -8.562 1 97.88 143 HIS B C 1
ATOM 2913 O O . HIS B 1 143 ? 1.308 10.539 -9.219 1 97.88 143 HIS B O 1
ATOM 2919 N N . ALA B 1 144 ? 0.993 12.742 -8.953 1 97.5 144 ALA B N 1
ATOM 2920 C CA . ALA B 1 144 ? 0.199 12.867 -10.172 1 97.5 144 ALA B CA 1
ATOM 2921 C C . ALA B 1 144 ? 1.049 12.594 -11.414 1 97.5 144 ALA B C 1
ATOM 2923 O O . ALA B 1 144 ? 0.537 12.133 -12.43 1 97.5 144 ALA B O 1
ATOM 2924 N N . ILE B 1 145 ? 2.338 12.875 -11.344 1 97.81 145 ILE B N 1
ATOM 2925 C CA . ILE B 1 145 ? 3.25 12.672 -12.469 1 97.81 145 ILE B CA 1
ATOM 2926 C C . ILE B 1 145 ? 3.455 11.18 -12.703 1 97.81 145 ILE B C 1
ATOM 2928 O O . ILE B 1 145 ? 3.535 10.727 -13.844 1 97.81 145 ILE B O 1
ATOM 2932 N N . SER B 1 146 ? 3.545 10.43 -11.555 1 95.81 146 SER B N 1
ATOM 2933 C CA . SER B 1 146 ? 3.748 8.984 -11.65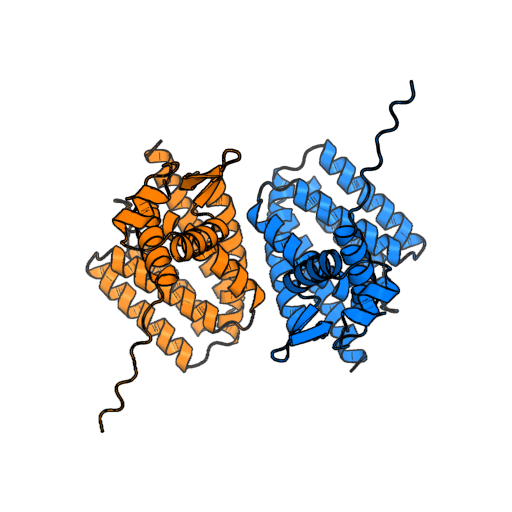6 1 95.81 146 SER B CA 1
ATOM 2934 C C . SER B 1 146 ? 2.516 8.289 -12.227 1 95.81 146 SER B C 1
ATOM 2936 O O . SER B 1 146 ? 1.395 8.781 -12.07 1 95.81 146 SER B O 1
ATOM 2938 N N . THR B 1 147 ? 2.734 7.145 -12.875 1 93.31 147 THR B N 1
ATOM 2939 C CA . THR B 1 147 ? 1.639 6.402 -13.492 1 93.31 147 THR B CA 1
ATOM 2940 C C . THR B 1 147 ? 1.253 5.199 -12.633 1 93.31 147 THR B C 1
ATOM 2942 O O . THR B 1 147 ? 0.372 4.422 -13.008 1 93.31 147 THR B O 1
ATOM 2945 N N . ASN B 1 148 ? 1.89 5.051 -11.555 1 97.19 148 ASN B N 1
ATOM 2946 C CA . ASN B 1 148 ? 1.621 3.898 -10.695 1 97.19 148 ASN B CA 1
ATOM 2947 C C . ASN B 1 148 ? 0.346 4.09 -9.883 1 97.19 148 ASN B C 1
ATOM 2949 O O . ASN B 1 148 ? 0.4 4.539 -8.734 1 97.19 148 ASN B O 1
ATOM 2953 N N . ALA B 1 149 ? -0.747 3.621 -10.328 1 95.5 149 ALA B N 1
ATOM 2954 C CA . ALA B 1 149 ? -2.055 3.828 -9.711 1 95.5 149 ALA B CA 1
ATOM 2955 C C . ALA B 1 149 ? -2.174 3.049 -8.406 1 95.5 149 ALA B C 1
ATOM 2957 O O . ALA B 1 149 ? -2.854 3.488 -7.477 1 95.5 149 ALA B O 1
ATOM 2958 N N . THR B 1 150 ? -1.517 1.938 -8.32 1 96.12 150 THR B N 1
ATOM 2959 C CA . THR B 1 150 ? -1.568 1.109 -7.117 1 96.12 150 THR B CA 1
ATOM 2960 C C . THR B 1 150 ? -0.91 1.821 -5.941 1 96.12 150 THR B C 1
ATOM 2962 O O . THR B 1 150 ? -1.504 1.937 -4.867 1 96.12 150 THR B O 1
ATOM 2965 N N . ALA B 1 151 ? 0.293 2.33 -6.148 1 98.06 151 ALA B N 1
ATOM 2966 C CA . ALA B 1 151 ? 0.998 3.062 -5.098 1 98.06 151 ALA B CA 1
ATOM 2967 C C . ALA B 1 151 ? 0.203 4.289 -4.656 1 98.06 151 ALA B C 1
ATOM 2969 O O . ALA B 1 151 ? 0.101 4.574 -3.463 1 98.06 151 ALA B O 1
ATOM 2970 N N . LYS B 1 152 ? -0.373 4.973 -5.633 1 97.56 152 LYS B N 1
ATOM 2971 C CA . LYS B 1 152 ? -1.159 6.164 -5.336 1 97.56 152 LYS B CA 1
ATOM 2972 C C . LYS B 1 152 ? -2.379 5.82 -4.484 1 97.56 152 LYS B C 1
ATOM 2974 O O . LYS B 1 152 ? -2.688 6.523 -3.521 1 97.56 152 LYS B O 1
ATOM 2979 N N . ARG B 1 153 ? -3.002 4.773 -4.855 1 95.06 153 ARG B N 1
ATOM 2980 C CA . ARG B 1 153 ? -4.18 4.336 -4.113 1 95.06 153 ARG B CA 1
ATOM 2981 C C . ARG B 1 153 ? -3.824 4.008 -2.668 1 95.06 153 ARG B C 1
ATOM 2983 O O . ARG B 1 153 ? -4.562 4.363 -1.747 1 95.06 153 ARG B O 1
ATOM 2990 N N . PHE B 1 154 ? -2.738 3.332 -2.426 1 96.62 154 PHE B N 1
ATOM 2991 C CA . PHE B 1 154 ? -2.322 2.967 -1.076 1 96.62 154 PHE B CA 1
ATOM 2992 C C . PHE B 1 154 ? -1.945 4.203 -0.271 1 96.62 154 PHE B C 1
ATOM 2994 O O . PHE B 1 154 ? -2.307 4.32 0.902 1 96.62 154 PHE B O 1
ATOM 3001 N N . LEU B 1 155 ? -1.259 5.156 -0.915 1 97.75 155 LEU B N 1
ATOM 3002 C CA . LEU B 1 155 ? -0.902 6.391 -0.224 1 97.75 155 LEU B CA 1
ATOM 3003 C C . LEU B 1 155 ? -2.146 7.203 0.115 1 97.75 155 LEU B C 1
ATOM 3005 O O . LEU B 1 155 ? -2.205 7.852 1.162 1 97.75 155 LEU B O 1
ATOM 3009 N N . ASP B 1 156 ? -3.162 7.176 -0.761 1 95.19 156 ASP B N 1
ATOM 3010 C CA . ASP B 1 156 ? -4.434 7.84 -0.49 1 95.19 156 ASP B CA 1
ATOM 3011 C C . ASP B 1 156 ? -5.098 7.262 0.758 1 95.19 156 ASP B C 1
ATOM 3013 O O . ASP B 1 156 ? -5.699 8 1.544 1 95.19 156 ASP B O 1
ATOM 3017 N N . GLN B 1 157 ? -4.957 6.016 0.968 1 94.19 157 GLN B N 1
ATOM 3018 C CA . GLN B 1 157 ? -5.539 5.355 2.133 1 94.19 157 GLN B CA 1
ATOM 3019 C C . GLN B 1 157 ? -4.816 5.766 3.414 1 94.19 157 GLN B C 1
ATOM 3021 O O . GLN B 1 157 ? -5.391 5.695 4.504 1 94.19 157 GLN B O 1
ATOM 3026 N N . LEU B 1 158 ? -3.545 6.23 3.295 1 97.06 158 LEU B N 1
ATOM 3027 C CA . LEU B 1 158 ? -2.732 6.578 4.453 1 97.06 158 LEU B CA 1
ATOM 3028 C C . LEU B 1 158 ? -2.768 8.078 4.711 1 97.06 158 LEU B C 1
ATOM 3030 O O . LEU B 1 158 ? -2.299 8.547 5.75 1 97.06 158 LEU B O 1
ATOM 3034 N N . GLU B 1 159 ? -3.326 8.812 3.797 1 95.94 159 GLU B N 1
ATOM 3035 C CA . GLU B 1 159 ? -3.164 10.266 3.74 1 95.94 159 GLU B CA 1
ATOM 3036 C C . GLU B 1 159 ? -3.604 10.922 5.043 1 95.94 159 GLU B C 1
ATOM 3038 O O . GLU B 1 159 ? -2.902 11.781 5.578 1 95.94 159 GLU B O 1
ATOM 3043 N N . SER B 1 160 ? -4.75 10.547 5.547 1 95.62 160 SER B N 1
ATOM 3044 C CA . SER B 1 160 ? -5.27 11.188 6.754 1 95.62 160 SER B CA 1
ATOM 3045 C C . SER B 1 160 ? -4.383 10.906 7.957 1 95.62 160 SER B C 1
ATOM 3047 O O . SER B 1 160 ? -4.16 11.781 8.797 1 95.62 160 SER B O 1
ATOM 3049 N N . ARG B 1 161 ? -3.893 9.703 8.086 1 96.12 161 ARG B N 1
ATOM 3050 C CA . ARG B 1 161 ? -2.982 9.383 9.18 1 96.12 161 ARG B CA 1
ATOM 3051 C C . ARG B 1 161 ? -1.66 10.125 9.031 1 96.12 161 ARG B C 1
ATOM 3053 O O . ARG B 1 161 ? -1.109 10.625 10.016 1 96.12 161 ARG B O 1
ATOM 3060 N N . ILE B 1 162 ? -1.172 10.164 7.812 1 96.62 162 ILE B N 1
ATOM 3061 C CA . ILE B 1 162 ? 0.046 10.914 7.531 1 96.62 162 ILE B CA 1
ATOM 3062 C C . ILE B 1 162 ? -0.136 12.367 7.957 1 96.62 162 ILE B C 1
ATOM 3064 O O . ILE B 1 162 ? 0.714 12.93 8.656 1 96.62 162 ILE B O 1
ATOM 3068 N N . GLU B 1 163 ? -1.217 12.961 7.59 1 95.12 163 GLU B N 1
ATOM 3069 C CA . GLU B 1 163 ? -1.495 14.352 7.922 1 95.12 163 GLU B CA 1
ATOM 3070 C C . GLU B 1 163 ? -1.575 14.555 9.438 1 95.12 163 GLU B C 1
ATOM 3072 O O . GLU B 1 163 ? -1.108 15.562 9.961 1 95.12 163 GLU B O 1
ATOM 3077 N N . ARG B 1 164 ? -2.203 13.648 10.094 1 94.75 164 ARG B N 1
ATOM 3078 C CA . ARG B 1 164 ? -2.338 13.742 11.539 1 94.75 164 ARG B CA 1
ATOM 3079 C C . ARG B 1 164 ? -0.972 13.781 12.219 1 94.75 164 ARG B C 1
ATOM 3081 O O . ARG B 1 164 ? -0.733 14.617 13.094 1 94.75 164 ARG B O 1
ATOM 3088 N N . TYR B 1 165 ? -0.064 12.93 11.797 1 94.69 165 TYR B N 1
ATOM 3089 C CA . TYR B 1 165 ? 1.263 12.891 12.406 1 94.69 165 TYR B CA 1
ATOM 3090 C C . TYR B 1 165 ? 2.105 14.078 11.961 1 94.69 165 TYR B C 1
ATOM 3092 O O . TYR B 1 165 ? 2.939 14.578 12.719 1 94.69 165 TYR B O 1
ATOM 3100 N N . ARG B 1 166 ? 1.888 14.539 10.75 1 92.19 166 ARG B N 1
ATOM 3101 C CA . ARG B 1 166 ? 2.582 15.734 10.273 1 92.19 166 ARG B CA 1
ATOM 3102 C C . ARG B 1 166 ? 2.162 16.969 11.07 1 92.19 166 ARG B C 1
ATOM 3104 O O . ARG B 1 166 ? 2.971 17.859 11.297 1 92.19 166 ARG B O 1
ATOM 3111 N N . ARG B 1 167 ? 0.892 17 11.391 1 88.94 167 ARG B N 1
ATOM 3112 C CA . ARG B 1 167 ? 0.426 18.078 12.258 1 88.94 167 ARG B CA 1
ATOM 3113 C C . ARG B 1 167 ? 1.191 18.078 13.578 1 88.94 167 ARG B C 1
ATOM 3115 O O . ARG B 1 167 ? 1.609 19.141 14.055 1 88.94 167 ARG B O 1
ATOM 3122 N N . ILE B 1 168 ? 1.424 16.953 14.102 1 87.38 168 ILE B N 1
ATOM 3123 C CA . ILE B 1 168 ? 2.062 16.797 15.398 1 87.38 168 ILE B CA 1
ATOM 3124 C C . ILE B 1 168 ? 3.527 17.203 15.312 1 87.38 168 ILE B C 1
ATOM 3126 O O . ILE B 1 168 ? 4.027 17.938 16.172 1 87.38 168 ILE B O 1
ATOM 3130 N N . SER B 1 169 ? 4.195 16.828 14.273 1 87.06 169 SER B N 1
ATOM 3131 C CA . SER B 1 169 ? 5.621 17.109 14.148 1 87.06 169 SER B CA 1
ATOM 3132 C C . SER B 1 169 ? 5.867 18.391 13.344 1 87.06 169 SER B C 1
ATOM 3134 O O . SER B 1 169 ? 7.004 18.844 13.242 1 87.06 169 SER B O 1
ATOM 3136 N N . GLY B 1 170 ? 4.848 18.891 12.766 1 84.56 170 GLY B N 1
ATOM 3137 C CA . GLY B 1 170 ? 4.98 20.062 11.914 1 84.56 170 GLY B CA 1
ATOM 3138 C C . GLY B 1 170 ? 4.547 21.344 12.602 1 84.56 170 GLY B C 1
ATOM 3139 O O . GLY B 1 170 ? 5.23 21.844 13.508 1 84.56 170 GLY B O 1
ATOM 3140 N N . TYR B 1 171 ? 3.371 21.828 12.172 1 77.19 171 TYR B N 1
ATOM 3141 C CA . TYR B 1 171 ? 3.055 23.203 12.531 1 77.19 171 TYR B CA 1
ATOM 3142 C C . TYR B 1 171 ? 2.707 23.312 14.008 1 77.19 171 TYR B C 1
ATOM 3144 O O . TYR B 1 171 ? 2.727 24.406 14.578 1 77.19 171 TYR B O 1
ATOM 3152 N N . LYS B 1 172 ? 2.523 22.172 14.641 1 79.88 172 LYS B N 1
ATOM 3153 C CA . LYS B 1 172 ? 2.223 22.25 16.062 1 79.88 172 LYS B CA 1
ATOM 3154 C C . LYS B 1 172 ? 3.475 22.016 16.906 1 79.88 172 LYS B C 1
ATOM 3156 O O . LYS B 1 172 ? 3.455 22.203 18.125 1 79.88 172 LYS B O 1
ATOM 3161 N N . ASN B 1 173 ? 4.496 21.562 16.25 1 82.94 173 ASN B N 1
ATOM 3162 C CA . ASN B 1 173 ? 5.777 21.375 16.922 1 82.94 173 ASN B CA 1
ATOM 3163 C C . ASN B 1 173 ? 6.527 22.703 17.047 1 82.94 173 ASN B C 1
ATOM 3165 O O . ASN B 1 173 ? 6.895 23.312 16.047 1 82.94 173 ASN B O 1
ATOM 3169 N N . PRO B 1 174 ? 6.766 23.156 18.25 1 81.94 174 PRO B N 1
ATOM 3170 C CA . PRO B 1 174 ? 7.465 24.422 18.438 1 81.94 174 PRO B CA 1
ATOM 3171 C C . PRO B 1 174 ? 8.867 24.422 17.828 1 81.94 174 PRO B C 1
ATOM 3173 O O . PRO B 1 174 ? 9.383 25.484 17.469 1 81.94 174 PRO B O 1
ATOM 3176 N N . ASP B 1 175 ? 9.453 23.281 17.656 1 85.12 175 ASP B N 1
ATOM 3177 C CA . ASP B 1 175 ? 10.828 23.188 17.172 1 85.12 175 ASP B CA 1
ATOM 3178 C C . ASP B 1 175 ? 10.867 22.969 15.664 1 85.12 175 ASP B C 1
ATOM 3180 O O . ASP B 1 175 ? 11.938 22.812 15.078 1 85.12 175 ASP B O 1
ATOM 3184 N N . TYR B 1 176 ? 9.664 22.984 15.125 1 88.62 176 TYR B N 1
ATOM 3185 C CA . TYR B 1 176 ? 9.602 22.812 13.68 1 88.62 176 TYR B CA 1
ATOM 3186 C C . TYR B 1 176 ? 10.289 23.969 12.969 1 88.62 176 TYR B C 1
ATOM 3188 O O . TYR B 1 176 ? 10 25.141 13.25 1 88.62 176 TYR B O 1
ATOM 3196 N N . LYS B 1 177 ? 11.219 23.688 12.078 1 91.5 177 LYS B N 1
ATOM 3197 C CA . LYS B 1 177 ? 11.953 24.672 11.281 1 91.5 177 LYS B CA 1
ATOM 3198 C C . LYS B 1 177 ? 11.531 24.609 9.812 1 91.5 177 LYS B C 1
ATOM 3200 O O . LYS B 1 177 ? 12.031 23.797 9.047 1 91.5 177 LYS B O 1
ATOM 3205 N N . PRO B 1 178 ? 10.703 25.562 9.383 1 94.19 178 PRO B N 1
ATOM 3206 C CA . PRO B 1 178 ? 10.227 25.578 8 1 94.19 178 PRO B CA 1
ATOM 3207 C C . PRO B 1 178 ? 11.359 25.516 6.984 1 94.19 178 PRO B C 1
ATOM 3209 O O . PRO B 1 178 ? 11.203 24.906 5.918 1 94.19 178 PRO B O 1
ATOM 3212 N N . SER B 1 179 ? 12.5 26.078 7.328 1 95.44 179 SER B N 1
ATOM 3213 C CA . SER B 1 179 ? 13.625 26.109 6.402 1 95.44 179 SER B CA 1
ATOM 3214 C C . SER B 1 179 ? 14.156 24.719 6.121 1 95.44 179 SER B C 1
ATOM 3216 O O . SER B 1 179 ? 14.602 24.422 5.008 1 95.44 179 SER B O 1
ATOM 3218 N N . VAL B 1 180 ? 14.148 23.891 7.121 1 94.81 180 VAL B N 1
ATOM 3219 C CA . VAL B 1 180 ? 14.617 22.516 6.941 1 94.81 180 VAL B CA 1
ATOM 3220 C C . VAL B 1 180 ? 13.711 21.797 5.945 1 94.81 180 VAL B C 1
ATOM 3222 O O . VAL B 1 180 ? 14.195 21.156 5.012 1 94.81 180 VAL B O 1
ATOM 3225 N N . SER B 1 181 ? 12.414 21.906 6.156 1 95.12 181 SER B N 1
ATOM 3226 C CA . SER B 1 181 ? 11.453 21.281 5.258 1 95.12 181 SER B CA 1
ATOM 3227 C C . SER B 1 181 ? 11.578 21.812 3.84 1 95.12 181 SER B C 1
ATOM 3229 O O . SER B 1 181 ? 11.562 21.047 2.873 1 95.12 181 SER B O 1
ATOM 3231 N N . PHE B 1 182 ? 11.773 23.141 3.771 1 97.38 182 PHE B N 1
ATOM 3232 C CA . PHE B 1 182 ? 11.953 23.766 2.467 1 97.38 182 PHE B CA 1
ATOM 3233 C C . PHE B 1 182 ? 13.18 23.203 1.76 1 97.38 182 PHE B C 1
ATOM 3235 O O . PHE B 1 182 ? 13.102 22.797 0.596 1 97.38 182 PHE B O 1
ATOM 3242 N N . ASN B 1 183 ? 14.273 23.078 2.404 1 98.25 183 ASN B N 1
ATOM 3243 C CA . ASN B 1 183 ? 15.516 22.609 1.807 1 98.25 183 ASN B CA 1
ATOM 3244 C C . ASN B 1 183 ? 15.414 21.156 1.351 1 98.25 183 ASN B C 1
ATOM 3246 O O . ASN B 1 183 ? 15.969 20.781 0.312 1 98.25 183 ASN B O 1
ATOM 3250 N N . GLU B 1 184 ? 14.773 20.375 2.115 1 98.19 184 GLU B N 1
ATOM 3251 C CA . GLU B 1 184 ? 14.578 18.969 1.755 1 98.19 184 GLU B CA 1
ATOM 3252 C C . GLU B 1 184 ? 13.742 18.844 0.485 1 98.19 184 GLU B C 1
ATOM 3254 O O . GLU B 1 184 ? 14.039 18 -0.375 1 98.19 184 GLU B O 1
ATOM 3259 N N . HIS B 1 185 ? 12.68 19.656 0.377 1 98.69 185 HIS B N 1
ATOM 3260 C CA . HIS B 1 185 ? 11.867 19.625 -0.832 1 98.69 185 HIS B CA 1
ATOM 3261 C C . HIS B 1 185 ? 12.641 20.172 -2.031 1 98.69 185 HIS B C 1
ATOM 3263 O O . HIS B 1 185 ? 12.469 19.688 -3.154 1 98.69 185 HIS B O 1
ATOM 3269 N N . LEU B 1 186 ? 13.453 21.125 -1.746 1 98.75 186 LEU B N 1
ATOM 3270 C CA . LEU B 1 186 ? 14.297 21.656 -2.807 1 98.75 186 LEU B CA 1
ATOM 3271 C C . LEU B 1 186 ? 15.234 20.578 -3.352 1 98.75 186 LEU B C 1
ATOM 3273 O O . LEU B 1 186 ? 15.453 20.5 -4.562 1 98.75 186 LEU B O 1
ATOM 3277 N N . ASP B 1 187 ? 15.836 19.781 -2.465 1 98.81 187 ASP B N 1
ATOM 3278 C CA . ASP B 1 187 ? 16.688 18.672 -2.879 1 98.81 187 ASP B CA 1
ATOM 3279 C C . ASP B 1 187 ? 15.93 17.703 -3.777 1 98.81 187 ASP B C 1
ATOM 3281 O O . ASP B 1 187 ? 16.453 17.234 -4.785 1 98.81 187 ASP B O 1
ATOM 3285 N N . ILE B 1 188 ? 14.703 17.359 -3.418 1 98.94 188 ILE B N 1
ATOM 3286 C CA . ILE B 1 188 ? 13.859 16.469 -4.211 1 98.94 188 ILE B CA 1
ATOM 3287 C C . ILE B 1 188 ? 13.594 17.094 -5.578 1 98.94 188 ILE B C 1
ATOM 3289 O O . ILE B 1 188 ? 13.742 16.438 -6.609 1 98.94 188 ILE B O 1
ATOM 3293 N N . PHE B 1 189 ? 13.203 18.391 -5.555 1 98.88 189 PHE B N 1
ATOM 3294 C CA . PHE B 1 189 ? 12.914 19.125 -6.781 1 98.88 189 PHE B CA 1
ATOM 3295 C C . PHE B 1 189 ? 14.102 19.078 -7.73 1 98.88 189 PHE B C 1
ATOM 3297 O O . PHE B 1 189 ? 13.945 18.812 -8.922 1 98.88 189 PHE B O 1
ATOM 3304 N N . ASN B 1 190 ? 15.266 19.375 -7.207 1 98.81 190 ASN B N 1
ATOM 3305 C CA . ASN B 1 190 ? 16.469 19.406 -8.031 1 98.81 190 ASN B CA 1
ATOM 3306 C C . ASN B 1 190 ? 16.75 18.047 -8.664 1 98.81 190 ASN B C 1
ATOM 3308 O O . ASN B 1 190 ? 17.109 17.969 -9.836 1 98.81 190 ASN B O 1
ATOM 3312 N N . ALA B 1 191 ? 16.609 17 -7.902 1 98.88 191 ALA B N 1
ATOM 3313 C CA . ALA B 1 191 ? 16.828 15.641 -8.414 1 98.88 191 ALA B CA 1
ATOM 3314 C C . ALA B 1 191 ? 15.828 15.312 -9.523 1 98.88 191 ALA B C 1
ATOM 3316 O O . ALA B 1 191 ? 16.188 14.688 -10.516 1 98.88 191 ALA B O 1
ATOM 3317 N N . VAL B 1 192 ? 14.562 15.727 -9.375 1 98.88 192 VAL B N 1
ATOM 3318 C CA . VAL B 1 192 ? 13.523 15.492 -10.375 1 98.88 192 VAL B CA 1
ATOM 3319 C C . VAL B 1 192 ? 13.82 16.312 -11.633 1 98.88 192 VAL B C 1
ATOM 3321 O O . VAL B 1 192 ? 13.695 15.797 -12.75 1 98.88 192 VAL B O 1
ATOM 3324 N N . LYS B 1 193 ? 14.188 17.531 -11.438 1 98.5 193 LYS B N 1
ATOM 3325 C CA . LYS B 1 193 ? 14.531 18.406 -12.547 1 98.5 193 LYS B CA 1
ATOM 3326 C C . LYS B 1 193 ? 15.672 17.828 -13.375 1 98.5 193 LYS B C 1
ATOM 3328 O O . LYS B 1 193 ? 15.672 17.953 -14.602 1 98.5 193 LYS B O 1
ATOM 3333 N N . GLU B 1 194 ? 16.609 17.203 -12.727 1 98.31 194 GLU B N 1
ATOM 3334 C CA . GLU B 1 194 ? 17.75 16.609 -13.391 1 98.31 194 GLU B CA 1
ATOM 3335 C C . GLU B 1 194 ? 17.422 15.219 -13.938 1 98.31 194 GLU B C 1
ATOM 3337 O O . GLU B 1 194 ? 18.281 14.547 -14.508 1 98.31 194 GLU B O 1
ATOM 3342 N N . LYS B 1 195 ? 16.25 14.805 -13.695 1 98.44 195 LYS B N 1
ATOM 3343 C CA . LYS B 1 195 ? 15.758 13.5 -14.133 1 98.44 195 LYS B CA 1
ATOM 3344 C C . LYS B 1 195 ? 16.609 12.367 -13.57 1 98.44 195 LYS B C 1
ATOM 3346 O O . LYS B 1 195 ? 16.891 11.383 -14.266 1 98.44 195 LYS B O 1
ATOM 3351 N N . ASN B 1 196 ? 17.141 12.586 -12.43 1 98.5 196 ASN B N 1
ATOM 3352 C CA . ASN B 1 196 ? 17.922 11.586 -11.711 1 98.5 196 ASN B CA 1
ATOM 3353 C C . ASN B 1 196 ? 17.047 10.773 -10.758 1 98.5 196 ASN B C 1
ATOM 3355 O O . ASN B 1 196 ? 16.938 11.117 -9.578 1 98.5 196 ASN B O 1
ATOM 3359 N N . SER B 1 197 ? 16.562 9.656 -11.234 1 98.31 197 SER B N 1
ATOM 3360 C CA . SER B 1 197 ? 15.586 8.852 -10.5 1 98.31 197 SER B CA 1
ATOM 3361 C C . SER B 1 197 ? 16.188 8.328 -9.195 1 98.31 197 SER B C 1
ATOM 3363 O O . SER B 1 197 ? 15.5 8.281 -8.164 1 98.31 197 SER B O 1
ATOM 3365 N N . VAL B 1 198 ? 17.406 7.922 -9.234 1 97.94 198 VAL B N 1
ATOM 3366 C CA . VAL B 1 198 ? 18.062 7.355 -8.062 1 97.94 198 VAL B CA 1
ATOM 3367 C C . VAL B 1 198 ? 18.188 8.414 -6.977 1 97.94 198 VAL B C 1
ATOM 3369 O O . VAL B 1 198 ? 17.828 8.172 -5.82 1 97.94 198 VAL B O 1
ATOM 3372 N N . LEU B 1 199 ? 18.609 9.578 -7.352 1 98.69 199 LEU B N 1
ATOM 3373 C CA . LEU B 1 199 ? 18.766 10.672 -6.398 1 98.69 199 LEU B CA 1
ATOM 3374 C C . LEU B 1 199 ? 17.406 11.172 -5.906 1 98.69 199 LEU B C 1
ATOM 3376 O O . LEU B 1 199 ? 17.281 11.57 -4.75 1 98.69 199 LEU B O 1
ATOM 3380 N N . ALA B 1 200 ? 16.391 11.203 -6.773 1 98.88 200 ALA B N 1
ATOM 3381 C CA . ALA B 1 200 ? 15.055 11.648 -6.402 1 98.88 200 ALA B CA 1
ATOM 3382 C C . ALA B 1 200 ? 14.453 10.734 -5.34 1 98.88 200 ALA B C 1
ATOM 3384 O O . ALA B 1 200 ? 13.906 11.211 -4.344 1 98.88 200 ALA B O 1
ATOM 3385 N N . GLU B 1 201 ? 14.594 9.43 -5.57 1 98.62 201 GLU B N 1
ATOM 3386 C CA . GLU B 1 201 ? 14.109 8.477 -4.574 1 98.62 201 GLU B CA 1
ATOM 3387 C C . GLU B 1 201 ? 14.828 8.664 -3.238 1 98.62 201 GLU B C 1
ATOM 3389 O O . GLU B 1 201 ? 14.188 8.711 -2.186 1 98.62 201 GLU B O 1
ATOM 3394 N N . ALA B 1 202 ? 16.125 8.758 -3.295 1 98.38 202 ALA B N 1
ATOM 3395 C CA . ALA B 1 202 ? 16.922 8.883 -2.076 1 98.38 202 ALA B CA 1
ATOM 3396 C C . ALA B 1 202 ? 16.547 10.148 -1.307 1 98.38 202 ALA B C 1
ATOM 3398 O O . ALA B 1 202 ? 16.438 10.125 -0.078 1 98.38 202 ALA B O 1
ATOM 3399 N N . ALA B 1 203 ? 16.375 11.258 -2.014 1 98.81 203 ALA B N 1
ATOM 3400 C CA . ALA B 1 203 ? 16.016 12.531 -1.386 1 98.81 203 ALA B CA 1
ATOM 3401 C C . ALA B 1 203 ? 14.648 12.445 -0.72 1 98.81 203 ALA B C 1
ATOM 3403 O O . ALA B 1 203 ? 14.469 12.93 0.402 1 98.81 203 ALA B O 1
ATOM 3404 N N . MET B 1 204 ? 13.711 11.852 -1.36 1 98.81 204 MET B N 1
ATOM 3405 C CA . MET B 1 204 ? 12.375 11.703 -0.797 1 98.81 204 MET B CA 1
ATOM 3406 C C . MET B 1 204 ? 12.391 10.805 0.433 1 98.81 204 MET B C 1
ATOM 3408 O O . MET B 1 204 ? 11.789 11.133 1.458 1 98.81 204 MET B O 1
ATOM 3412 N N . ARG B 1 205 ? 13.07 9.695 0.302 1 98.5 205 ARG B N 1
ATOM 3413 C CA . ARG B 1 205 ? 13.164 8.789 1.438 1 98.5 205 ARG B CA 1
ATOM 3414 C C . ARG B 1 205 ? 13.812 9.469 2.637 1 98.5 205 ARG B C 1
ATOM 3416 O O . ARG B 1 205 ? 13.344 9.32 3.77 1 98.5 205 ARG B O 1
ATOM 3423 N N . SER B 1 206 ? 14.859 10.219 2.383 1 98.38 206 SER B N 1
ATOM 3424 C CA . SER B 1 206 ? 15.523 10.953 3.451 1 98.38 206 SER B CA 1
ATOM 3425 C C . SER B 1 206 ? 14.578 11.961 4.098 1 98.38 206 SER B C 1
ATOM 3427 O O . SER B 1 206 ? 14.555 12.102 5.324 1 98.38 206 SER B O 1
ATOM 3429 N N . HIS B 1 207 ? 13.828 12.68 3.277 1 98.06 207 HIS B N 1
ATOM 3430 C CA . HIS B 1 207 ? 12.859 13.664 3.746 1 98.06 207 HIS B CA 1
ATOM 3431 C C . HIS B 1 207 ? 11.82 13.023 4.656 1 98.06 207 HIS B C 1
ATOM 3433 O O . HIS B 1 207 ? 11.531 13.539 5.738 1 98.06 207 HIS B O 1
ATOM 3439 N N . ILE B 1 208 ? 11.297 11.875 4.277 1 98 208 ILE B N 1
ATOM 3440 C CA . ILE B 1 208 ? 10.258 11.203 5.039 1 98 208 ILE B CA 1
ATOM 3441 C C . ILE B 1 208 ? 10.852 10.609 6.312 1 98 208 ILE B C 1
ATOM 3443 O O . ILE B 1 208 ? 10.211 10.609 7.367 1 98 208 ILE B O 1
ATOM 3447 N N . LYS B 1 209 ? 12.062 10.086 6.219 1 96.81 209 LYS B N 1
ATOM 3448 C CA . LYS B 1 209 ? 12.75 9.555 7.391 1 96.81 209 LYS B CA 1
ATOM 3449 C C . LYS B 1 209 ? 12.938 10.641 8.453 1 96.81 209 LYS B C 1
ATOM 3451 O O . LYS B 1 209 ? 12.781 10.375 9.648 1 96.81 209 LYS B O 1
ATOM 3456 N N . ARG B 1 210 ? 13.32 11.805 8.055 1 94.62 210 ARG B N 1
ATOM 3457 C CA . ARG B 1 210 ? 13.484 12.914 8.992 1 94.62 210 ARG B CA 1
ATOM 3458 C C . ARG B 1 210 ? 12.148 13.312 9.609 1 94.62 210 ARG B C 1
ATOM 3460 O O . ARG B 1 210 ? 12.094 13.695 10.781 1 94.62 210 ARG B O 1
ATOM 3467 N N . SER B 1 211 ? 11.102 13.328 8.766 1 94.69 211 SER B N 1
ATOM 3468 C CA . SER B 1 211 ? 9.773 13.594 9.289 1 94.69 211 SER B CA 1
ATOM 3469 C C . SER B 1 211 ? 9.414 12.617 10.406 1 94.69 211 SER B C 1
ATOM 3471 O O . SER B 1 211 ? 8.859 13.016 11.43 1 94.69 211 SER B O 1
ATOM 3473 N N . LEU B 1 212 ? 9.711 11.344 10.188 1 95.44 212 LEU B N 1
ATOM 3474 C CA . LEU B 1 212 ? 9.445 10.336 11.203 1 95.44 212 LEU B CA 1
ATOM 3475 C C . LEU B 1 212 ? 10.242 10.617 12.477 1 95.44 212 LEU B C 1
ATOM 3477 O O . LEU B 1 212 ? 9.719 10.492 13.586 1 95.44 212 LEU B O 1
ATOM 3481 N N . ARG B 1 213 ? 11.492 10.992 12.336 1 93.56 213 ARG B N 1
ATOM 3482 C CA . ARG B 1 213 ? 12.32 11.32 13.492 1 93.56 213 ARG B CA 1
ATOM 3483 C C . ARG B 1 213 ? 11.719 12.477 14.281 1 93.56 213 ARG B C 1
ATOM 3485 O O . ARG B 1 213 ? 11.734 12.461 15.516 1 93.56 213 ARG B O 1
ATOM 3492 N N . SER B 1 214 ? 11.25 13.461 13.578 1 92.5 214 SER B N 1
ATOM 3493 C CA . SER B 1 214 ? 10.617 14.602 14.242 1 92.5 214 SER B CA 1
ATOM 3494 C C . SER B 1 214 ? 9.383 14.164 15.023 1 92.5 214 SER B C 1
ATOM 3496 O O . SER B 1 214 ? 9.133 14.672 16.125 1 92.5 214 SER B O 1
ATOM 3498 N N . ILE B 1 215 ? 8.617 13.266 14.461 1 94.12 215 ILE B N 1
ATOM 3499 C CA . ILE B 1 215 ? 7.441 12.727 15.141 1 94.12 215 ILE B CA 1
ATOM 3500 C C . ILE B 1 215 ? 7.871 12 16.406 1 94.12 215 ILE B C 1
ATOM 3502 O O . ILE B 1 215 ? 7.277 12.188 17.469 1 94.12 215 ILE B O 1
ATOM 3506 N N . GLU B 1 216 ? 8.906 11.211 16.281 1 93.06 216 GLU B N 1
ATOM 3507 C CA . GLU B 1 216 ? 9.43 10.461 17.422 1 93.06 216 GLU B CA 1
ATOM 3508 C C . GLU B 1 216 ? 9.859 11.391 18.547 1 93.06 216 GLU B C 1
ATOM 3510 O O . GLU B 1 216 ? 9.516 11.164 19.703 1 93.06 216 GLU B O 1
ATOM 3515 N N . GLU B 1 217 ? 10.492 12.414 18.172 1 90.06 217 GLU B N 1
ATOM 3516 C CA . GLU B 1 217 ? 10.961 13.383 19.156 1 90.06 217 GLU B CA 1
ATOM 3517 C C . GLU B 1 217 ? 9.797 14.094 19.844 1 90.06 217 GLU B C 1
ATOM 3519 O O . GLU B 1 217 ? 9.82 14.328 21.047 1 90.06 217 GLU B O 1
ATOM 3524 N N . THR B 1 218 ? 8.836 14.398 19.062 1 88.88 218 THR B N 1
ATOM 3525 C CA . THR B 1 218 ? 7.684 15.117 19.594 1 88.88 218 THR B CA 1
ATOM 3526 C C . THR B 1 218 ? 6.871 14.219 20.531 1 88.88 218 THR B C 1
ATOM 3528 O O . THR B 1 218 ? 6.445 14.656 21.609 1 88.88 218 THR B O 1
ATOM 3531 N N . LEU B 1 219 ? 6.621 12.984 20.141 1 89.19 219 LEU B N 1
ATOM 3532 C CA . LEU B 1 219 ? 5.816 12.062 20.938 1 89.19 219 LEU B CA 1
ATOM 3533 C C . LEU B 1 219 ? 6.566 11.633 22.203 1 89.19 219 LEU B C 1
ATOM 3535 O O . LEU B 1 219 ? 5.949 11.375 23.234 1 89.19 219 LEU B O 1
ATOM 3539 N N . GLU B 1 220 ? 7.828 11.5 22.078 1 83.62 220 GLU B N 1
ATOM 3540 C CA . GLU B 1 220 ? 8.625 11.156 23.25 1 83.62 220 GLU B CA 1
ATOM 3541 C C . GLU B 1 220 ? 8.625 12.289 24.281 1 83.62 220 GLU B C 1
ATOM 3543 O O . GLU B 1 220 ? 8.688 12.047 25.484 1 83.62 220 GLU B O 1
ATOM 3548 N N . ARG B 1 221 ? 8.555 13.492 23.844 1 77.81 221 ARG B N 1
ATOM 3549 C CA . ARG B 1 221 ? 8.516 14.648 24.734 1 77.81 221 ARG B CA 1
ATOM 3550 C C . ARG B 1 221 ? 7.152 14.773 25.406 1 77.81 221 ARG B C 1
ATOM 3552 O O . ARG B 1 221 ? 7.047 15.297 26.516 1 77.81 221 ARG B O 1
ATOM 3559 N N . SER B 1 222 ? 6.156 14.43 24.656 1 69.94 222 SER B N 1
ATOM 3560 C CA . SER B 1 222 ? 4.801 14.555 25.188 1 69.94 222 SER B CA 1
ATOM 3561 C C . SER B 1 222 ? 4.492 13.445 26.188 1 69.94 222 SER B C 1
ATOM 3563 O O . SER B 1 222 ? 3.586 13.578 27 1 69.94 222 SER B O 1
ATOM 3565 N N . TYR B 1 223 ? 5.156 12.281 26.109 1 57.03 223 TYR B N 1
ATOM 3566 C CA . TYR B 1 223 ? 4.965 11.211 27.094 1 57.03 223 TYR B CA 1
ATOM 3567 C C . TYR B 1 223 ? 6.258 10.914 27.828 1 57.03 223 TYR B C 1
ATOM 3569 O O . TYR B 1 223 ? 7.352 11.094 27.297 1 57.03 223 TYR B O 1
#

Radius of gyration: 24.23 Å; Cα contacts (8 Å, |Δi|>4): 602; chains: 2; bounding box: 52×73×55 Å

Solvent-accessible surface area (backbone atoms only — not comparable to full-atom values): 22651 Å² total; per-residue (Å²): 135,81,79,69,71,74,74,75,74,75,46,66,27,55,47,44,31,53,53,50,51,50,33,44,47,71,49,72,48,41,64,56,36,76,52,53,67,69,61,50,23,61,73,67,70,47,58,65,66,38,43,51,54,18,48,48,52,36,32,70,34,58,48,29,43,75,42,94,88,66,49,35,25,29,40,68,82,50,71,70,56,51,52,37,52,44,53,48,47,24,38,48,49,15,52,31,33,19,45,15,12,72,56,59,43,75,68,57,48,50,54,44,48,50,29,50,54,51,18,48,55,22,28,75,69,64,36,41,62,52,24,52,50,31,50,51,49,40,52,51,53,35,51,66,53,24,83,45,61,62,53,51,52,55,49,60,46,41,43,66,51,50,48,31,49,42,38,54,31,31,62,67,25,88,83,47,53,42,56,58,58,38,51,42,51,46,52,25,49,51,22,30,73,67,44,33,31,69,54,12,18,51,35,40,28,51,46,40,50,50,50,48,51,41,32,51,55,45,54,52,70,75,94,135,81,80,70,72,72,74,74,74,76,47,67,26,55,47,46,28,53,54,49,51,50,33,44,48,70,49,72,48,41,65,56,36,76,52,54,66,68,60,51,23,61,74,69,70,48,57,64,66,39,43,52,53,18,49,49,53,35,33,71,34,57,52,28,41,75,42,95,88,66,48,34,24,30,38,69,82,49,68,68,57,50,52,38,53,43,53,47,47,24,38,47,50,16,52,30,34,19,46,15,13,72,56,61,43,75,67,56,47,50,54,45,48,52,31,52,53,51,19,49,54,20,30,76,68,63,36,42,61,52,26,53,52,30,50,51,50,39,52,50,52,35,52,66,55,24,83,45,60,61,53,50,53,55,48,60,47,40,42,65,51,51,49,32,48,43,39,54,32,31,63,68,26,87,82,50,52,43,57,57,57,39,50,43,50,47,52,25,48,53,22,31,74,67,44,32,31,70,54,12,18,52,33,40,29,50,47,41,51,51,50,49,50,41,32,50,55,47,53,53,70,75,95

Secondary structure (DSSP, 8-state):
-----------HHHHHHHHHHHHHHTTSS-TT-EE-HHHHHHHHT--HHHHHHHHHHHHHTTSEEE-TTS-EEEPPP-HHHHHHHHHHHHHHHHHHHHHHHHH--HHHHHHHHHHHHHHHHHHHTT-HHHHHHHHHHHHHHHHHH---HHHHHHHHHHHHHHHHHHHHHTTT-TT--HHHHHHHHHHHHHHHHTT-HHHHHHHHHHHHHHHHHHHHHHHHHH-/-----------HHHHHHHHHHHHHHTTSS-TT-EE-HHHHHHHHT--HHHHHHHHHHHHHTTSEEE-TTS-EEEPPP-HHHHHHHHHHHHHHHHHHHHHHHHH--HHHHHHHHHHHHHHHHHHHTT-HHHHHHHHHHHHHHHHHH---HHHHHHHHHHHHHHHHHHHHHTTT-TT--HHHHHHHHHHHHHHHHTT-HHHHHHHHHHHHHHHHHHHHHHHHHH-